Protein AF-A0A7Y4R8A5-F1 (afdb_monomer)

Radius of gyration: 28.97 Å; Cα contacts (8 Å, |Δi|>4): 550; chains: 1; bounding box: 82×92×67 Å

pLDDT: mean 83.51, std 23.17, range [25.56, 98.5]

Mean predicted aligned error: 10.64 Å

Nearest PDB structures (foldseek):
  5zqs-assembly1_B  TM=3.982E-01  e=4.485E+00  Bacillus pumilus
  6hmj-assembly1_A  TM=3.051E-01  e=2.477E+00  Nakamurella multipartita DSM 44233
  5xh8-assembly1_A  TM=3.146E-01  e=3.983E+00  Aspergillus luchuensis IFO 4308
  6hmj-assembly2_C  TM=2.645E-01  e=7.210E+00  Nakamurella multipartita DSM 44233

Secondary structure (DSSP, 8-state):
-------PPP--TT-PPPSEE-TTS-EEEE--HHHHHHHTTSPPTT-HHHH--HHHHHHHHTS--S-S-HHHHHHHHHHHHHHHB-PPPHHHHHHHHHHHHHHHHHHHHH-GGG--S-EEEEEE-SSS-SS-EEETTEEEEEHHHHHT---HHHHHHHHHHHHHHH-HHHHHHHHHHTTEEE-S-EE--HHHHTTBPPPSS-----EEEEEE-TTS-EEEEEEEEEESSSS--TT--SHHHHEEEEEEEEEEETTEEEE-B-TTSPBPPPBPTTSTTHHHHH-SS-S-TTSHHHHHHHHHHHHHHHTTT--PPP---------------PPPP----------------------------------

Structure (mmCIF, N/CA/C/O backbone):
data_AF-A0A7Y4R8A5-F1
#
_entry.id   AF-A0A7Y4R8A5-F1
#
loop_
_atom_site.group_PDB
_atom_site.id
_atom_site.type_symbol
_atom_site.label_atom_id
_atom_site.label_alt_id
_atom_site.label_comp_id
_atom_site.label_asym_id
_atom_site.label_entity_id
_atom_site.label_seq_id
_atom_site.pdbx_PDB_ins_code
_atom_site.Cartn_x
_atom_site.Cartn_y
_atom_site.Cartn_z
_atom_site.occupancy
_atom_site.B_iso_or_equiv
_atom_site.auth_seq_id
_atom_site.auth_comp_id
_atom_site.auth_asym_id
_atom_site.auth_atom_id
_atom_site.pdbx_PDB_model_num
ATOM 1 N N . MET A 1 1 ? -26.301 -14.546 -10.108 1.00 34.25 1 MET A N 1
ATOM 2 C CA . MET A 1 1 ? -25.359 -14.112 -9.057 1.00 34.25 1 MET A CA 1
ATOM 3 C C . MET A 1 1 ? -25.094 -15.300 -8.155 1.00 34.25 1 MET A C 1
ATOM 5 O O . MET A 1 1 ? -26.058 -15.848 -7.636 1.00 34.25 1 MET A O 1
ATOM 9 N N . ALA A 1 2 ? -23.840 -15.722 -8.008 1.00 27.55 2 ALA A N 1
ATOM 10 C CA . ALA A 1 2 ? -23.458 -16.593 -6.901 1.00 27.55 2 ALA A CA 1
ATOM 11 C C . ALA A 1 2 ? -23.188 -15.705 -5.680 1.00 27.55 2 ALA A C 1
ATOM 13 O O . ALA A 1 2 ? -22.573 -14.649 -5.824 1.00 27.55 2 ALA A O 1
ATOM 14 N N . VAL A 1 3 ? -23.652 -16.108 -4.497 1.00 32.66 3 VAL A N 1
ATOM 15 C CA . VAL A 1 3 ? -23.220 -15.465 -3.252 1.00 32.66 3 VAL A CA 1
ATOM 16 C C . VAL A 1 3 ? -21.827 -16.001 -2.951 1.00 32.66 3 VAL A C 1
ATOM 18 O O . VAL A 1 3 ? -21.688 -17.152 -2.541 1.00 32.66 3 VAL A O 1
ATOM 21 N N . ILE A 1 4 ? -20.798 -15.186 -3.192 1.00 38.72 4 ILE A N 1
ATOM 22 C CA . ILE A 1 4 ? -19.447 -15.487 -2.717 1.00 38.72 4 ILE A CA 1
ATOM 23 C C . ILE A 1 4 ? -19.509 -15.419 -1.190 1.00 38.72 4 ILE A C 1
ATOM 25 O O . ILE A 1 4 ? -19.719 -14.353 -0.613 1.00 38.72 4 ILE A O 1
ATOM 29 N N . ILE A 1 5 ? -19.391 -16.576 -0.541 1.00 39.12 5 ILE A N 1
ATOM 30 C CA . ILE A 1 5 ? -19.318 -16.670 0.917 1.00 39.12 5 ILE A CA 1
ATOM 31 C C . ILE A 1 5 ? -17.941 -16.128 1.304 1.00 39.12 5 ILE A C 1
ATOM 33 O O . ILE A 1 5 ? -16.939 -16.818 1.132 1.00 39.12 5 ILE A O 1
ATOM 37 N N . GLY A 1 6 ? -17.904 -14.863 1.728 1.00 40.62 6 GLY A N 1
ATOM 38 C CA . GLY A 1 6 ? -16.663 -14.118 1.933 1.00 40.62 6 GLY A CA 1
ATOM 39 C C . GLY A 1 6 ? -15.709 -14.815 2.899 1.00 40.62 6 GLY A C 1
ATOM 40 O O . GLY A 1 6 ? -16.125 -15.305 3.953 1.00 40.62 6 GLY A O 1
ATOM 41 N N . SER A 1 7 ? -14.428 -14.843 2.534 1.00 45.22 7 SER A N 1
ATOM 42 C CA . SER A 1 7 ? -13.350 -15.441 3.318 1.00 45.22 7 SER A CA 1
ATOM 43 C C . SER A 1 7 ? -13.284 -14.768 4.690 1.00 45.22 7 SER A C 1
ATOM 45 O O . SER A 1 7 ? -12.859 -13.622 4.814 1.00 45.22 7 SER A O 1
ATOM 47 N N . VAL A 1 8 ? -13.713 -15.466 5.739 1.00 49.03 8 VAL A N 1
ATOM 48 C CA . VAL A 1 8 ? -13.552 -14.981 7.114 1.00 49.03 8 VAL A CA 1
ATOM 49 C C . VAL A 1 8 ? -12.069 -15.083 7.467 1.00 49.03 8 VAL A C 1
ATOM 51 O O . VAL A 1 8 ? -11.488 -16.162 7.334 1.00 49.03 8 VAL A O 1
ATOM 54 N N . TRP A 1 9 ? -11.447 -13.992 7.933 1.00 53.03 9 TRP A N 1
ATOM 55 C CA . TRP A 1 9 ? -10.089 -14.066 8.487 1.00 53.03 9 TRP A CA 1
ATOM 56 C C . TRP A 1 9 ? -10.102 -15.089 9.637 1.00 53.03 9 TRP A C 1
ATOM 58 O O . TRP A 1 9 ? -10.895 -14.905 10.567 1.00 53.03 9 TRP A O 1
ATOM 68 N N . PRO A 1 10 ? -9.288 -16.165 9.607 1.00 44.59 10 PRO A N 1
ATOM 69 C CA . PRO A 1 10 ? -9.315 -17.187 10.651 1.00 44.59 10 PRO A CA 1
ATOM 70 C C . PRO A 1 10 ? -9.036 -16.508 11.991 1.00 44.59 10 PRO A C 1
ATOM 72 O O . PRO A 1 10 ? -8.010 -15.846 12.131 1.00 44.59 10 PRO A O 1
ATOM 75 N N . ALA A 1 11 ? -9.996 -16.598 12.921 1.00 42.19 11 ALA A N 1
ATOM 76 C CA . ALA A 1 11 ? -10.134 -15.660 14.037 1.00 42.19 11 ALA A CA 1
ATOM 77 C C . ALA A 1 11 ? -8.790 -15.374 14.728 1.00 42.19 11 ALA A C 1
ATOM 79 O O . ALA A 1 11 ? -8.217 -16.255 15.376 1.00 42.19 11 ALA A O 1
ATOM 80 N N . ALA A 1 12 ? -8.294 -14.142 14.554 1.00 46.53 12 ALA A N 1
ATOM 81 C CA . ALA A 1 12 ? -6.987 -13.719 15.046 1.00 46.53 12 ALA A CA 1
ATOM 82 C C . ALA A 1 12 ? -6.895 -13.978 16.554 1.00 46.53 12 ALA A C 1
ATOM 84 O O . ALA A 1 12 ? -7.886 -13.797 17.261 1.00 46.53 12 ALA A O 1
ATOM 85 N N . ALA A 1 13 ? -5.727 -14.444 17.016 1.00 50.59 13 ALA A N 1
ATOM 86 C CA . ALA A 1 13 ? -5.520 -15.169 18.276 1.00 50.59 13 ALA A CA 1
ATOM 87 C C . ALA A 1 13 ? -6.253 -14.577 19.503 1.00 50.59 13 ALA A C 1
ATOM 89 O O . ALA A 1 13 ? -5.670 -13.822 20.283 1.00 50.59 13 ALA A O 1
ATOM 90 N N . ALA A 1 14 ? -7.524 -14.976 19.654 1.00 59.69 14 ALA A N 1
ATOM 91 C CA . ALA A 1 14 ? -8.541 -14.376 20.518 1.00 59.69 14 ALA A CA 1
ATOM 92 C C . ALA A 1 14 ? -8.473 -12.834 20.583 1.00 59.69 14 ALA A C 1
ATOM 94 O O . ALA A 1 14 ? -7.902 -12.279 21.526 1.00 59.69 14 ALA A O 1
ATOM 95 N N . ASP A 1 15 ? -9.089 -12.157 19.599 1.00 70.25 15 ASP A N 1
ATOM 96 C CA . ASP A 1 15 ? -9.295 -10.698 19.603 1.00 70.25 15 ASP A CA 1
ATOM 97 C C . ASP A 1 15 ? -9.666 -10.177 21.014 1.00 70.25 15 ASP A C 1
ATOM 99 O O . ASP A 1 15 ? -10.495 -10.783 21.707 1.00 70.25 15 ASP A O 1
ATOM 103 N N . PRO A 1 16 ? -9.081 -9.049 21.468 1.00 85.56 16 PRO A N 1
ATOM 104 C CA . PRO A 1 16 ? -9.415 -8.465 22.766 1.00 85.56 16 PRO A CA 1
ATOM 105 C C . PRO A 1 16 ? -10.895 -8.065 22.811 1.00 85.56 16 PRO A C 1
ATOM 107 O O . PRO A 1 16 ? -11.531 -7.921 21.773 1.00 85.56 16 PRO A O 1
ATOM 110 N N . LYS A 1 17 ? -11.462 -7.818 24.001 1.00 91.50 17 LYS A N 1
ATOM 111 C CA . LYS A 1 17 ? -12.847 -7.317 24.100 1.00 91.50 17 LYS A CA 1
ATOM 112 C C . LYS A 1 17 ? -13.033 -6.089 23.173 1.00 91.50 17 LYS A C 1
ATOM 114 O O . LYS A 1 17 ? -12.230 -5.162 23.300 1.00 91.50 17 LYS A O 1
ATOM 119 N N . PRO A 1 18 ? -14.069 -6.051 22.306 1.00 96.06 18 PRO A N 1
ATOM 120 C CA . PRO A 1 18 ? -14.346 -4.893 21.459 1.00 96.06 18 PRO A CA 1
ATOM 121 C C . PRO A 1 18 ? -14.487 -3.598 22.266 1.00 96.06 18 PRO A C 1
ATOM 123 O O . PRO A 1 18 ? -15.035 -3.602 23.374 1.00 96.06 18 PRO A O 1
ATOM 126 N N . ASP A 1 19 ? -14.028 -2.491 21.686 1.00 97.62 19 ASP A N 1
ATOM 127 C CA . ASP A 1 19 ? -14.260 -1.142 22.214 1.00 97.62 19 ASP A CA 1
ATOM 128 C C . ASP A 1 19 ? -15.680 -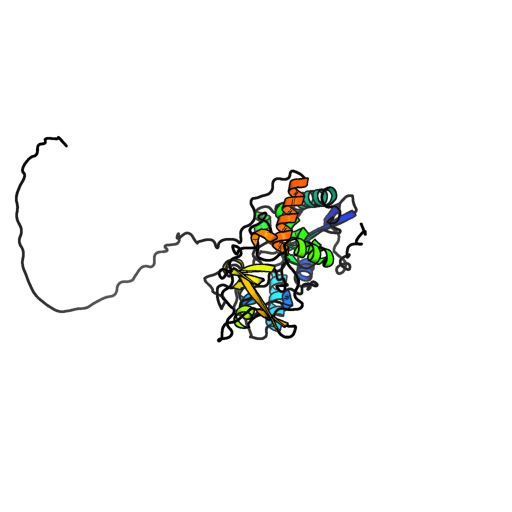0.652 21.891 1.00 97.62 19 ASP A C 1
ATOM 130 O O . ASP A 1 19 ? -16.290 0.060 22.688 1.00 97.62 19 ASP A O 1
ATOM 134 N N . HIS A 1 20 ? -16.214 -1.068 20.741 1.00 98.06 20 HIS A N 1
ATOM 135 C CA . HIS A 1 20 ? -17.596 -0.855 20.320 1.00 98.06 20 HIS A CA 1
ATOM 136 C C . HIS A 1 20 ? -18.109 -2.090 19.562 1.00 98.06 20 HIS A C 1
ATOM 138 O O . HIS A 1 20 ? -17.317 -2.877 19.042 1.00 98.06 20 HIS A O 1
ATOM 144 N N . VAL A 1 21 ? -19.429 -2.261 19.512 1.00 97.88 21 VAL A N 1
ATOM 145 C CA . VAL A 1 21 ? -20.123 -3.244 18.672 1.00 97.88 21 VAL A CA 1
ATOM 146 C C . VAL A 1 21 ? -21.358 -2.544 18.115 1.00 97.88 21 VAL A C 1
ATOM 148 O O . VAL A 1 21 ? -22.117 -1.965 18.893 1.00 97.88 21 VAL A O 1
ATOM 151 N N . PHE A 1 22 ? -21.523 -2.572 16.795 1.00 97.44 22 PHE A N 1
ATOM 152 C CA . PHE A 1 22 ? -22.668 -1.993 16.096 1.00 97.44 22 PHE A CA 1
ATOM 153 C C . PHE A 1 22 ? -23.940 -2.843 16.283 1.00 97.44 22 PHE A C 1
ATOM 155 O O . PHE A 1 22 ? -23.867 -4.013 16.661 1.00 97.44 22 PHE A O 1
ATOM 162 N N . ASP A 1 23 ? -25.113 -2.281 15.971 1.00 95.44 23 ASP A N 1
ATOM 163 C CA . ASP A 1 23 ? -26.419 -2.951 16.130 1.00 95.44 23 ASP A CA 1
ATOM 164 C C . ASP A 1 23 ? -26.584 -4.224 15.269 1.00 95.44 23 ASP A C 1
ATOM 166 O O . ASP A 1 23 ? -27.433 -5.068 15.554 1.00 95.44 23 ASP A O 1
ATOM 170 N N . ASP A 1 24 ? -25.762 -4.393 14.227 1.00 94.00 24 ASP A N 1
ATOM 171 C CA . ASP A 1 24 ? -25.677 -5.610 13.404 1.00 94.00 24 ASP A CA 1
ATOM 172 C C . ASP A 1 24 ? -24.738 -6.688 13.981 1.00 94.00 24 ASP A C 1
ATOM 174 O O . ASP A 1 24 ? -24.584 -7.758 13.391 1.00 94.00 24 ASP A O 1
ATOM 178 N N . GLY A 1 25 ? -24.104 -6.413 15.124 1.00 95.50 25 GLY A N 1
ATOM 179 C CA . GLY A 1 25 ? -23.129 -7.278 15.781 1.00 95.50 25 GLY A CA 1
ATOM 180 C C . GLY A 1 25 ? -21.678 -7.084 15.332 1.00 95.50 25 GLY A C 1
ATOM 181 O O . GLY A 1 25 ? -20.808 -7.781 15.858 1.00 95.50 25 GLY A O 1
ATOM 182 N N . VAL A 1 26 ? -21.375 -6.164 14.405 1.00 96.38 26 VAL A N 1
ATOM 183 C CA . VAL A 1 26 ? -20.001 -5.964 13.912 1.00 96.38 26 VAL A CA 1
ATOM 184 C C . VAL A 1 26 ? -19.142 -5.226 14.956 1.00 96.38 26 VAL A C 1
ATOM 186 O O . VAL A 1 26 ? -19.494 -4.120 15.375 1.00 96.38 26 VAL A O 1
ATOM 189 N N . PRO A 1 27 ? -18.005 -5.799 15.397 1.00 97.81 27 PRO A N 1
ATOM 190 C CA . PRO A 1 27 ? -17.146 -5.203 16.415 1.00 97.81 27 PRO A CA 1
ATOM 191 C C . PRO A 1 27 ? -16.135 -4.193 15.851 1.00 97.81 27 PRO A C 1
ATOM 193 O O . PRO A 1 27 ? -15.652 -4.314 14.722 1.00 97.81 27 PRO A O 1
ATOM 196 N N . VAL A 1 28 ? -15.740 -3.245 16.703 1.00 98.25 28 VAL A N 1
ATOM 197 C CA . VAL A 1 28 ? -14.623 -2.314 16.489 1.00 98.25 28 VAL A CA 1
ATOM 198 C C . VAL A 1 28 ? -13.571 -2.518 17.581 1.00 98.25 28 VAL A C 1
ATOM 200 O O . VAL A 1 28 ? -13.878 -2.480 18.778 1.00 98.25 28 VAL A O 1
ATOM 203 N N . TYR A 1 29 ? -12.316 -2.697 17.169 1.00 97.94 29 TYR A N 1
ATOM 204 C CA . TYR A 1 29 ? -11.165 -2.927 18.039 1.00 97.94 29 TYR A CA 1
ATOM 205 C C . TYR A 1 29 ? -10.095 -1.851 17.816 1.00 97.94 29 TYR A C 1
ATOM 207 O O . TYR A 1 29 ? -9.406 -1.852 16.793 1.00 97.94 29 TYR A O 1
ATOM 215 N N . PHE A 1 30 ? -9.878 -0.968 18.792 1.00 97.81 30 PHE A N 1
ATOM 216 C CA . PHE A 1 30 ? -8.724 -0.066 18.793 1.00 97.81 30 PHE A CA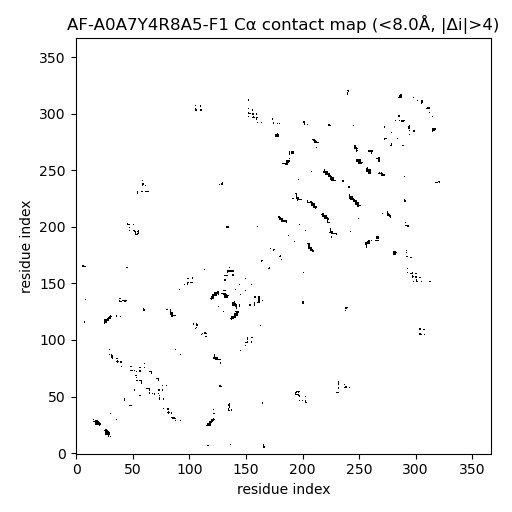 1
ATOM 217 C C . PHE A 1 30 ? -7.600 -0.743 19.585 1.00 97.81 30 PHE A C 1
ATOM 219 O O . PHE A 1 30 ? -7.475 -0.570 20.807 1.00 97.81 30 PHE A O 1
ATOM 226 N N . LEU A 1 31 ? -6.823 -1.577 18.883 1.00 97.12 31 LEU A N 1
ATOM 227 C CA . LEU A 1 31 ? -5.873 -2.519 19.473 1.00 97.12 31 LEU A CA 1
ATOM 228 C C . LEU A 1 31 ? -4.890 -1.797 20.399 1.00 97.12 31 LEU A C 1
ATOM 230 O O . LEU A 1 31 ? -4.257 -0.804 20.039 1.00 97.12 31 LEU A O 1
ATOM 234 N N . ASN A 1 32 ? -4.778 -2.302 21.628 1.00 95.75 32 ASN A N 1
ATOM 235 C CA . ASN A 1 32 ? -3.853 -1.759 22.613 1.00 95.75 32 ASN A CA 1
ATOM 236 C C . ASN A 1 32 ? -2.399 -2.077 22.218 1.00 95.75 32 ASN A C 1
ATOM 238 O O . ASN A 1 32 ? -2.145 -3.009 21.458 1.00 95.75 32 ASN A O 1
ATOM 242 N N . GLN A 1 33 ? -1.439 -1.352 22.797 1.00 95.75 33 GLN A N 1
ATOM 243 C CA . GLN A 1 33 ? -0.028 -1.449 22.414 1.00 95.75 33 GLN A CA 1
ATOM 244 C C . GLN A 1 33 ? 0.535 -2.885 22.423 1.00 95.75 33 GLN A C 1
ATOM 246 O O . GLN A 1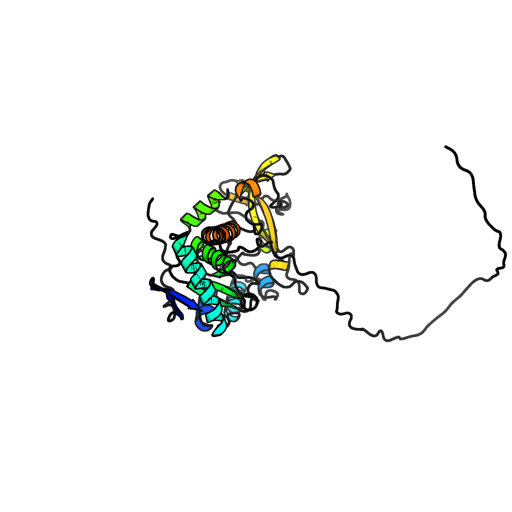 33 ? 1.275 -3.235 21.517 1.00 95.75 33 GLN A O 1
ATOM 251 N N . ARG A 1 34 ? 0.164 -3.746 23.383 1.00 94.94 34 ARG A N 1
ATOM 252 C CA . ARG A 1 34 ? 0.674 -5.131 23.462 1.00 94.94 34 ARG A CA 1
ATOM 253 C C . ARG A 1 34 ? 0.216 -5.993 22.292 1.00 94.94 34 ARG A C 1
ATOM 255 O O . ARG A 1 34 ? 0.982 -6.828 21.821 1.00 94.94 34 ARG A O 1
ATOM 262 N N . ASP A 1 35 ? -1.040 -5.848 21.891 1.00 95.06 35 ASP A N 1
ATOM 263 C CA . ASP A 1 35 ? -1.661 -6.737 20.911 1.00 95.06 35 ASP A CA 1
ATOM 264 C C . ASP A 1 35 ? -1.536 -6.156 19.488 1.00 95.06 35 ASP A C 1
ATOM 266 O O . ASP A 1 35 ? -1.263 -6.902 18.552 1.00 95.06 35 ASP A O 1
ATOM 270 N N . GLY A 1 36 ? -1.530 -4.823 19.347 1.00 96.75 36 GLY A N 1
ATOM 271 C CA . GLY A 1 36 ? -1.102 -4.131 18.126 1.00 96.75 36 GLY A CA 1
ATOM 272 C C . GLY A 1 36 ? 0.363 -4.410 17.760 1.00 96.75 36 GLY A C 1
ATOM 273 O O . GLY A 1 36 ? 0.642 -4.726 16.609 1.00 96.75 36 GLY A O 1
ATOM 274 N N . SER A 1 37 ? 1.295 -4.414 18.729 1.00 96.75 37 SER A N 1
ATOM 275 C CA . SER A 1 37 ? 2.706 -4.790 18.492 1.00 96.75 37 SER A CA 1
ATOM 276 C C . SER A 1 37 ? 2.913 -6.248 18.057 1.00 96.75 37 SER A C 1
ATOM 278 O O . SER A 1 37 ? 4.024 -6.586 17.654 1.00 96.75 37 SER A O 1
ATOM 280 N N . LYS A 1 38 ? 1.888 -7.113 18.135 1.00 94.31 38 LYS A N 1
ATOM 281 C CA . LYS A 1 38 ? 1.901 -8.448 17.510 1.00 94.31 38 LYS A CA 1
ATOM 282 C C . LYS A 1 38 ? 1.323 -8.384 16.099 1.00 94.31 38 LYS A C 1
ATOM 284 O O . LYS A 1 38 ? 2.016 -8.728 15.151 1.00 94.31 38 LYS A O 1
ATOM 289 N N . ALA A 1 39 ? 0.089 -7.891 15.972 1.00 94.00 39 ALA A N 1
ATOM 290 C CA . ALA A 1 39 ? -0.657 -7.879 14.714 1.00 94.00 39 ALA A CA 1
ATOM 291 C C . ALA A 1 39 ? 0.066 -7.106 13.594 1.00 94.00 39 ALA A C 1
ATOM 293 O O . ALA A 1 39 ? -0.027 -7.474 12.431 1.00 94.00 39 ALA A O 1
ATOM 294 N N . ILE A 1 40 ? 0.844 -6.072 13.936 1.00 95.62 40 ILE A N 1
ATOM 295 C CA . ILE A 1 40 ? 1.611 -5.273 12.966 1.00 95.62 40 ILE A CA 1
ATOM 296 C C . ILE A 1 40 ? 2.875 -5.979 12.414 1.00 95.62 40 ILE A C 1
ATOM 298 O O . ILE A 1 40 ? 3.519 -5.452 11.508 1.00 95.62 40 ILE A O 1
ATOM 302 N N . VAL A 1 41 ? 3.267 -7.139 12.961 1.00 95.19 41 VAL A N 1
ATOM 303 C CA . VAL A 1 41 ? 4.443 -7.935 12.522 1.00 95.19 41 VAL A CA 1
ATOM 304 C C . VAL A 1 41 ? 4.132 -9.399 12.199 1.00 95.19 41 VAL A C 1
ATOM 306 O O . VAL A 1 41 ? 5.032 -10.156 11.814 1.00 95.19 41 VAL A O 1
ATOM 309 N N . GLU A 1 42 ? 2.876 -9.793 12.378 1.00 88.94 42 GLU A N 1
ATOM 310 C CA . GLU A 1 42 ? 2.302 -11.017 11.836 1.00 88.94 42 GLU A CA 1
ATOM 311 C C . GLU A 1 42 ? 2.206 -10.832 10.312 1.00 88.94 42 GLU A C 1
ATOM 313 O O . GLU A 1 42 ? 1.662 -9.828 9.848 1.00 88.94 42 GLU A O 1
ATOM 318 N N . ASP A 1 43 ? 2.828 -11.726 9.535 1.00 74.31 43 ASP A N 1
ATOM 319 C CA . ASP A 1 43 ? 2.732 -11.648 8.073 1.00 74.31 43 ASP A CA 1
ATOM 320 C C . ASP A 1 43 ? 1.330 -12.046 7.623 1.00 74.31 43 ASP A C 1
ATOM 322 O O . ASP A 1 43 ? 0.707 -12.966 8.157 1.00 74.31 43 ASP A O 1
ATOM 326 N N . ASP A 1 44 ? 0.858 -11.336 6.611 1.00 77.50 44 ASP A N 1
ATOM 327 C CA . ASP A 1 44 ? -0.361 -11.649 5.890 1.00 77.50 44 ASP A CA 1
ATOM 328 C C . ASP A 1 44 ? -0.031 -12.426 4.599 1.00 77.50 44 ASP A C 1
ATOM 330 O O . ASP A 1 44 ? 1.145 -12.588 4.261 1.00 77.50 44 ASP A O 1
ATOM 334 N N . PRO A 1 45 ? -1.035 -12.945 3.865 1.00 80.81 45 PRO A N 1
ATOM 335 C CA . PRO A 1 45 ? -0.786 -13.724 2.650 1.00 80.81 45 PRO A CA 1
ATOM 336 C C . PRO A 1 45 ? -0.061 -12.976 1.519 1.00 80.81 45 PRO A C 1
ATOM 338 O O . PRO A 1 45 ? 0.357 -13.630 0.567 1.00 80.81 45 PRO A O 1
ATOM 341 N N . ASP A 1 46 ? 0.096 -11.648 1.608 1.00 84.25 46 ASP A N 1
ATOM 342 C CA . ASP A 1 46 ? 0.863 -10.858 0.640 1.00 84.25 46 ASP A CA 1
ATOM 343 C C . ASP A 1 46 ? 2.364 -10.758 1.021 1.00 84.25 46 ASP A C 1
ATOM 345 O O . ASP A 1 46 ? 3.173 -10.292 0.218 1.00 84.25 46 ASP A O 1
ATOM 349 N N . GLY A 1 47 ? 2.767 -11.220 2.216 1.00 90.56 47 GLY A N 1
ATOM 350 C CA . GLY A 1 47 ? 4.168 -11.497 2.575 1.00 90.56 47 GLY A CA 1
ATOM 351 C C . GLY A 1 47 ? 5.088 -10.275 2.675 1.00 90.56 47 GLY A C 1
ATOM 352 O O . GLY A 1 47 ? 6.267 -10.357 2.320 1.00 90.56 47 GLY A O 1
ATOM 353 N N . PHE A 1 48 ? 4.564 -9.124 3.116 1.00 94.75 48 PHE A N 1
ATOM 354 C CA . PHE A 1 48 ? 5.255 -7.824 3.117 1.00 94.75 48 PHE A CA 1
ATOM 355 C C . PHE A 1 48 ? 6.729 -7.882 3.545 1.00 94.75 48 PHE A C 1
ATOM 357 O O . PHE A 1 48 ? 7.597 -7.319 2.871 1.00 94.75 48 PHE A O 1
ATOM 364 N N . PHE A 1 49 ? 7.031 -8.560 4.657 1.00 95.38 49 PHE A N 1
ATOM 365 C CA . PHE A 1 49 ? 8.378 -8.545 5.227 1.00 95.38 49 PHE A CA 1
ATOM 366 C C . PHE A 1 49 ? 9.390 -9.359 4.404 1.00 95.38 49 PHE A C 1
ATOM 368 O O . PHE A 1 49 ? 10.564 -8.979 4.342 1.00 95.38 49 PHE A O 1
ATOM 375 N N . ASP A 1 50 ? 8.935 -10.397 3.700 1.00 93.56 50 ASP A N 1
ATOM 376 C CA . ASP A 1 50 ? 9.751 -11.236 2.810 1.00 93.56 50 ASP A CA 1
ATOM 377 C C . ASP A 1 50 ? 10.034 -10.560 1.456 1.00 93.56 50 ASP A C 1
ATOM 379 O O . ASP A 1 50 ? 10.906 -10.993 0.695 1.00 93.56 50 ASP A O 1
ATOM 383 N N . HIS A 1 51 ? 9.371 -9.434 1.184 1.00 93.88 51 HIS A N 1
ATOM 384 C CA . HIS A 1 51 ? 9.607 -8.584 0.020 1.00 93.88 51 HIS A CA 1
ATOM 385 C C . HIS A 1 51 ? 10.564 -7.406 0.280 1.00 93.88 51 HIS A C 1
ATOM 387 O O . HIS A 1 51 ? 11.051 -6.815 -0.688 1.00 93.88 51 HIS A O 1
ATOM 393 N N . LEU A 1 52 ? 10.885 -7.095 1.542 1.00 95.88 52 LEU A N 1
ATOM 394 C CA . LEU A 1 52 ? 11.788 -5.998 1.917 1.00 95.88 52 LEU A CA 1
ATOM 395 C C . LEU A 1 52 ? 13.238 -6.238 1.465 1.00 95.88 52 LEU A C 1
ATOM 397 O O . LEU A 1 52 ? 13.725 -7.373 1.460 1.00 95.88 52 LEU A O 1
ATOM 401 N N . THR A 1 53 ? 13.947 -5.147 1.164 1.00 96.75 53 THR A N 1
ATOM 402 C CA . THR A 1 53 ? 15.373 -5.116 0.782 1.00 96.75 53 THR A CA 1
ATOM 403 C C . THR A 1 53 ? 16.227 -4.409 1.845 1.00 96.75 53 THR A C 1
ATOM 405 O O . THR A 1 53 ? 15.699 -3.700 2.700 1.00 96.75 53 THR A O 1
ATOM 408 N N . LEU A 1 54 ? 17.560 -4.545 1.785 1.00 97.75 54 LEU A N 1
ATOM 409 C CA . LEU A 1 54 ? 18.467 -3.837 2.706 1.00 97.75 54 LEU A CA 1
ATOM 410 C C . LEU A 1 54 ? 18.315 -2.305 2.619 1.00 97.75 54 LEU A C 1
ATOM 412 O O . LEU A 1 54 ? 18.354 -1.627 3.642 1.00 97.75 54 LEU A O 1
ATOM 416 N N . LEU A 1 55 ? 18.112 -1.757 1.413 1.00 97.69 55 LEU A N 1
ATOM 417 C CA . LEU A 1 55 ? 17.914 -0.317 1.213 1.00 97.69 55 LEU A CA 1
ATOM 418 C C . LEU A 1 55 ? 16.524 0.141 1.674 1.00 97.69 55 LEU A C 1
ATOM 420 O O . LEU A 1 55 ? 16.406 1.199 2.282 1.00 97.69 55 LEU A O 1
ATOM 424 N N . ASP A 1 56 ? 15.492 -0.661 1.423 1.00 97.44 56 ASP A N 1
ATOM 425 C CA . ASP A 1 56 ? 14.124 -0.428 1.901 1.00 97.44 56 ASP A CA 1
ATOM 426 C C . ASP A 1 56 ? 14.096 -0.313 3.441 1.00 97.44 56 ASP A C 1
ATOM 428 O O . ASP A 1 56 ? 13.705 0.719 3.994 1.00 97.44 56 ASP A O 1
ATOM 432 N N . ILE A 1 57 ? 14.668 -1.308 4.131 1.00 97.56 57 ILE A N 1
ATOM 433 C CA . ILE A 1 57 ? 14.819 -1.310 5.594 1.00 97.56 57 ILE A CA 1
ATOM 434 C C . ILE A 1 57 ? 15.660 -0.116 6.064 1.00 97.56 57 ILE A C 1
ATOM 436 O O . ILE A 1 57 ? 15.328 0.507 7.074 1.00 97.56 57 ILE A O 1
ATOM 440 N N . ALA A 1 58 ? 16.726 0.252 5.347 1.00 97.31 58 ALA A N 1
ATOM 441 C CA . ALA A 1 58 ? 17.552 1.396 5.723 1.00 97.31 58 ALA A CA 1
ATOM 442 C C . ALA A 1 58 ? 16.788 2.731 5.633 1.00 97.31 58 ALA A C 1
ATOM 444 O O . ALA A 1 58 ? 16.865 3.560 6.544 1.00 97.31 58 ALA A O 1
ATOM 445 N N . ILE A 1 59 ? 16.006 2.919 4.564 1.00 96.75 59 ILE A N 1
ATOM 446 C CA . ILE A 1 59 ? 15.135 4.085 4.367 1.00 96.75 59 ILE A CA 1
ATOM 447 C C . ILE A 1 59 ? 14.109 4.171 5.502 1.00 96.75 59 ILE A C 1
ATOM 449 O O . ILE A 1 59 ? 14.054 5.194 6.184 1.00 96.75 59 ILE A O 1
ATOM 453 N N . ARG A 1 60 ? 13.352 3.093 5.751 1.00 96.00 60 ARG A N 1
ATOM 454 C CA . ARG A 1 60 ? 12.269 3.079 6.752 1.00 96.00 60 ARG A CA 1
ATOM 455 C C . ARG A 1 60 ? 12.759 3.122 8.202 1.00 96.00 60 ARG A C 1
ATOM 457 O O . ARG A 1 60 ? 12.104 3.709 9.047 1.00 96.00 60 ARG A O 1
ATOM 464 N N . THR A 1 61 ? 13.926 2.559 8.524 1.00 95.69 61 THR A N 1
ATOM 465 C CA . THR A 1 61 ? 14.498 2.659 9.888 1.00 95.69 61 THR A CA 1
ATOM 466 C C . THR A 1 61 ? 15.265 3.955 10.153 1.00 95.69 61 THR A C 1
ATOM 468 O O . THR A 1 61 ? 15.689 4.196 11.295 1.00 95.69 61 THR A O 1
ATOM 471 N N . GLY A 1 62 ? 15.517 4.753 9.111 1.00 94.94 62 GLY A N 1
ATOM 472 C CA . GLY A 1 62 ? 16.382 5.928 9.160 1.00 94.94 62 GLY A CA 1
ATOM 473 C C . GLY A 1 62 ? 17.844 5.610 9.497 1.00 94.94 62 GLY A C 1
ATOM 474 O O . GLY A 1 62 ? 18.571 6.518 9.902 1.00 94.94 62 GLY A O 1
ATOM 475 N N . LYS A 1 63 ? 18.298 4.356 9.344 1.00 94.56 63 LYS A N 1
ATOM 476 C CA . LYS A 1 63 ? 19.619 3.850 9.780 1.00 94.56 63 LYS A CA 1
ATOM 477 C C . LYS A 1 63 ? 20.245 2.966 8.701 1.00 94.56 63 LYS A C 1
ATOM 479 O O . LYS A 1 63 ? 19.526 2.300 7.972 1.00 94.56 63 LYS A O 1
ATOM 484 N N . ASP A 1 64 ? 21.570 2.926 8.611 1.00 94.62 64 ASP A N 1
ATOM 485 C CA . ASP A 1 64 ? 22.247 2.003 7.690 1.00 94.62 64 ASP A CA 1
ATOM 486 C C . ASP A 1 64 ? 22.172 0.546 8.217 1.00 94.62 64 ASP A C 1
ATOM 488 O O . ASP A 1 64 ? 22.076 0.350 9.438 1.00 94.62 64 ASP A O 1
ATOM 492 N N . PRO A 1 65 ? 22.214 -0.484 7.345 1.00 93.56 65 PRO A N 1
ATOM 493 C CA . PRO A 1 65 ? 22.211 -1.883 7.772 1.00 93.56 65 PRO A CA 1
ATOM 494 C C . PRO A 1 65 ? 23.400 -2.223 8.681 1.00 93.56 65 PRO A C 1
ATOM 496 O O . PRO A 1 65 ? 24.511 -1.725 8.510 1.00 93.56 65 PRO A O 1
ATOM 499 N N . LYS A 1 66 ? 23.171 -3.119 9.641 1.00 94.25 66 LYS A N 1
ATOM 500 C CA . LYS A 1 66 ? 24.187 -3.676 10.546 1.00 94.25 66 LYS A CA 1
ATOM 501 C C . LYS A 1 66 ? 24.903 -4.896 9.963 1.00 94.25 66 LYS A C 1
ATOM 503 O O . LYS A 1 66 ? 25.949 -5.275 10.484 1.00 94.25 66 LYS A O 1
ATOM 508 N N . SER A 1 67 ? 24.329 -5.533 8.944 1.00 93.81 67 SER A N 1
ATOM 509 C CA . SER A 1 67 ? 24.915 -6.664 8.216 1.00 93.81 67 SER A CA 1
ATOM 510 C C . SER A 1 67 ? 24.257 -6.842 6.850 1.00 93.81 67 SER A C 1
ATOM 512 O O . SER A 1 67 ? 23.088 -6.503 6.692 1.00 93.81 67 SER A O 1
ATOM 514 N N . ASP A 1 68 ? 24.954 -7.495 5.920 1.00 94.00 68 ASP A N 1
ATOM 515 C CA . ASP A 1 68 ? 24.384 -7.918 4.630 1.00 94.00 68 ASP A CA 1
ATOM 516 C C . ASP A 1 68 ? 23.382 -9.090 4.751 1.00 94.00 68 ASP A C 1
ATOM 518 O O . ASP A 1 68 ? 22.672 -9.407 3.798 1.00 94.00 68 ASP A O 1
ATOM 522 N N . ASP A 1 69 ? 23.298 -9.726 5.928 1.00 96.94 69 ASP A N 1
ATOM 523 C CA . ASP A 1 69 ? 22.258 -10.700 6.284 1.00 96.94 69 ASP A CA 1
ATOM 524 C C . ASP A 1 69 ? 20.877 -10.018 6.331 1.00 96.94 69 ASP A C 1
ATOM 526 O O . ASP A 1 69 ? 20.507 -9.349 7.305 1.00 96.94 69 ASP A O 1
ATOM 530 N N . LEU A 1 70 ? 20.135 -10.186 5.234 1.00 96.25 70 LEU A N 1
ATOM 531 C CA . LEU A 1 70 ? 18.829 -9.583 4.997 1.00 96.25 70 LEU A CA 1
ATOM 532 C C . LEU A 1 70 ? 17.740 -10.134 5.925 1.00 96.25 70 LEU A C 1
ATOM 534 O O . LEU A 1 70 ? 16.889 -9.361 6.359 1.00 96.25 70 LEU A O 1
ATOM 538 N N . ASP A 1 71 ? 17.763 -11.416 6.283 1.00 96.56 71 ASP A N 1
ATOM 539 C CA . ASP A 1 71 ? 16.740 -11.988 7.166 1.00 96.56 71 ASP A CA 1
ATOM 540 C C . ASP A 1 71 ? 16.966 -11.550 8.618 1.00 96.56 71 ASP A C 1
ATOM 542 O O . ASP A 1 71 ? 16.015 -11.223 9.339 1.00 96.56 71 ASP A O 1
ATOM 546 N N . ALA A 1 72 ? 18.227 -11.391 9.031 1.00 97.44 72 ALA A N 1
ATOM 547 C CA . ALA A 1 72 ? 18.550 -10.748 10.295 1.00 97.44 72 ALA A CA 1
ATOM 548 C C . ALA A 1 72 ? 18.184 -9.249 10.307 1.00 97.44 72 ALA A C 1
ATOM 550 O O . ALA A 1 72 ? 17.806 -8.747 11.373 1.00 97.44 72 ALA A O 1
ATOM 551 N N . GLU A 1 73 ? 18.243 -8.532 9.175 1.00 98.00 73 GLU A N 1
ATOM 552 C CA . GLU A 1 73 ? 17.687 -7.171 9.066 1.00 98.00 73 GLU A CA 1
ATOM 553 C C . GLU A 1 73 ? 16.155 -7.150 9.085 1.00 98.00 73 GLU A C 1
ATOM 555 O O . GLU A 1 73 ? 15.582 -6.347 9.817 1.00 98.00 73 GLU A O 1
ATOM 560 N N . ARG A 1 74 ? 15.461 -8.056 8.389 1.00 97.19 74 ARG A N 1
ATOM 561 C CA . ARG A 1 74 ? 13.989 -8.181 8.447 1.00 97.19 74 ARG A CA 1
ATOM 562 C C . ARG A 1 74 ? 13.511 -8.462 9.871 1.00 97.19 74 ARG A C 1
ATOM 564 O O . ARG A 1 74 ? 12.584 -7.815 10.360 1.00 97.19 74 ARG A O 1
ATOM 571 N N . ALA A 1 75 ? 14.209 -9.335 10.598 1.00 96.81 75 ALA A N 1
ATOM 572 C CA . ALA A 1 75 ? 13.956 -9.597 12.014 1.00 96.81 75 ALA A CA 1
ATOM 573 C C . ALA A 1 75 ? 14.257 -8.389 12.930 1.00 96.81 75 ALA A C 1
ATOM 575 O O . ALA A 1 75 ? 13.668 -8.272 14.010 1.00 96.81 75 ALA A O 1
ATOM 576 N N . ARG A 1 76 ? 15.154 -7.475 12.528 1.00 97.81 76 ARG A N 1
ATOM 577 C CA . ARG A 1 76 ? 15.357 -6.173 13.194 1.00 97.81 76 ARG A CA 1
ATOM 578 C C . ARG A 1 76 ? 14.266 -5.170 12.820 1.00 97.81 76 ARG A C 1
ATOM 580 O O . ARG A 1 76 ? 13.788 -4.466 13.707 1.00 97.81 76 ARG A O 1
ATOM 587 N N . PHE A 1 77 ? 13.821 -5.156 11.567 1.00 97.62 77 PHE A N 1
ATOM 588 C CA . PHE A 1 77 ? 12.756 -4.287 11.082 1.00 97.62 77 PHE A CA 1
ATOM 589 C C . PHE A 1 77 ? 11.409 -4.613 11.734 1.00 97.62 77 PHE A C 1
ATOM 591 O O . PHE A 1 77 ? 10.778 -3.710 12.272 1.00 97.62 77 PHE A O 1
ATOM 598 N N . LYS A 1 78 ? 11.024 -5.894 11.846 1.00 97.69 78 LYS A N 1
ATOM 599 C CA . LYS A 1 78 ? 9.843 -6.304 12.632 1.00 97.69 78 LYS A CA 1
ATOM 600 C C . LYS A 1 78 ? 9.898 -5.757 14.067 1.00 97.69 78 LYS A C 1
ATOM 602 O O . LYS A 1 78 ? 8.943 -5.150 14.541 1.00 97.69 78 LYS A O 1
ATOM 607 N N . LYS A 1 79 ? 11.043 -5.871 14.753 1.00 97.94 79 LYS A N 1
ATOM 608 C CA . LYS A 1 79 ? 11.222 -5.317 16.114 1.00 97.94 79 LYS A CA 1
ATOM 609 C C . LYS A 1 79 ? 11.121 -3.787 16.165 1.00 97.94 79 LYS A C 1
ATOM 611 O O . LYS A 1 79 ? 10.652 -3.254 17.166 1.00 97.94 79 LYS A O 1
ATOM 616 N N . PHE A 1 80 ? 11.547 -3.095 15.109 1.00 98.12 80 PHE A N 1
ATOM 617 C CA . PHE A 1 80 ? 11.382 -1.651 14.951 1.00 98.12 80 PHE A CA 1
ATOM 618 C C . PHE A 1 80 ? 9.897 -1.286 14.780 1.00 98.12 80 PHE A C 1
ATOM 620 O O . PHE A 1 80 ? 9.366 -0.590 15.642 1.00 98.12 80 PHE A O 1
ATOM 627 N N . VAL A 1 81 ? 9.198 -1.847 13.785 1.00 97.88 81 VAL A N 1
ATOM 628 C CA . VAL A 1 81 ? 7.756 -1.623 13.536 1.00 97.88 81 VAL A CA 1
ATOM 629 C C . VAL A 1 81 ? 6.917 -1.899 14.795 1.00 97.88 81 VAL A C 1
ATOM 631 O O . VAL A 1 81 ? 6.154 -1.042 15.237 1.00 97.88 81 VAL A O 1
ATOM 634 N N . ALA A 1 82 ? 7.125 -3.042 15.461 1.00 98.06 82 ALA A N 1
ATOM 635 C CA . ALA A 1 82 ? 6.438 -3.372 16.715 1.00 98.06 82 ALA A CA 1
ATOM 636 C C . ALA A 1 82 ? 6.702 -2.353 17.842 1.00 98.06 82 ALA A C 1
ATOM 638 O O . ALA A 1 82 ? 5.813 -2.096 18.656 1.00 98.06 82 ALA A O 1
ATOM 639 N N . GLY A 1 83 ? 7.898 -1.756 17.891 1.00 98.25 83 GLY A N 1
ATOM 640 C CA . GLY A 1 83 ? 8.261 -0.688 18.829 1.00 98.25 83 GLY A CA 1
ATOM 641 C C . GLY A 1 83 ? 7.651 0.680 18.496 1.00 98.25 83 GLY A C 1
ATOM 642 O O . GLY A 1 83 ? 7.598 1.558 19.363 1.00 98.25 83 GLY A O 1
ATOM 643 N N . HIS A 1 84 ? 7.149 0.872 17.274 1.00 98.06 84 HIS A N 1
ATOM 644 C CA . HIS A 1 84 ? 6.492 2.107 16.851 1.00 98.06 84 HIS A CA 1
ATOM 645 C C . HIS A 1 84 ? 4.984 2.160 17.123 1.00 98.06 84 HIS A C 1
ATOM 647 O O . HIS A 1 84 ? 4.405 3.244 17.085 1.00 98.06 84 HIS A O 1
ATOM 653 N N . VAL A 1 85 ? 4.371 1.057 17.564 1.00 98.50 85 VAL A N 1
ATOM 654 C CA . VAL A 1 85 ? 2.986 1.046 18.067 1.00 98.50 85 VAL A CA 1
ATOM 655 C C . VAL A 1 85 ? 2.833 1.927 19.316 1.00 98.50 85 VAL A C 1
ATOM 657 O O . VAL A 1 85 ? 3.698 1.980 20.203 1.00 98.50 85 VAL A O 1
ATOM 660 N N . ARG A 1 86 ? 1.708 2.638 19.396 1.00 98.19 86 ARG A N 1
ATOM 661 C CA . ARG A 1 86 ? 1.363 3.613 20.439 1.00 98.19 86 ARG A CA 1
ATOM 662 C C . ARG A 1 86 ? 0.081 3.219 21.170 1.00 98.19 86 ARG A C 1
ATOM 664 O O . ARG A 1 86 ? -0.584 2.239 20.847 1.00 98.19 86 ARG A O 1
ATOM 671 N N . LYS A 1 87 ? -0.248 3.976 22.217 1.00 97.50 87 LYS A N 1
ATOM 672 C CA . LYS A 1 87 ? -1.503 3.829 22.963 1.00 97.50 87 LYS A CA 1
ATOM 673 C C . LYS A 1 87 ? -2.535 4.811 22.418 1.00 97.50 87 LYS A C 1
ATOM 675 O O . LYS A 1 87 ? -2.233 5.991 22.260 1.00 97.50 87 LYS A O 1
ATOM 680 N N . TRP A 1 88 ? -3.746 4.315 22.197 1.00 97.56 88 TRP A N 1
ATOM 681 C CA . TRP A 1 88 ? -4.931 5.131 21.959 1.00 97.56 88 TRP A CA 1
ATOM 682 C C . TRP A 1 88 ? -5.296 5.939 23.208 1.00 97.56 88 TRP A C 1
ATOM 684 O O . TRP A 1 88 ? -5.384 5.383 24.307 1.00 97.56 88 TRP A O 1
ATOM 694 N N . THR A 1 89 ? -5.558 7.231 23.041 1.00 96.06 89 THR A N 1
ATOM 695 C CA . THR A 1 89 ? -6.280 8.039 24.033 1.00 96.06 89 THR A CA 1
ATOM 696 C C . THR A 1 89 ? -7.791 7.829 23.897 1.00 96.06 89 THR A C 1
ATOM 698 O O . THR A 1 89 ? -8.276 7.335 22.879 1.00 96.06 89 THR A O 1
ATOM 701 N N . ARG A 1 90 ? -8.563 8.227 24.917 1.00 96.00 90 ARG A N 1
ATOM 702 C CA . ARG A 1 90 ? -10.033 8.174 24.864 1.00 96.00 90 ARG A CA 1
ATOM 703 C C . ARG A 1 90 ? -10.588 9.015 23.703 1.00 96.00 90 ARG A C 1
ATOM 705 O O . ARG A 1 90 ? -11.387 8.508 22.927 1.00 96.00 90 ARG A O 1
ATOM 712 N N . THR A 1 91 ? -10.118 10.253 23.559 1.00 95.00 91 THR A N 1
ATOM 713 C CA . THR A 1 91 ? -10.600 11.191 22.534 1.00 95.00 91 THR A CA 1
ATOM 714 C C . THR A 1 91 ? -10.289 10.718 21.114 1.00 95.00 91 THR A C 1
ATOM 716 O O . THR A 1 91 ? -11.125 10.876 20.234 1.00 95.00 91 THR A O 1
ATOM 719 N N . GLU A 1 92 ? -9.142 10.072 20.883 1.00 96.19 92 GLU A N 1
ATOM 720 C CA . GLU A 1 92 ? -8.838 9.463 19.578 1.00 96.19 92 GLU A CA 1
ATOM 721 C C . GLU A 1 92 ? -9.805 8.323 19.238 1.00 96.19 92 GLU A C 1
ATOM 723 O O . GLU A 1 92 ? -10.269 8.256 18.103 1.00 96.19 92 GLU A O 1
ATOM 728 N N . LYS A 1 93 ? -10.165 7.468 20.212 1.00 96.88 93 LYS A N 1
ATOM 729 C CA . LYS A 1 93 ? -11.196 6.435 20.007 1.00 96.88 93 LYS A CA 1
ATOM 730 C C . LYS A 1 93 ? -12.565 7.056 19.724 1.00 96.88 93 LYS A C 1
ATOM 732 O O . LYS A 1 93 ? -13.250 6.594 18.825 1.00 96.88 93 LYS A O 1
ATOM 737 N N . GLU A 1 94 ? -12.956 8.102 20.454 1.00 95.50 94 GLU A N 1
ATOM 738 C CA . GLU A 1 94 ? -14.246 8.789 20.267 1.00 95.50 94 GLU A CA 1
ATOM 739 C C . GLU A 1 94 ? -14.354 9.469 18.889 1.00 95.50 94 GLU A C 1
ATOM 741 O O . GLU A 1 94 ? -15.375 9.329 18.218 1.00 95.50 94 GLU A O 1
ATOM 746 N N . VAL A 1 95 ? -13.295 10.152 18.436 1.00 94.31 95 VAL A N 1
ATOM 747 C CA . VAL A 1 95 ? -13.247 10.803 17.113 1.00 94.31 95 VAL A CA 1
ATOM 748 C C . VAL A 1 95 ? -13.208 9.773 15.984 1.00 94.31 95 VAL A C 1
ATOM 750 O O . VAL A 1 95 ? -13.987 9.880 15.038 1.00 94.31 95 VAL A O 1
ATOM 753 N N . LEU A 1 96 ? -12.336 8.762 16.074 1.00 96.62 96 LEU A N 1
ATOM 754 C CA . LEU A 1 96 ? -12.216 7.752 15.023 1.00 96.62 96 LEU A CA 1
ATOM 755 C C . LEU A 1 96 ? -13.476 6.882 14.938 1.00 96.62 96 LEU A C 1
ATOM 757 O O . LEU A 1 96 ? -13.925 6.595 13.833 1.00 96.62 96 LEU A O 1
ATOM 761 N N . LEU A 1 97 ? -14.103 6.530 16.068 1.00 97.38 97 LEU A N 1
ATOM 762 C CA . LEU A 1 97 ? -15.360 5.779 16.068 1.00 97.38 97 LEU A CA 1
ATOM 763 C C . LEU A 1 97 ? -16.461 6.509 15.291 1.00 97.38 97 LEU A C 1
ATOM 765 O O . LEU A 1 97 ? -17.156 5.861 14.522 1.00 97.38 97 LEU A O 1
ATOM 769 N N . ALA A 1 98 ? -16.584 7.836 15.410 1.00 96.12 98 ALA A N 1
ATOM 770 C CA . ALA A 1 98 ? -17.575 8.595 14.643 1.00 96.12 98 ALA A CA 1
ATOM 771 C C . ALA A 1 98 ? -17.369 8.473 13.118 1.00 96.12 98 ALA A C 1
ATOM 773 O O . ALA A 1 98 ? -18.337 8.280 12.383 1.00 96.12 98 ALA A O 1
ATOM 774 N N . VAL A 1 99 ? -16.117 8.517 12.643 1.00 95.62 99 VAL A N 1
ATOM 775 C CA . VAL A 1 99 ? -15.781 8.317 11.218 1.00 95.62 99 VAL A CA 1
ATOM 776 C C . VAL A 1 99 ? -16.058 6.872 10.786 1.00 95.62 99 VAL A C 1
ATOM 778 O O . VAL A 1 99 ? -16.584 6.638 9.699 1.00 95.62 99 VAL A O 1
ATOM 781 N N . VAL A 1 100 ? -15.742 5.900 11.646 1.00 96.94 100 VAL A N 1
ATOM 782 C CA . VAL A 1 100 ? -15.931 4.464 11.386 1.00 96.94 100 VAL A CA 1
ATOM 783 C C . VAL A 1 100 ? -17.410 4.076 11.369 1.00 96.94 100 VAL A C 1
ATOM 785 O O . VAL A 1 100 ? -17.798 3.277 10.524 1.00 96.94 100 VAL A O 1
ATOM 788 N N . THR A 1 101 ? -18.258 4.680 12.209 1.00 96.94 101 THR A N 1
ATOM 789 C CA . THR A 1 101 ? -19.722 4.546 12.117 1.00 96.94 101 THR A CA 1
ATOM 790 C C . THR A 1 101 ? -20.218 4.988 10.742 1.00 96.94 101 THR A C 1
ATOM 792 O O . THR A 1 101 ? -20.896 4.217 10.066 1.00 96.94 101 THR A O 1
ATOM 795 N N . SER A 1 102 ? -19.814 6.176 10.272 1.00 95.38 102 SER A N 1
ATOM 796 C CA . SER A 1 102 ? -20.192 6.649 8.933 1.00 95.38 102 SER A CA 1
ATOM 797 C C . SER A 1 102 ? -19.676 5.728 7.821 1.00 95.38 102 SER A C 1
ATOM 799 O O . SER A 1 102 ? -20.422 5.417 6.897 1.00 95.38 102 SER A O 1
ATOM 801 N N . ALA A 1 103 ? -18.437 5.237 7.913 1.00 95.50 103 ALA A N 1
ATOM 802 C CA . ALA A 1 103 ? -17.896 4.282 6.945 1.00 95.50 103 ALA A CA 1
ATOM 803 C C . ALA A 1 103 ? -18.690 2.961 6.931 1.00 95.50 103 ALA A C 1
ATOM 805 O O . ALA A 1 103 ? -19.019 2.447 5.862 1.00 95.50 103 ALA A O 1
ATOM 806 N N . HIS A 1 104 ? -19.050 2.436 8.106 1.00 95.94 104 HIS A N 1
ATOM 807 C CA . HIS A 1 104 ? -19.816 1.196 8.267 1.00 95.94 104 HIS A CA 1
ATOM 808 C C . HIS A 1 104 ? -21.228 1.304 7.681 1.00 95.94 104 HIS A C 1
ATOM 810 O O . HIS A 1 104 ? -21.649 0.437 6.912 1.00 95.94 104 HIS A O 1
ATOM 816 N N . GLU A 1 105 ? -21.933 2.399 7.980 1.00 94.50 105 GLU A N 1
ATOM 817 C CA . GLU A 1 105 ? -23.249 2.715 7.413 1.00 94.50 105 GLU A CA 1
ATOM 818 C C . GLU A 1 105 ? -23.196 2.836 5.882 1.00 94.50 105 GLU A C 1
ATOM 820 O O . GLU A 1 105 ? -24.011 2.231 5.181 1.00 94.50 105 GLU A O 1
ATOM 825 N N . MET A 1 106 ? -22.215 3.572 5.347 1.00 94.25 106 MET A N 1
ATOM 826 C CA . MET A 1 106 ? -22.082 3.804 3.906 1.00 94.25 106 MET A CA 1
ATOM 827 C C . MET A 1 106 ? -21.691 2.539 3.133 1.00 94.25 106 MET A C 1
ATOM 829 O O . MET A 1 106 ? -22.298 2.262 2.095 1.00 94.25 106 MET A O 1
ATOM 833 N N . CYS A 1 107 ? -20.761 1.726 3.649 1.00 93.31 107 CYS A N 1
ATOM 834 C CA . CYS A 1 107 ? -20.478 0.392 3.109 1.00 93.31 107 CYS A CA 1
ATOM 835 C C . CYS A 1 107 ? -21.741 -0.482 3.139 1.00 93.31 107 CYS A C 1
ATOM 837 O O . CYS A 1 107 ? -22.136 -1.040 2.118 1.00 93.31 107 CYS A O 1
ATOM 839 N N . GLY A 1 108 ? -22.422 -0.550 4.288 1.00 90.25 108 GLY A N 1
ATOM 840 C CA . GLY A 1 108 ? -23.629 -1.356 4.473 1.00 90.25 108 GLY A CA 1
ATOM 841 C C . GLY A 1 108 ? -24.814 -0.954 3.585 1.00 90.25 108 GLY A C 1
ATOM 842 O O . GLY A 1 108 ? -25.642 -1.814 3.285 1.00 90.25 108 GLY A O 1
ATOM 843 N N . LYS A 1 109 ? -24.889 0.315 3.158 1.00 90.44 109 LYS A N 1
ATOM 844 C CA . LYS A 1 109 ? -25.921 0.856 2.258 1.00 90.44 109 LYS A CA 1
ATOM 845 C C . LYS A 1 109 ? -25.556 0.738 0.775 1.00 90.44 109 LYS A C 1
ATOM 847 O O . LYS A 1 109 ? -26.402 0.319 -0.010 1.00 90.44 109 LYS A O 1
ATOM 852 N N . SER A 1 110 ? -24.345 1.140 0.386 1.00 88.44 110 SER A N 1
ATOM 853 C CA . SER A 1 110 ? -23.993 1.352 -1.029 1.00 88.44 110 SER A CA 1
ATOM 854 C C . SER A 1 110 ? -23.204 0.205 -1.657 1.00 88.44 110 SER A C 1
ATOM 856 O O . SER A 1 110 ? -23.396 -0.072 -2.836 1.00 88.44 110 SER A O 1
ATOM 858 N N . LEU A 1 111 ? -22.372 -0.507 -0.888 1.00 88.56 111 LEU A N 1
ATOM 859 C CA . LEU A 1 111 ? -21.682 -1.722 -1.342 1.00 88.56 111 LEU A CA 1
ATOM 860 C C . LEU A 1 111 ? -21.803 -2.829 -0.277 1.00 88.56 111 LEU A C 1
ATOM 862 O O . LEU A 1 111 ? -20.813 -3.159 0.375 1.00 88.56 111 LEU A O 1
ATOM 866 N N . PRO A 1 112 ? -22.985 -3.459 -0.096 1.00 89.75 112 PRO A N 1
ATOM 867 C CA . PRO A 1 112 ? -23.200 -4.440 0.975 1.00 89.75 112 PRO A CA 1
ATOM 868 C C . PRO A 1 112 ? -22.247 -5.647 0.935 1.00 89.75 112 PRO A C 1
ATOM 870 O O . PRO A 1 112 ? -21.959 -6.235 1.973 1.00 89.75 112 PRO A O 1
ATOM 873 N N . ALA A 1 113 ? -21.716 -5.993 -0.244 1.00 88.38 113 ALA A N 1
ATOM 874 C CA . ALA A 1 113 ? -20.692 -7.029 -0.419 1.00 88.38 113 ALA A CA 1
ATOM 875 C C . ALA A 1 113 ? -19.318 -6.656 0.181 1.00 88.38 113 ALA A C 1
ATOM 877 O O . ALA A 1 113 ? -18.501 -7.542 0.411 1.00 88.38 113 ALA A O 1
ATOM 878 N N . MET A 1 114 ? -19.082 -5.368 0.452 1.00 89.75 114 MET A N 1
ATOM 879 C CA . MET A 1 114 ? -17.923 -4.819 1.162 1.00 89.75 114 MET A CA 1
ATOM 880 C C . MET A 1 114 ? -18.225 -4.487 2.633 1.00 89.75 114 MET A C 1
ATOM 882 O O . MET A 1 114 ? -17.438 -3.783 3.265 1.00 89.75 114 MET A O 1
ATOM 886 N N . ARG A 1 115 ? -19.347 -4.948 3.210 1.00 91.06 115 ARG A N 1
ATOM 887 C CA . ARG A 1 115 ? -19.647 -4.697 4.630 1.00 91.06 115 ARG A CA 1
ATOM 888 C C . ARG A 1 115 ? -18.549 -5.320 5.519 1.00 91.06 115 ARG A C 1
ATOM 890 O O . ARG A 1 115 ? -18.315 -6.527 5.416 1.00 91.06 115 ARG A O 1
ATOM 897 N N . PRO A 1 116 ? -17.898 -4.546 6.404 1.00 92.81 116 PRO A N 1
ATOM 898 C CA . PRO A 1 116 ? -16.908 -5.074 7.337 1.00 92.81 116 PRO A CA 1
ATOM 899 C C . PRO A 1 116 ? -17.498 -6.143 8.257 1.00 92.81 116 PRO A C 1
ATOM 901 O O . PRO A 1 116 ? -18.566 -5.951 8.833 1.00 92.81 116 PRO A O 1
ATOM 904 N N . GLN A 1 117 ? -16.777 -7.253 8.433 1.00 92.62 117 GLN A N 1
ATOM 905 C CA . GLN A 1 117 ? -17.088 -8.259 9.461 1.00 92.62 117 GLN A CA 1
ATOM 906 C C . GLN A 1 117 ? -16.526 -7.865 10.837 1.00 92.62 117 GLN A C 1
ATOM 908 O O . GLN A 1 117 ? -17.021 -8.318 11.864 1.00 92.62 117 GLN A O 1
ATOM 913 N N . ALA A 1 118 ? -15.481 -7.034 10.851 1.00 95.62 118 ALA A N 1
ATOM 914 C CA . ALA A 1 118 ? -14.861 -6.427 12.023 1.00 95.62 118 ALA A CA 1
ATOM 915 C C . ALA A 1 118 ? -13.985 -5.251 11.572 1.00 95.62 118 ALA A C 1
ATOM 917 O O . ALA A 1 118 ? -13.363 -5.324 10.511 1.00 95.62 118 ALA A O 1
ATOM 918 N N . TRP A 1 119 ? -13.865 -4.220 12.405 1.00 97.62 119 TRP A N 1
ATOM 919 C CA . TRP A 1 119 ? -12.898 -3.136 12.216 1.00 97.62 119 TRP A CA 1
ATOM 920 C C . TRP A 1 119 ? -11.745 -3.276 13.215 1.00 97.62 119 TRP A C 1
ATOM 922 O O . TRP A 1 119 ? -11.982 -3.281 14.424 1.00 97.62 119 TRP A O 1
ATOM 932 N N . ARG A 1 120 ? -10.493 -3.352 12.748 1.00 97.88 120 ARG A N 1
ATOM 933 C CA . ARG A 1 120 ? -9.296 -3.371 13.612 1.00 97.88 120 ARG A CA 1
ATOM 934 C C . ARG A 1 120 ? -8.396 -2.184 13.290 1.00 97.88 120 ARG A C 1
ATOM 936 O O . ARG A 1 120 ? -8.034 -1.989 12.135 1.00 97.88 120 ARG A O 1
ATOM 943 N N . PHE A 1 121 ? -8.002 -1.436 14.318 1.00 98.25 121 PHE A N 1
ATOM 944 C CA . PHE A 1 121 ? -7.134 -0.264 14.193 1.00 98.25 121 PHE A CA 1
ATOM 945 C C . PHE A 1 121 ? -5.894 -0.374 15.078 1.00 98.25 121 PHE A C 1
ATOM 947 O O . PHE A 1 121 ? -5.994 -0.666 16.274 1.00 98.25 121 PHE A O 1
ATOM 954 N N . ILE A 1 122 ? -4.730 -0.059 14.511 1.00 98.25 122 ILE A N 1
ATOM 955 C CA . ILE A 1 122 ? -3.452 0.055 15.224 1.00 98.25 122 ILE A CA 1
ATOM 956 C C . ILE A 1 122 ? -2.962 1.500 15.109 1.00 98.25 122 ILE A C 1
ATOM 958 O O . ILE A 1 122 ? -2.925 2.056 14.017 1.00 98.25 122 ILE A O 1
ATOM 962 N N . LYS A 1 123 ? -2.573 2.111 16.232 1.00 98.19 123 LYS A N 1
ATOM 963 C CA . LYS A 1 123 ? -1.934 3.433 16.240 1.00 98.19 123 LYS A CA 1
ATOM 964 C C . LYS A 1 123 ? -0.418 3.280 16.256 1.00 98.19 123 LYS A C 1
ATOM 966 O O . LYS A 1 123 ? 0.098 2.536 17.094 1.00 98.19 123 LYS A O 1
ATOM 971 N N . THR A 1 124 ? 0.293 4.035 15.428 1.00 98.25 124 THR A N 1
ATOM 972 C CA . THR A 1 124 ? 1.766 4.122 15.434 1.00 98.25 124 THR A CA 1
ATOM 973 C C . THR A 1 124 ? 2.238 5.575 15.547 1.00 98.25 124 THR A C 1
ATOM 975 O O . THR A 1 124 ? 1.415 6.469 15.752 1.00 98.25 124 THR A O 1
ATOM 978 N N . SER A 1 125 ? 3.551 5.837 15.472 1.00 96.88 125 SER A N 1
ATOM 979 C CA . SER A 1 125 ? 4.070 7.215 15.388 1.00 96.88 125 SER A CA 1
ATOM 980 C C . SER A 1 125 ? 4.372 7.704 13.972 1.00 96.88 125 SER A C 1
ATOM 982 O O . SER A 1 125 ? 4.854 8.823 13.843 1.00 96.88 125 SER A O 1
ATOM 984 N N . GLY A 1 126 ? 4.143 6.900 12.930 1.00 94.75 126 GLY A N 1
ATOM 985 C CA . GLY A 1 126 ? 4.438 7.294 11.547 1.00 94.75 126 GLY A CA 1
ATOM 986 C C . GLY A 1 126 ? 5.932 7.394 11.206 1.00 94.75 126 GLY A C 1
ATOM 987 O O . GLY A 1 126 ? 6.317 8.057 10.246 1.00 94.75 126 GLY A O 1
ATOM 988 N N . GLU A 1 127 ? 6.788 6.782 12.025 1.00 93.69 127 GLU A N 1
ATOM 989 C CA . GLU A 1 127 ? 8.244 6.718 11.794 1.00 93.69 127 GLU A CA 1
ATOM 990 C C . GLU A 1 127 ? 8.620 5.419 11.066 1.00 93.69 127 GLU A C 1
ATOM 992 O O . GLU A 1 127 ? 9.677 5.324 10.452 1.00 93.69 127 GLU A O 1
ATOM 997 N N . GLU A 1 128 ? 7.757 4.406 11.157 1.00 94.00 128 GLU A N 1
ATOM 998 C CA . GLU A 1 128 ? 7.882 3.112 10.495 1.00 94.00 128 GLU A CA 1
ATOM 999 C C . GLU A 1 128 ? 7.220 3.078 9.109 1.00 94.00 128 GLU A C 1
ATOM 1001 O O . GLU A 1 128 ? 7.735 2.404 8.215 1.00 94.00 128 GLU A O 1
ATOM 1006 N N . GLU A 1 129 ? 6.151 3.859 8.919 1.00 91.00 129 GLU A N 1
ATOM 1007 C CA . GLU A 1 129 ? 5.670 4.304 7.613 1.00 91.00 129 GLU A CA 1
ATOM 1008 C C . GLU A 1 129 ? 5.061 5.713 7.698 1.00 91.00 129 GLU A C 1
ATOM 1010 O O . GLU A 1 129 ? 4.392 6.050 8.668 1.00 91.00 129 GLU A O 1
ATOM 1015 N N . GLY A 1 130 ? 5.284 6.545 6.678 1.00 84.31 130 GLY A N 1
ATOM 1016 C CA . GLY A 1 130 ? 4.917 7.970 6.685 1.00 84.31 130 GLY A CA 1
ATOM 1017 C C . GLY A 1 130 ? 3.476 8.301 6.270 1.00 84.31 130 GLY A C 1
ATOM 1018 O O . GLY A 1 130 ? 3.207 9.449 5.914 1.00 84.31 130 GLY A O 1
ATOM 1019 N N . SER A 1 131 ? 2.580 7.316 6.238 1.00 90.81 131 SER A N 1
ATOM 1020 C CA . SER A 1 131 ? 1.178 7.425 5.810 1.00 90.81 131 SER A CA 1
ATOM 1021 C C . SER A 1 131 ? 0.310 6.416 6.570 1.00 90.81 131 SER A C 1
ATOM 1023 O O . SER A 1 131 ? 0.851 5.547 7.256 1.00 90.81 131 SER A O 1
ATOM 1025 N N . PRO A 1 132 ? -1.027 6.481 6.451 1.00 95.50 132 PRO A N 1
ATOM 1026 C CA . PRO A 1 132 ? -1.873 5.307 6.645 1.00 95.50 132 PRO A CA 1
ATOM 1027 C C . PRO A 1 132 ? -1.424 4.145 5.737 1.00 95.50 132 PRO A C 1
ATOM 1029 O O . PRO A 1 132 ? -0.748 4.375 4.727 1.00 95.50 132 PRO A O 1
ATOM 1032 N N . TYR A 1 133 ? -1.718 2.922 6.175 1.00 96.12 133 TYR A N 1
ATOM 1033 C CA . TYR A 1 133 ? -1.480 1.657 5.472 1.00 96.12 133 TYR A CA 1
ATOM 1034 C C . TYR A 1 133 ? -2.210 0.522 6.207 1.00 96.12 133 TYR A C 1
ATOM 1036 O O . TYR A 1 133 ? -2.704 0.719 7.325 1.00 96.12 133 TYR A O 1
ATOM 1044 N N . THR A 1 134 ? -2.199 -0.704 5.679 1.00 96.50 134 THR A N 1
ATOM 1045 C CA . THR A 1 134 ? -2.765 -1.872 6.374 1.00 96.50 134 THR A CA 1
ATOM 1046 C C . THR A 1 134 ? -1.767 -3.013 6.597 1.00 96.50 134 THR A C 1
ATOM 1048 O O . THR A 1 134 ? -0.707 -3.115 5.974 1.00 96.50 134 THR A O 1
ATOM 1051 N N . ARG A 1 135 ? -2.090 -3.890 7.557 1.00 94.12 135 ARG A N 1
ATOM 1052 C CA . ARG A 1 135 ? -1.380 -5.154 7.806 1.00 94.12 135 ARG A CA 1
ATOM 1053 C C . ARG A 1 135 ? -2.394 -6.234 8.160 1.00 94.12 135 ARG A C 1
ATOM 1055 O O . ARG A 1 135 ? -3.142 -6.100 9.131 1.00 94.12 135 ARG A O 1
ATOM 1062 N N . GLY A 1 136 ? -2.460 -7.288 7.351 1.00 91.50 136 GLY A N 1
ATOM 1063 C CA . GLY A 1 136 ? -3.489 -8.321 7.455 1.00 91.50 136 GLY A CA 1
ATOM 1064 C C . GLY A 1 136 ? -4.904 -7.749 7.378 1.00 91.50 136 GLY A C 1
ATOM 1065 O O . GLY A 1 136 ? -5.327 -7.290 6.317 1.00 91.50 136 GLY A O 1
ATOM 1066 N N . SER A 1 137 ? -5.625 -7.785 8.504 1.00 92.19 137 SER A N 1
ATOM 1067 C CA . SER A 1 137 ? -6.979 -7.222 8.653 1.00 92.19 137 SER A CA 1
ATOM 1068 C C . SER A 1 137 ? -7.053 -5.962 9.529 1.00 92.19 137 SER A C 1
ATOM 1070 O O . SER A 1 137 ? -8.142 -5.583 9.961 1.00 92.19 137 SER A O 1
ATOM 1072 N N . ALA A 1 138 ? -5.913 -5.328 9.823 1.00 95.94 138 ALA A N 1
ATOM 1073 C CA . ALA A 1 138 ? -5.837 -4.110 10.622 1.00 95.94 138 ALA A CA 1
ATOM 1074 C C . ALA A 1 138 ? -5.415 -2.895 9.787 1.00 95.94 138 ALA A C 1
ATOM 1076 O O . ALA A 1 138 ? -4.414 -2.935 9.072 1.00 95.94 138 ALA A O 1
ATOM 1077 N N . ILE A 1 139 ? -6.155 -1.801 9.955 1.00 97.75 139 ILE A N 1
ATOM 1078 C CA . ILE A 1 139 ? -5.828 -0.474 9.433 1.00 97.75 139 ILE A CA 1
ATOM 1079 C C . ILE A 1 139 ? -4.847 0.190 10.409 1.00 97.75 139 ILE A C 1
ATOM 1081 O O . ILE A 1 139 ? -5.089 0.223 11.622 1.00 97.75 139 ILE A O 1
ATOM 1085 N N . VAL A 1 140 ? -3.733 0.710 9.902 1.00 97.88 140 VAL A N 1
ATOM 1086 C CA . VAL A 1 140 ? -2.674 1.341 10.695 1.00 97.88 140 VAL A CA 1
ATOM 1087 C C . VAL A 1 140 ? -2.707 2.853 10.489 1.00 97.88 140 VAL A C 1
ATOM 1089 O O . VAL A 1 140 ? -2.730 3.348 9.367 1.00 97.88 140 VAL A O 1
ATOM 1092 N N . LEU A 1 141 ? -2.743 3.599 11.595 1.00 97.50 141 LEU A N 1
ATOM 1093 C CA . LEU A 1 141 ? -2.913 5.051 11.597 1.00 97.50 141 LEU A CA 1
ATOM 1094 C C . LEU A 1 141 ? -1.786 5.730 12.396 1.00 97.50 141 LEU A C 1
ATOM 1096 O O . LEU A 1 141 ? -1.748 5.610 13.629 1.00 97.50 141 LEU A O 1
ATOM 1100 N N . PRO A 1 142 ? -0.893 6.476 11.722 1.00 95.62 142 PRO A N 1
ATOM 1101 C CA . PRO A 1 142 ? 0.072 7.353 12.374 1.00 95.62 142 PRO A CA 1
ATOM 1102 C C . PRO A 1 142 ? -0.567 8.428 13.263 1.00 95.62 142 PRO A C 1
ATOM 1104 O O . PRO A 1 142 ? -1.663 8.936 13.002 1.00 95.62 142 PRO A O 1
ATOM 1107 N N . GLU A 1 143 ? 0.142 8.820 14.323 1.00 94.31 143 GLU A N 1
ATOM 1108 C CA . GLU A 1 143 ? -0.354 9.807 15.288 1.00 94.31 143 GLU A CA 1
ATOM 1109 C C . GLU A 1 143 ? -0.450 11.243 14.746 1.00 94.31 143 GLU A C 1
ATOM 1111 O O . GLU A 1 143 ? -1.281 12.010 15.233 1.00 94.31 143 GLU A O 1
ATOM 1116 N N . ASP A 1 144 ? 0.312 11.600 13.708 1.00 89.25 144 ASP A N 1
ATOM 1117 C CA . ASP A 1 144 ? 0.188 12.893 13.025 1.00 89.25 144 ASP A CA 1
ATOM 1118 C C . ASP A 1 144 ? -1.072 12.959 12.143 1.00 89.25 144 ASP A C 1
ATOM 1120 O O . ASP A 1 144 ? -1.755 13.982 12.132 1.00 89.25 144 ASP A O 1
ATOM 1124 N N . GLN A 1 145 ? -1.436 11.858 11.477 1.00 85.62 145 GLN A N 1
ATOM 1125 C CA . GLN A 1 145 ? -2.667 11.744 10.687 1.00 85.62 145 GLN A CA 1
ATOM 1126 C C . GLN A 1 145 ? -3.910 11.786 11.585 1.00 85.62 145 GLN A C 1
ATOM 1128 O O . GLN A 1 145 ? -4.885 12.469 11.271 1.00 85.62 145 GLN A O 1
ATOM 1133 N N . LEU A 1 146 ? -3.852 11.135 12.753 1.00 86.62 146 LEU A N 1
ATOM 1134 C CA . LEU A 1 146 ? -4.881 11.258 13.791 1.00 86.62 146 LEU A CA 1
ATOM 1135 C C . LEU A 1 146 ? -5.000 12.702 14.305 1.00 86.62 146 LEU A C 1
ATOM 1137 O O . LEU A 1 146 ? -6.114 13.216 14.413 1.00 86.62 146 LEU A O 1
ATOM 1141 N N . ALA A 1 147 ? -3.878 13.386 14.554 1.00 86.38 147 ALA A N 1
ATOM 1142 C CA . ALA A 1 147 ? -3.864 14.787 14.986 1.00 86.38 147 ALA A CA 1
ATOM 1143 C C . ALA A 1 147 ? -4.317 15.780 13.893 1.00 86.38 147 ALA A C 1
ATOM 1145 O O . ALA A 1 147 ? -4.881 16.826 14.214 1.00 86.38 147 ALA A O 1
ATOM 1146 N N . ALA A 1 148 ? -4.112 15.457 12.613 1.00 84.44 148 ALA A N 1
ATOM 1147 C CA . ALA A 1 148 ? -4.629 16.211 11.469 1.00 84.44 148 ALA A CA 1
ATOM 1148 C C . ALA A 1 148 ? -6.136 15.985 11.215 1.00 84.44 148 ALA A C 1
ATOM 1150 O O . ALA A 1 148 ? -6.728 16.681 10.386 1.00 84.44 148 ALA A O 1
ATOM 1151 N N . GLY A 1 149 ? -6.745 15.035 11.934 1.00 80.88 149 GLY A N 1
ATOM 1152 C CA . GLY A 1 149 ? -8.109 14.562 11.739 1.00 80.88 149 GLY A CA 1
ATOM 1153 C C . GLY A 1 149 ? -8.177 13.534 10.614 1.00 80.88 149 GLY A C 1
ATOM 1154 O O . GLY A 1 149 ? -8.184 13.907 9.440 1.00 80.88 149 GLY A O 1
ATOM 1155 N N . VAL A 1 150 ? -8.271 12.248 10.972 1.00 81.31 150 VAL A N 1
ATOM 1156 C CA . VAL A 1 150 ? -8.577 11.159 10.027 1.00 81.31 150 VAL A CA 1
ATOM 1157 C C . VAL A 1 150 ? -9.950 11.396 9.399 1.00 81.31 150 VAL A C 1
ATOM 1159 O O . VAL A 1 150 ? -10.883 11.853 10.059 1.00 81.31 150 VAL A O 1
ATOM 1162 N N . ASN A 1 151 ? -10.056 11.107 8.105 1.00 86.75 151 ASN A N 1
ATOM 1163 C CA . ASN A 1 151 ? -11.220 11.411 7.282 1.00 86.75 151 ASN A CA 1
ATOM 1164 C C . ASN A 1 151 ? -11.851 10.123 6.741 1.00 86.75 151 ASN A C 1
ATOM 1166 O O . ASN A 1 151 ? -11.226 9.063 6.719 1.00 86.75 151 ASN A O 1
ATOM 1170 N N . LEU A 1 152 ? -13.105 10.238 6.307 1.00 91.62 152 LEU A N 1
ATOM 1171 C CA . LEU A 1 152 ? -13.900 9.129 5.785 1.00 91.62 152 LEU A CA 1
ATOM 1172 C C . LEU A 1 152 ? -13.287 8.497 4.524 1.00 91.62 152 LEU A C 1
ATOM 1174 O O . LEU A 1 152 ? -13.307 7.280 4.393 1.00 91.62 152 LEU A O 1
ATOM 1178 N N . ASP A 1 153 ? -12.718 9.309 3.632 1.00 91.12 153 ASP A N 1
ATOM 1179 C CA . ASP A 1 153 ? -12.015 8.849 2.428 1.00 91.12 153 ASP A CA 1
ATOM 1180 C C . ASP A 1 153 ? -10.825 7.942 2.774 1.00 91.12 153 ASP A C 1
ATOM 1182 O O . ASP A 1 153 ? -10.733 6.847 2.230 1.00 91.12 153 ASP A O 1
ATOM 1186 N N . ILE A 1 154 ? -9.994 8.328 3.748 1.00 93.19 154 ILE A N 1
ATOM 1187 C CA . ILE A 1 154 ? -8.899 7.488 4.264 1.00 93.19 154 ILE A CA 1
ATOM 1188 C C . ILE A 1 154 ? -9.452 6.176 4.840 1.00 93.19 154 ILE A C 1
ATOM 1190 O O . ILE A 1 154 ? -8.996 5.105 4.463 1.00 93.19 154 ILE A O 1
ATOM 1194 N N . VAL A 1 155 ? -10.463 6.219 5.717 1.00 95.94 155 VAL A N 1
ATOM 1195 C CA . VAL A 1 155 ? -11.009 4.991 6.336 1.00 95.94 155 VAL A CA 1
ATOM 1196 C C . VAL A 1 155 ? -11.608 4.032 5.295 1.00 95.94 155 VAL A C 1
ATOM 1198 O O . VAL A 1 155 ? -11.510 2.820 5.469 1.00 95.94 155 VAL A O 1
ATOM 1201 N N . LEU A 1 156 ? -12.188 4.548 4.207 1.00 96.12 156 LEU A N 1
ATOM 1202 C CA . LEU A 1 156 ? -12.711 3.739 3.099 1.00 96.12 156 LEU A CA 1
ATOM 1203 C C . LEU A 1 156 ? -11.607 3.205 2.167 1.00 96.12 156 LEU A C 1
ATOM 1205 O O . LEU A 1 156 ? -11.718 2.070 1.707 1.00 96.12 156 LEU A O 1
ATOM 1209 N N . HIS A 1 157 ? -10.548 3.982 1.926 1.00 96.75 157 HIS A N 1
ATOM 1210 C CA . HIS A 1 157 ? -9.362 3.584 1.156 1.00 96.75 157 HIS A CA 1
ATOM 1211 C C . HIS A 1 157 ? -8.626 2.429 1.864 1.00 96.75 157 HIS A C 1
ATOM 1213 O O . HIS A 1 157 ? -8.487 1.342 1.308 1.00 96.75 157 HIS A O 1
ATOM 1219 N N . GLU A 1 158 ? -8.297 2.594 3.149 1.00 97.12 158 GLU A N 1
ATOM 1220 C CA . GLU A 1 158 ? -7.679 1.536 3.962 1.00 97.12 158 GLU A CA 1
ATOM 1221 C C . GLU A 1 158 ? -8.600 0.311 4.134 1.00 97.12 158 GLU A C 1
ATOM 1223 O O . GLU A 1 158 ? -8.147 -0.836 4.153 1.00 97.12 158 GLU A O 1
ATOM 1228 N N . TRP A 1 159 ? -9.922 0.516 4.221 1.00 97.25 159 TRP A N 1
ATOM 1229 C CA . TRP A 1 159 ? -10.869 -0.601 4.228 1.00 97.25 159 TRP A CA 1
ATOM 1230 C C . TRP A 1 159 ? -10.867 -1.377 2.904 1.00 97.25 159 TRP A C 1
ATOM 1232 O O . TRP A 1 159 ? -10.981 -2.605 2.928 1.00 97.25 159 TRP A O 1
ATOM 1242 N N . PHE A 1 160 ? -10.686 -0.711 1.756 1.00 97.19 160 PHE A N 1
ATOM 1243 C CA . PHE A 1 160 ? -10.544 -1.411 0.481 1.00 97.19 160 PHE A CA 1
ATOM 1244 C C . PHE A 1 160 ? -9.330 -2.349 0.484 1.00 97.19 160 PHE A C 1
ATOM 1246 O O . PHE A 1 160 ? -9.484 -3.494 0.067 1.00 97.19 160 PHE A O 1
ATOM 1253 N N . HIS A 1 161 ? -8.167 -1.935 0.996 1.00 96.88 161 HIS A N 1
ATOM 1254 C CA . HIS A 1 161 ? -6.986 -2.809 1.056 1.00 96.88 161 HIS A CA 1
ATOM 1255 C C . HIS A 1 161 ? -7.211 -4.056 1.929 1.00 96.88 161 HIS A C 1
ATOM 1257 O O . HIS A 1 161 ? -6.876 -5.172 1.523 1.00 96.88 161 HIS A O 1
ATOM 1263 N N . VAL A 1 162 ? -7.859 -3.909 3.095 1.00 95.81 162 VAL A N 1
ATOM 1264 C CA . VAL A 1 162 ? -8.269 -5.068 3.915 1.00 95.81 162 VAL A CA 1
ATOM 1265 C C . VAL A 1 162 ? -9.262 -5.959 3.155 1.00 95.81 162 VAL A C 1
ATOM 1267 O O . VAL A 1 162 ? -9.148 -7.187 3.185 1.00 95.81 162 VAL A O 1
ATOM 1270 N N . TYR A 1 163 ? -10.224 -5.362 2.448 1.00 95.19 163 TYR A N 1
ATOM 1271 C CA . TYR A 1 163 ? -11.222 -6.096 1.675 1.00 95.19 163 TYR A CA 1
ATOM 1272 C C . TYR A 1 163 ? -10.623 -6.845 0.473 1.00 95.19 163 TYR A C 1
ATOM 1274 O O . TYR A 1 163 ? -10.973 -8.011 0.266 1.00 95.19 163 TYR A O 1
ATOM 1282 N N . SER A 1 164 ? -9.724 -6.221 -0.297 1.00 94.69 164 SER A N 1
ATOM 1283 C CA . SER A 1 164 ? -9.109 -6.811 -1.495 1.00 94.69 164 SER A CA 1
ATOM 1284 C C . SER A 1 164 ? -8.236 -8.011 -1.116 1.00 94.69 164 SER A C 1
ATOM 1286 O O . SER A 1 164 ? -8.344 -9.075 -1.730 1.00 94.69 164 SER A O 1
ATOM 1288 N N . ARG A 1 165 ? -7.464 -7.891 -0.026 1.00 92.50 165 ARG A N 1
ATOM 1289 C CA . ARG A 1 165 ? -6.663 -8.977 0.560 1.00 92.50 165 ARG A CA 1
ATOM 1290 C C . ARG A 1 165 ? -7.511 -10.150 1.057 1.00 92.50 165 ARG A C 1
ATOM 1292 O O . ARG A 1 165 ? -7.117 -11.302 0.896 1.00 92.50 165 ARG A O 1
ATOM 1299 N N . LEU A 1 166 ? -8.690 -9.877 1.623 1.00 90.38 166 LEU A N 1
ATOM 1300 C CA . LEU A 1 166 ? -9.652 -10.908 2.039 1.00 90.38 166 LEU A CA 1
ATOM 1301 C C . LEU A 1 166 ? -10.358 -11.604 0.864 1.00 90.38 166 LEU A C 1
ATOM 1303 O O . LEU A 1 166 ? -10.818 -12.737 1.015 1.00 90.38 166 LEU A O 1
ATOM 1307 N N . HIS A 1 167 ? -10.444 -10.959 -0.300 1.00 92.69 167 HIS A N 1
ATOM 1308 C CA . HIS A 1 167 ? -11.182 -11.452 -1.466 1.00 92.69 167 HIS A CA 1
ATOM 1309 C C . HIS A 1 167 ? -10.280 -11.482 -2.712 1.00 92.69 167 HIS A C 1
ATOM 1311 O O . HIS A 1 167 ? -10.534 -10.755 -3.676 1.00 92.69 167 HIS A O 1
ATOM 1317 N N . PRO A 1 168 ? -9.236 -12.336 -2.741 1.00 92.31 168 PRO A N 1
ATOM 1318 C CA . PRO A 1 168 ? -8.219 -12.329 -3.795 1.00 92.31 168 PRO A CA 1
ATOM 1319 C C . PRO A 1 168 ? -8.772 -12.632 -5.196 1.00 92.31 168 PRO A C 1
ATOM 1321 O O . PRO A 1 168 ? -8.139 -12.273 -6.187 1.00 92.31 168 PRO A O 1
ATOM 1324 N N . ASP A 1 169 ? -9.937 -13.275 -5.305 1.00 93.81 169 ASP A N 1
ATOM 1325 C CA . ASP A 1 169 ? -10.644 -13.470 -6.577 1.00 93.81 169 ASP A CA 1
ATOM 1326 C C . ASP A 1 169 ? -11.246 -12.155 -7.087 1.00 93.81 169 ASP A C 1
ATOM 1328 O O . ASP A 1 169 ? -10.956 -11.746 -8.211 1.00 93.81 169 ASP A O 1
ATOM 1332 N N . VAL A 1 170 ? -11.964 -11.430 -6.222 1.00 94.69 170 VAL A N 1
ATOM 1333 C CA . VAL A 1 170 ? -12.504 -10.091 -6.516 1.00 94.69 170 VAL A CA 1
ATOM 1334 C C . VAL A 1 170 ? -11.369 -9.102 -6.804 1.00 94.69 170 VAL A C 1
ATOM 1336 O O . VAL A 1 170 ? -11.464 -8.328 -7.751 1.00 94.69 170 VAL A O 1
ATOM 1339 N N . ARG A 1 171 ? -10.249 -9.171 -6.065 1.00 94.94 171 ARG A N 1
ATOM 1340 C CA . ARG A 1 171 ? -9.042 -8.360 -6.318 1.00 94.94 171 ARG A CA 1
ATOM 1341 C C . ARG A 1 171 ? -8.531 -8.537 -7.756 1.00 94.94 171 ARG A C 1
ATOM 1343 O O . ARG A 1 171 ? -8.296 -7.545 -8.441 1.00 94.94 171 ARG A O 1
ATOM 1350 N N . ARG A 1 172 ? -8.450 -9.778 -8.261 1.00 94.94 172 ARG A N 1
ATOM 1351 C CA . ARG A 1 172 ? -8.052 -10.052 -9.659 1.00 94.94 172 ARG A CA 1
ATOM 1352 C C . ARG A 1 172 ? -9.086 -9.581 -10.685 1.00 94.94 172 ARG A C 1
ATOM 1354 O O . ARG A 1 172 ? -8.691 -9.082 -11.736 1.00 94.94 172 ARG A O 1
ATOM 1361 N N . GLU A 1 173 ? -10.382 -9.720 -10.405 1.00 96.50 173 GLU A N 1
ATOM 1362 C CA . GLU A 1 173 ? -11.439 -9.207 -11.290 1.00 96.50 173 GLU A CA 1
ATOM 1363 C C . GLU A 1 173 ? -11.387 -7.674 -11.399 1.00 96.50 173 GLU A C 1
ATOM 1365 O O . GLU A 1 173 ? -11.444 -7.132 -12.502 1.00 96.50 173 GLU A O 1
ATOM 1370 N N . LEU A 1 174 ? -11.184 -6.970 -10.280 1.00 96.62 174 LEU A N 1
ATOM 1371 C CA . LEU A 1 174 ? -11.049 -5.513 -10.253 1.00 96.62 174 LEU A CA 1
ATOM 1372 C C . LEU A 1 174 ? -9.768 -5.019 -10.952 1.00 96.62 174 LEU A C 1
ATOM 1374 O O . LEU A 1 174 ? -9.826 -4.025 -11.675 1.00 96.62 174 LEU A O 1
ATOM 1378 N N . TYR A 1 175 ? -8.634 -5.721 -10.820 1.00 97.81 175 TYR A N 1
ATOM 1379 C CA . TYR A 1 175 ? -7.428 -5.427 -11.613 1.00 97.81 175 TYR A CA 1
ATOM 1380 C C . TYR A 1 175 ? -7.707 -5.501 -13.124 1.00 97.81 175 TYR A C 1
ATOM 1382 O O . TYR A 1 175 ? -7.274 -4.628 -13.878 1.00 97.81 175 TYR A O 1
ATOM 1390 N N . ALA A 1 176 ? -8.460 -6.516 -13.565 1.00 97.88 176 ALA A N 1
ATOM 1391 C CA . ALA A 1 176 ? -8.786 -6.712 -14.975 1.00 97.88 176 ALA A CA 1
ATOM 1392 C C . ALA A 1 176 ? -9.676 -5.590 -15.542 1.00 97.88 176 ALA A C 1
ATOM 1394 O O . ALA A 1 176 ? -9.517 -5.226 -16.708 1.00 97.88 176 ALA A O 1
ATOM 1395 N N . LEU A 1 177 ? -10.550 -4.982 -14.726 1.00 96.94 177 LEU A N 1
ATOM 1396 C CA . LEU A 1 177 ? -11.315 -3.786 -15.119 1.00 96.94 177 LEU A CA 1
ATOM 1397 C C . LEU A 1 177 ? -10.416 -2.569 -15.397 1.00 96.94 177 LEU A C 1
ATOM 1399 O O . LEU A 1 177 ? -10.755 -1.748 -16.244 1.00 96.94 177 LEU A O 1
ATOM 1403 N N . LEU A 1 178 ? -9.263 -2.474 -14.726 1.00 97.50 178 LEU A N 1
ATOM 1404 C CA . LEU A 1 178 ? -8.244 -1.440 -14.950 1.00 97.50 178 LEU A CA 1
ATOM 1405 C C . LEU A 1 178 ? -7.240 -1.801 -16.066 1.00 97.50 178 LEU A C 1
ATOM 1407 O O . LEU A 1 178 ? -6.251 -1.095 -16.254 1.00 97.50 178 LEU A O 1
ATOM 1411 N N . GLY A 1 179 ? -7.455 -2.903 -16.794 1.00 97.75 179 GLY A N 1
ATOM 1412 C CA . GLY A 1 179 ? -6.550 -3.391 -17.843 1.00 97.75 179 GLY A CA 1
ATOM 1413 C C . GLY A 1 179 ? -5.298 -4.120 -17.336 1.00 97.75 179 GLY A C 1
ATOM 1414 O O . GLY A 1 179 ? -4.457 -4.510 -18.148 1.00 97.75 179 GLY A O 1
ATOM 1415 N N . PHE A 1 180 ? -5.163 -4.339 -16.022 1.00 98.31 180 PHE A N 1
ATOM 1416 C CA . PHE A 1 180 ? -4.056 -5.113 -15.462 1.00 98.31 180 PHE A CA 1
ATOM 1417 C C . PHE A 1 180 ? -4.320 -6.621 -15.553 1.00 98.31 180 PHE A C 1
ATOM 1419 O O . PHE A 1 180 ? -5.407 -7.108 -15.245 1.00 98.31 180 PHE A O 1
ATOM 1426 N N . ARG A 1 181 ? -3.287 -7.381 -15.924 1.00 96.56 181 ARG A N 1
ATOM 1427 C CA . ARG A 1 181 ? -3.296 -8.847 -16.016 1.00 96.56 181 ARG A CA 1
ATOM 1428 C C . ARG A 1 181 ? -2.146 -9.440 -15.186 1.00 96.56 181 ARG A C 1
ATOM 1430 O O . ARG A 1 181 ? -1.020 -8.950 -15.296 1.00 96.56 181 ARG A O 1
ATOM 1437 N N . PRO A 1 182 ? -2.375 -10.492 -14.381 1.00 95.88 182 PRO A N 1
ATOM 1438 C CA . PRO A 1 182 ? -1.300 -11.127 -13.629 1.00 95.88 182 PRO A CA 1
ATOM 1439 C C . PRO A 1 182 ? -0.321 -11.871 -14.549 1.00 95.88 182 PRO A C 1
ATOM 1441 O O . PRO A 1 182 ? -0.699 -12.435 -15.581 1.00 95.88 182 PRO A O 1
ATOM 1444 N N . LEU A 1 183 ? 0.943 -11.890 -14.138 1.00 95.62 183 LEU A N 1
ATOM 1445 C CA . LEU A 1 183 ? 2.034 -12.697 -14.673 1.00 95.62 183 LEU A CA 1
ATOM 1446 C C . LEU A 1 183 ? 2.420 -13.758 -13.625 1.00 95.62 183 LEU A C 1
ATOM 1448 O O . LEU A 1 183 ? 2.348 -13.466 -12.435 1.00 95.62 183 LEU A O 1
ATOM 1452 N N . PRO A 1 184 ? 2.869 -14.969 -14.012 1.00 92.25 184 PRO A N 1
ATOM 1453 C CA . PRO A 1 184 ? 3.225 -16.010 -13.036 1.00 92.25 184 PRO A CA 1
ATOM 1454 C C . PRO A 1 184 ? 4.380 -15.626 -12.096 1.00 92.25 184 PRO A C 1
ATOM 1456 O O . PRO A 1 184 ? 4.420 -16.069 -10.954 1.00 92.25 184 PRO A O 1
ATOM 1459 N N . ALA A 1 185 ? 5.328 -14.833 -12.602 1.00 91.44 185 ALA A N 1
ATOM 1460 C CA . ALA A 1 185 ? 6.422 -14.182 -11.884 1.00 91.44 185 ALA A CA 1
ATOM 1461 C C . ALA A 1 185 ? 7.057 -13.133 -12.816 1.00 91.44 185 ALA A C 1
ATOM 1463 O O . ALA A 1 185 ? 6.895 -13.230 -14.035 1.00 91.44 185 ALA A O 1
ATOM 1464 N N . VAL A 1 186 ? 7.821 -12.175 -12.277 1.00 95.62 186 VAL A N 1
ATOM 1465 C CA . VAL A 1 186 ? 8.639 -11.236 -13.071 1.00 95.62 186 VAL A CA 1
ATOM 1466 C C . VAL A 1 186 ? 10.066 -11.189 -12.538 1.00 95.62 186 VAL A C 1
ATOM 1468 O O . VAL A 1 186 ? 10.299 -10.820 -11.388 1.00 95.62 186 VAL A O 1
ATOM 1471 N N . ASN A 1 187 ? 11.039 -11.497 -13.395 1.00 95.81 187 ASN A N 1
ATOM 1472 C CA . ASN A 1 187 ? 12.452 -11.330 -13.077 1.00 95.81 187 ASN A CA 1
ATOM 1473 C C . ASN A 1 187 ? 12.821 -9.838 -13.081 1.00 95.81 187 ASN A C 1
ATOM 1475 O O . ASN A 1 187 ? 12.801 -9.179 -14.128 1.00 95.81 187 ASN A O 1
ATOM 1479 N N . VAL A 1 188 ? 13.191 -9.315 -11.910 1.00 96.06 188 VAL A N 1
ATOM 1480 C CA . VAL A 1 188 ? 13.662 -7.935 -11.729 1.00 96.06 188 VAL A CA 1
ATOM 1481 C C . VAL A 1 188 ? 15.198 -7.896 -11.792 1.00 96.06 188 VAL A C 1
ATOM 1483 O O . VAL A 1 188 ? 15.849 -8.562 -10.984 1.00 96.06 188 VAL A O 1
ATOM 1486 N N . PRO A 1 189 ? 15.811 -7.099 -12.690 1.00 96.12 189 PRO A N 1
ATOM 1487 C CA . PRO A 1 189 ? 17.260 -6.915 -12.748 1.00 96.12 189 PRO A CA 1
ATOM 1488 C C . PRO A 1 189 ? 17.837 -6.484 -11.398 1.00 96.12 189 PRO A C 1
ATOM 1490 O O . PRO A 1 189 ? 17.293 -5.602 -10.732 1.00 96.12 189 PRO A O 1
ATOM 1493 N N . ALA A 1 190 ? 18.968 -7.067 -10.994 1.00 95.12 190 ALA A N 1
ATOM 1494 C CA . ALA A 1 190 ? 19.500 -6.916 -9.636 1.00 95.12 190 ALA A CA 1
ATOM 1495 C C . ALA A 1 190 ? 19.782 -5.456 -9.219 1.00 95.12 190 ALA A C 1
ATOM 1497 O O . ALA A 1 190 ? 19.745 -5.144 -8.028 1.00 95.12 190 ALA A O 1
ATOM 1498 N N . THR A 1 191 ? 20.050 -4.550 -10.166 1.00 94.81 191 THR A N 1
ATOM 1499 C CA . THR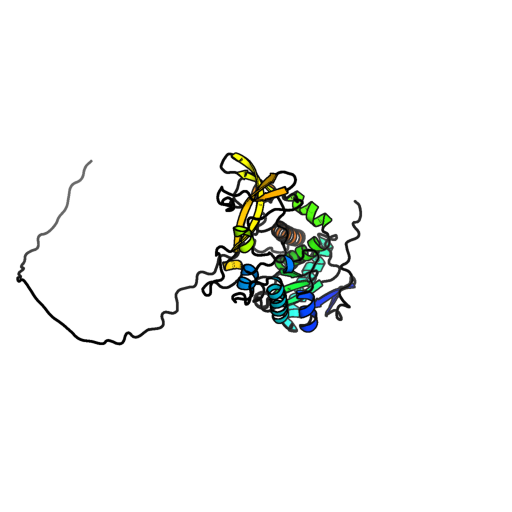 A 1 191 ? 20.229 -3.113 -9.892 1.00 94.81 191 THR A CA 1
ATOM 1500 C C . THR A 1 191 ? 18.914 -2.391 -9.592 1.00 94.81 191 THR A C 1
ATOM 1502 O O . THR A 1 191 ? 18.906 -1.504 -8.742 1.00 94.81 191 THR A O 1
ATOM 1505 N N . LEU A 1 192 ? 17.797 -2.809 -10.199 1.00 96.81 192 LEU A N 1
ATOM 1506 C CA . LEU A 1 192 ? 16.454 -2.341 -9.842 1.00 96.81 192 LEU A CA 1
ATOM 1507 C C . LEU A 1 192 ? 15.959 -3.011 -8.556 1.00 96.81 192 LEU A C 1
ATOM 1509 O O . LEU A 1 192 ? 15.445 -2.326 -7.678 1.00 96.81 192 LEU A O 1
ATOM 1513 N N . GLN A 1 193 ? 16.181 -4.320 -8.397 1.00 96.38 193 GLN A N 1
ATOM 1514 C CA . GLN A 1 193 ? 15.708 -5.067 -7.229 1.00 96.38 193 GLN A CA 1
ATOM 1515 C C . GLN A 1 193 ? 16.317 -4.545 -5.922 1.00 96.38 193 GLN A C 1
ATOM 1517 O O . GLN A 1 193 ? 15.588 -4.358 -4.955 1.00 96.38 193 GLN A O 1
ATOM 1522 N N . ARG A 1 194 ? 17.618 -4.204 -5.891 1.00 96.25 194 ARG A N 1
ATOM 1523 C CA . ARG A 1 194 ? 18.243 -3.549 -4.719 1.00 96.25 194 ARG A CA 1
ATOM 1524 C C . ARG A 1 194 ? 17.660 -2.169 -4.392 1.00 96.25 194 ARG A C 1
ATOM 1526 O O . ARG A 1 194 ? 17.883 -1.675 -3.292 1.00 96.25 194 ARG A O 1
ATOM 1533 N N . LYS A 1 195 ? 16.947 -1.545 -5.335 1.00 97.06 195 LYS A N 1
ATOM 1534 C CA . LYS A 1 195 ? 16.320 -0.225 -5.193 1.00 97.06 195 LYS A CA 1
ATOM 1535 C C . LYS A 1 195 ? 14.805 -0.291 -5.008 1.00 97.06 195 LYS A C 1
ATOM 1537 O O . LYS A 1 195 ? 14.219 0.759 -4.753 1.00 97.06 195 LYS A O 1
ATOM 1542 N N . ARG A 1 196 ? 14.166 -1.464 -5.121 1.00 96.06 196 ARG A N 1
ATOM 1543 C CA . ARG A 1 196 ? 12.722 -1.635 -4.893 1.00 96.06 196 ARG A CA 1
ATOM 1544 C C . ARG A 1 196 ? 12.370 -1.180 -3.476 1.00 96.06 196 ARG A C 1
ATOM 1546 O O . ARG A 1 196 ? 13.017 -1.588 -2.512 1.00 96.06 196 ARG A O 1
ATOM 1553 N N . ILE A 1 197 ? 11.346 -0.337 -3.392 1.00 96.25 197 ILE A N 1
ATOM 1554 C CA . ILE A 1 197 ? 10.664 0.016 -2.147 1.00 96.25 197 ILE A CA 1
ATOM 1555 C C . ILE A 1 197 ? 9.371 -0.791 -2.156 1.00 96.25 197 ILE A C 1
ATOM 1557 O O . ILE A 1 197 ? 8.652 -0.794 -3.148 1.00 96.25 197 ILE A O 1
ATOM 1561 N N . THR A 1 198 ? 9.090 -1.517 -1.087 1.00 95.56 198 THR A N 1
ATOM 1562 C CA . THR A 1 198 ? 7.891 -2.356 -0.983 1.00 95.56 198 THR A CA 1
ATOM 1563 C C . THR A 1 198 ? 6.711 -1.473 -0.591 1.00 95.56 198 THR A C 1
ATOM 1565 O O . THR A 1 198 ? 6.823 -0.738 0.387 1.00 95.56 198 THR A O 1
ATOM 1568 N N . ASN A 1 199 ? 5.593 -1.508 -1.316 1.00 95.19 199 ASN A N 1
ATOM 1569 C CA . ASN A 1 199 ? 4.350 -0.884 -0.850 1.00 95.19 199 ASN A CA 1
ATOM 1570 C C . ASN A 1 199 ? 3.721 -1.817 0.211 1.00 95.19 199 ASN A C 1
ATOM 1572 O O . ASN A 1 199 ? 3.623 -3.006 -0.088 1.00 95.19 199 ASN A O 1
ATOM 1576 N N . PRO A 1 200 ? 3.335 -1.358 1.420 1.00 94.00 200 PRO A N 1
ATOM 1577 C CA . PRO A 1 200 ? 2.634 -2.189 2.407 1.00 94.00 200 PRO A CA 1
ATOM 1578 C C . PRO A 1 200 ? 1.316 -2.802 1.913 1.00 94.00 200 PRO A C 1
ATOM 1580 O O . PRO A 1 200 ? 0.951 -3.864 2.427 1.00 94.00 200 PRO A O 1
ATOM 1583 N N . ASP A 1 201 ? 0.667 -2.176 0.925 1.00 94.94 201 ASP A N 1
ATOM 1584 C CA . ASP A 1 201 ? -0.667 -2.527 0.417 1.00 94.94 201 ASP A CA 1
ATOM 1585 C C . ASP A 1 201 ? -0.706 -2.874 -1.081 1.00 94.94 201 ASP A C 1
ATOM 1587 O O . ASP A 1 201 ? -1.760 -3.196 -1.619 1.00 94.94 201 ASP A O 1
ATOM 1591 N N . GLY A 1 202 ? 0.457 -2.893 -1.742 1.00 92.50 202 GLY A N 1
ATOM 1592 C CA . GLY A 1 202 ? 0.602 -3.168 -3.176 1.00 92.50 202 GLY A CA 1
ATOM 1593 C C . GLY A 1 202 ? 1.888 -3.935 -3.486 1.00 92.50 202 GLY A C 1
ATOM 1594 O O . GLY A 1 202 ? 2.801 -3.420 -4.135 1.00 92.50 202 GLY A O 1
ATOM 1595 N N . ILE A 1 203 ? 2.018 -5.139 -2.924 1.00 91.56 203 ILE A N 1
ATOM 1596 C CA . ILE A 1 203 ? 3.305 -5.851 -2.817 1.00 91.56 203 ILE A CA 1
ATOM 1597 C C . ILE A 1 203 ? 3.708 -6.543 -4.130 1.00 91.56 203 ILE A C 1
ATOM 1599 O O . ILE A 1 203 ? 4.888 -6.508 -4.510 1.00 91.56 203 ILE A O 1
ATOM 1603 N N . ASP A 1 204 ? 2.742 -7.146 -4.829 1.00 92.19 204 ASP A N 1
ATOM 1604 C CA . ASP A 1 204 ? 2.979 -7.871 -6.077 1.00 92.19 204 ASP A CA 1
ATOM 1605 C C . ASP A 1 204 ? 3.099 -6.923 -7.281 1.00 92.19 204 ASP A C 1
ATOM 1607 O O . ASP A 1 204 ? 2.155 -6.227 -7.656 1.00 92.19 204 ASP A O 1
ATOM 1611 N N . ILE A 1 205 ? 4.279 -6.930 -7.902 1.00 94.12 205 ILE A N 1
ATOM 1612 C CA . ILE A 1 205 ? 4.606 -6.164 -9.113 1.00 94.12 205 ILE A CA 1
ATOM 1613 C C . ILE A 1 205 ? 4.420 -6.983 -10.400 1.00 94.12 205 ILE A C 1
ATOM 1615 O O . ILE A 1 205 ? 4.662 -6.467 -11.490 1.00 94.12 205 ILE A O 1
ATOM 1619 N N . ALA A 1 206 ? 4.001 -8.250 -10.319 1.00 95.94 206 ALA A N 1
ATOM 1620 C CA . ALA A 1 206 ? 3.766 -9.126 -11.467 1.00 95.94 206 ALA A CA 1
ATOM 1621 C C . ALA A 1 206 ? 2.440 -8.814 -12.195 1.00 95.94 206 ALA A C 1
ATOM 1623 O O . ALA A 1 206 ? 1.766 -9.706 -12.702 1.00 95.94 206 ALA A O 1
ATOM 1624 N N . LEU A 1 207 ? 2.059 -7.537 -12.267 1.00 97.19 207 LEU A N 1
ATOM 1625 C CA . LEU A 1 207 ? 0.793 -7.057 -12.815 1.00 97.19 207 LEU A CA 1
ATOM 1626 C C . LEU A 1 207 ? 1.080 -6.237 -14.077 1.00 97.19 207 LEU A C 1
ATOM 1628 O O . LEU A 1 207 ? 1.440 -5.063 -14.009 1.00 97.19 207 LEU A O 1
ATOM 1632 N N . ALA A 1 208 ? 0.968 -6.877 -15.240 1.00 98.06 208 ALA A N 1
ATOM 1633 C CA . ALA A 1 208 ? 1.227 -6.246 -16.529 1.00 98.06 208 ALA A CA 1
ATOM 1634 C C . ALA A 1 208 ? 0.028 -5.420 -17.008 1.00 98.06 208 ALA A C 1
ATOM 1636 O O . ALA A 1 208 ? -1.117 -5.806 -16.793 1.00 98.06 208 ALA A O 1
ATOM 1637 N N . ILE A 1 209 ? 0.292 -4.328 -17.720 1.00 98.50 209 ILE A N 1
ATOM 1638 C CA . ILE A 1 209 ? -0.706 -3.537 -18.450 1.00 98.50 209 ILE A CA 1
ATOM 1639 C C . ILE A 1 209 ? -0.164 -3.180 -19.838 1.00 98.50 209 ILE A C 1
ATOM 1641 O O . ILE A 1 209 ? 1.025 -2.896 -19.997 1.00 98.50 209 ILE A O 1
ATOM 1645 N N . ALA A 1 210 ? -1.022 -3.213 -20.858 1.00 98.38 210 ALA A N 1
ATOM 1646 C CA . ALA A 1 210 ? -0.618 -2.967 -22.240 1.00 98.38 210 ALA A CA 1
ATOM 1647 C C . ALA A 1 210 ? -0.605 -1.463 -22.566 1.00 98.38 210 ALA A C 1
ATOM 1649 O O . ALA A 1 210 ? -1.597 -0.766 -22.352 1.00 98.38 210 ALA A O 1
ATOM 1650 N N . VAL A 1 211 ? 0.489 -0.951 -23.134 1.00 98.50 211 VAL A N 1
ATOM 1651 C CA . VAL A 1 211 ? 0.657 0.472 -23.498 1.00 98.50 211 VAL A CA 1
ATOM 1652 C C . VAL A 1 211 ? 1.239 0.633 -24.907 1.00 98.50 211 VAL A C 1
ATOM 1654 O O . VAL A 1 211 ? 1.752 -0.320 -25.498 1.00 98.50 211 VAL A O 1
ATOM 1657 N N . THR A 1 212 ? 1.143 1.837 -25.476 1.00 98.25 212 THR A N 1
ATOM 1658 C CA . THR A 1 212 ? 1.886 2.230 -26.684 1.00 98.25 212 THR A CA 1
ATOM 1659 C C . THR A 1 212 ? 3.190 2.909 -26.262 1.00 98.25 212 THR A C 1
ATOM 1661 O O . THR A 1 212 ? 3.166 3.988 -25.676 1.00 98.25 212 THR A O 1
ATOM 1664 N N . ALA A 1 213 ? 4.335 2.306 -26.573 1.00 96.00 213 ALA A N 1
ATOM 1665 C CA . ALA A 1 213 ? 5.638 2.938 -26.386 1.00 96.00 213 ALA A CA 1
ATOM 1666 C C . ALA A 1 213 ? 5.824 4.147 -27.337 1.00 96.00 213 ALA A C 1
ATOM 1668 O O . ALA A 1 213 ? 5.187 4.196 -28.390 1.00 96.00 213 ALA A O 1
ATOM 1669 N N . PRO A 1 214 ? 6.727 5.106 -27.039 1.00 94.56 214 PRO A N 1
ATOM 1670 C CA . PRO A 1 214 ? 6.961 6.285 -27.891 1.00 94.56 214 PRO A CA 1
ATOM 1671 C C . PRO A 1 214 ? 7.440 5.988 -29.326 1.00 94.56 214 PRO A C 1
ATOM 1673 O O . PRO A 1 214 ? 7.428 6.877 -30.171 1.00 94.56 214 PRO A O 1
ATOM 1676 N N . ASP A 1 215 ? 7.867 4.753 -29.601 1.00 94.25 215 ASP A N 1
ATOM 1677 C CA . ASP A 1 215 ? 8.230 4.240 -30.930 1.00 94.25 215 ASP A CA 1
ATOM 1678 C C . ASP A 1 215 ? 7.032 3.635 -31.704 1.00 94.25 215 ASP A C 1
ATOM 1680 O O . ASP A 1 215 ? 7.194 3.136 -32.817 1.00 94.25 215 ASP A O 1
ATOM 1684 N N . GLY A 1 216 ? 5.828 3.678 -31.124 1.00 96.25 216 GLY A N 1
ATOM 1685 C CA . GLY A 1 216 ? 4.589 3.137 -31.682 1.00 96.25 216 GLY A CA 1
ATOM 1686 C C . GLY A 1 216 ? 4.333 1.656 -31.379 1.00 96.25 216 GLY A C 1
ATOM 1687 O O . GLY A 1 216 ? 3.245 1.165 -31.691 1.00 96.25 216 GLY A O 1
ATOM 1688 N N . ARG A 1 217 ? 5.273 0.922 -30.761 1.00 96.88 217 ARG A N 1
ATOM 1689 C CA . ARG A 1 217 ? 5.056 -0.490 -30.401 1.00 96.88 217 ARG A CA 1
ATOM 1690 C C . ARG A 1 217 ? 3.985 -0.623 -29.322 1.00 96.88 217 ARG A C 1
ATOM 1692 O O . ARG A 1 217 ? 3.985 0.114 -28.338 1.00 96.88 217 ARG A O 1
ATOM 1699 N N . LYS A 1 218 ? 3.134 -1.642 -29.448 1.00 97.75 218 LYS A N 1
ATOM 1700 C CA . LYS A 1 218 ? 2.379 -2.173 -28.307 1.00 97.75 218 LYS A CA 1
ATOM 1701 C C . LYS A 1 218 ? 3.304 -3.045 -27.463 1.00 97.75 218 LYS A C 1
ATOM 1703 O O . LYS A 1 218 ? 3.970 -3.923 -28.007 1.00 97.75 218 LYS A O 1
ATOM 1708 N N . ILE A 1 219 ? 3.349 -2.777 -26.162 1.00 97.94 219 ILE A N 1
ATOM 1709 C CA . ILE A 1 219 ? 4.174 -3.496 -25.185 1.00 97.94 219 ILE A CA 1
ATOM 1710 C C . ILE A 1 219 ? 3.389 -3.735 -23.896 1.00 97.94 219 ILE A C 1
ATOM 1712 O O . ILE A 1 219 ? 2.499 -2.953 -23.563 1.00 97.94 219 ILE A O 1
ATOM 1716 N N . ASP A 1 220 ? 3.753 -4.775 -23.152 1.00 98.19 220 ASP A N 1
ATOM 1717 C CA . ASP A 1 220 ? 3.381 -4.902 -21.745 1.00 98.19 220 ASP A CA 1
ATOM 1718 C C . ASP A 1 220 ? 4.396 -4.151 -20.871 1.00 98.19 220 ASP A C 1
ATOM 1720 O O . ASP A 1 220 ? 5.611 -4.233 -21.085 1.00 98.19 220 ASP A O 1
ATOM 1724 N N . VAL A 1 221 ? 3.900 -3.447 -19.856 1.00 98.44 221 VAL A N 1
ATOM 1725 C CA . VAL A 1 221 ? 4.711 -2.828 -18.801 1.00 98.44 221 VAL A CA 1
ATOM 1726 C C . VAL A 1 221 ? 4.218 -3.249 -17.421 1.00 98.44 221 VAL A C 1
ATOM 1728 O O . VAL A 1 221 ? 3.029 -3.507 -17.248 1.00 98.44 221 VAL A O 1
ATOM 1731 N N . VAL A 1 222 ? 5.113 -3.276 -16.431 1.00 98.19 222 VAL A N 1
ATOM 1732 C CA . VAL A 1 222 ? 4.757 -3.466 -15.012 1.00 98.19 222 VAL A CA 1
ATOM 1733 C C . VAL A 1 222 ? 5.007 -2.194 -14.191 1.00 98.19 222 VAL A C 1
ATOM 1735 O O . VAL A 1 222 ? 5.999 -1.498 -14.442 1.00 98.19 222 VAL A O 1
ATOM 1738 N N . PRO A 1 223 ? 4.143 -1.875 -13.208 1.00 97.00 223 PRO A N 1
ATOM 1739 C CA . PRO A 1 223 ? 4.358 -0.786 -12.264 1.00 97.00 223 PRO A CA 1
ATOM 1740 C C . PRO A 1 223 ? 5.423 -1.173 -11.232 1.00 97.00 223 PRO A C 1
ATOM 1742 O O . PRO A 1 223 ? 5.329 -2.213 -10.583 1.00 97.00 223 PRO A O 1
ATOM 1745 N N . VAL A 1 224 ? 6.434 -0.322 -11.046 1.00 97.06 224 VAL A N 1
ATOM 1746 C CA . VAL A 1 224 ? 7.456 -0.512 -10.004 1.00 97.06 224 VAL A CA 1
ATOM 1747 C C . VAL A 1 224 ? 7.702 0.807 -9.277 1.00 97.06 224 VAL A C 1
ATOM 1749 O O . VAL A 1 224 ? 8.055 1.815 -9.896 1.00 97.06 224 VAL A O 1
ATOM 1752 N N . ILE A 1 225 ? 7.593 0.783 -7.946 1.00 96.31 225 ILE A N 1
ATOM 1753 C CA . ILE A 1 225 ? 8.143 1.828 -7.077 1.00 96.31 225 ILE A CA 1
ATOM 1754 C C . ILE A 1 225 ? 9.551 1.465 -6.591 1.00 96.31 225 ILE A C 1
ATOM 1756 O O . ILE A 1 225 ? 9.850 0.333 -6.205 1.00 96.31 225 ILE A O 1
ATOM 1760 N N . TYR A 1 226 ? 10.448 2.444 -6.634 1.00 97.31 226 TYR A N 1
ATOM 1761 C CA . TYR A 1 226 ? 11.859 2.265 -6.311 1.00 97.31 226 TYR A CA 1
ATOM 1762 C C . TYR A 1 226 ? 12.485 3.563 -5.789 1.00 97.31 226 TYR A C 1
ATOM 1764 O O . TYR A 1 226 ? 11.948 4.657 -5.959 1.00 97.31 226 TYR A O 1
ATOM 1772 N N . SER A 1 227 ? 13.633 3.456 -5.128 1.00 97.44 227 SER A N 1
ATOM 1773 C CA . SER A 1 227 ? 14.392 4.602 -4.635 1.00 97.44 227 SER A CA 1
ATOM 1774 C C . SER A 1 227 ? 15.065 5.359 -5.783 1.00 97.44 227 SER A C 1
ATOM 1776 O O . SER A 1 227 ? 15.740 4.771 -6.631 1.00 97.44 227 SER A O 1
ATOM 1778 N N . LYS A 1 228 ? 14.974 6.693 -5.765 1.00 95.81 228 LYS A N 1
ATOM 1779 C CA . LYS A 1 228 ? 15.771 7.589 -6.628 1.00 95.81 228 LYS A CA 1
ATOM 1780 C C . LYS A 1 228 ? 17.276 7.397 -6.397 1.00 95.81 228 LYS A C 1
ATOM 1782 O O . LYS A 1 228 ? 18.063 7.494 -7.3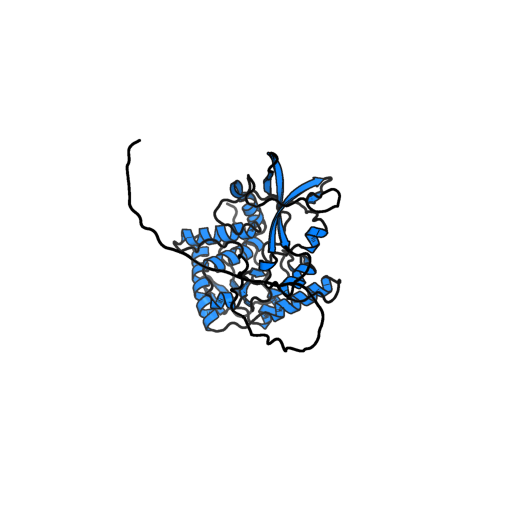35 1.00 95.81 228 LYS A O 1
ATOM 1787 N N . PHE A 1 229 ? 17.666 7.096 -5.159 1.00 96.44 229 PHE A N 1
ATOM 1788 C CA . PHE A 1 229 ? 19.052 6.968 -4.705 1.00 96.44 229 PHE A CA 1
ATOM 1789 C C . PHE A 1 229 ? 19.468 5.499 -4.564 1.00 96.44 229 PHE A C 1
ATOM 1791 O O . PHE A 1 229 ? 18.643 4.651 -4.233 1.00 96.44 229 PHE A O 1
ATOM 1798 N N . ASP A 1 230 ? 20.745 5.195 -4.781 1.00 94.81 230 ASP A N 1
ATOM 1799 C CA . ASP A 1 230 ? 21.291 3.830 -4.661 1.00 94.81 230 ASP A CA 1
ATOM 1800 C C . ASP A 1 230 ? 21.597 3.416 -3.209 1.00 94.81 230 ASP A C 1
ATOM 1802 O O . ASP A 1 230 ? 21.891 2.254 -2.943 1.00 94.81 230 ASP A O 1
ATOM 1806 N N . GLN A 1 231 ? 21.525 4.369 -2.275 1.00 95.25 231 GLN A N 1
ATOM 1807 C CA . GLN A 1 231 ? 21.783 4.196 -0.846 1.00 95.25 231 GLN A CA 1
ATOM 1808 C C . GLN A 1 231 ? 20.941 5.176 -0.008 1.00 95.25 231 GLN A C 1
ATOM 1810 O O . GLN A 1 231 ? 20.418 6.168 -0.531 1.00 95.25 231 GLN A O 1
ATOM 1815 N N . ARG A 1 232 ? 20.841 4.910 1.300 1.00 95.62 232 ARG A N 1
ATOM 1816 C CA . ARG A 1 232 ? 20.276 5.823 2.306 1.00 95.62 232 ARG A CA 1
ATOM 1817 C C . ARG A 1 232 ? 21.075 7.140 2.351 1.00 95.62 232 ARG A C 1
ATOM 1819 O O . ARG A 1 232 ? 22.258 7.170 2.016 1.00 95.62 232 ARG A O 1
ATOM 1826 N N . ARG A 1 233 ? 20.428 8.241 2.748 1.00 95.56 233 ARG A N 1
ATOM 1827 C CA . ARG A 1 233 ? 21.027 9.579 2.864 1.00 95.56 233 ARG A CA 1
ATOM 1828 C C . ARG A 1 233 ? 20.554 10.312 4.120 1.00 95.56 233 ARG A C 1
ATOM 1830 O O . ARG A 1 233 ? 19.356 10.483 4.310 1.00 95.56 233 ARG A O 1
ATOM 1837 N N . ASP A 1 234 ? 21.479 10.848 4.915 1.00 93.19 234 ASP A N 1
ATOM 1838 C CA . ASP A 1 234 ? 21.134 11.630 6.117 1.00 93.19 234 ASP A CA 1
ATOM 1839 C C . ASP A 1 234 ? 20.412 12.959 5.807 1.00 93.19 234 AS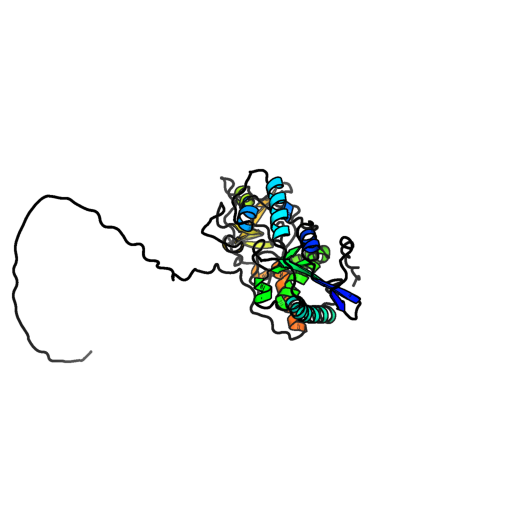P A C 1
ATOM 1841 O O . ASP A 1 234 ? 19.735 13.511 6.672 1.00 93.19 234 ASP A O 1
ATOM 1845 N N . ASP A 1 235 ? 20.528 13.481 4.578 1.00 93.81 235 ASP A N 1
ATOM 1846 C CA . ASP A 1 235 ? 19.841 14.703 4.132 1.00 93.81 235 ASP A CA 1
ATOM 1847 C C . ASP A 1 235 ? 18.451 14.455 3.510 1.00 93.81 235 ASP A C 1
ATOM 1849 O O . ASP A 1 235 ? 17.817 15.395 3.026 1.00 93.81 235 ASP A O 1
ATOM 1853 N N . VAL A 1 236 ? 17.953 13.210 3.538 1.00 92.44 236 VAL A N 1
ATOM 1854 C CA . VAL A 1 236 ? 16.645 12.815 2.991 1.00 92.44 236 VAL A CA 1
ATOM 1855 C C . VAL A 1 236 ? 15.871 11.986 4.023 1.00 92.44 236 VAL A C 1
ATOM 1857 O O . VAL A 1 236 ? 16.273 10.876 4.366 1.00 92.44 236 VAL A O 1
ATOM 1860 N N . SER A 1 237 ? 14.735 12.514 4.487 1.00 88.06 237 SER A N 1
ATOM 1861 C CA . SER A 1 237 ? 13.871 11.893 5.505 1.00 88.06 237 SER A CA 1
ATOM 1862 C C . SER A 1 237 ? 12.487 11.525 4.947 1.00 88.06 237 SER A C 1
ATOM 1864 O O . SER A 1 237 ? 11.951 12.249 4.104 1.00 88.06 237 SER A O 1
ATOM 1866 N N . GLY A 1 238 ? 11.925 10.414 5.440 1.00 88.44 238 GLY A N 1
ATOM 1867 C CA . GLY A 1 238 ? 10.626 9.845 5.058 1.00 88.44 238 GLY A CA 1
ATOM 1868 C C . GLY A 1 238 ? 10.647 9.029 3.755 1.00 88.44 238 GLY A C 1
ATOM 1869 O O . GLY A 1 238 ? 11.239 9.446 2.756 1.00 88.44 238 GLY A O 1
ATOM 1870 N N . THR A 1 239 ? 9.954 7.882 3.737 1.00 91.00 239 THR A N 1
ATOM 1871 C CA . THR A 1 239 ? 9.909 6.920 2.613 1.00 91.00 239 THR A CA 1
ATOM 1872 C C . THR A 1 239 ? 9.579 7.590 1.271 1.00 91.00 239 THR A C 1
ATOM 1874 O O . THR A 1 239 ? 10.299 7.428 0.280 1.00 91.00 239 THR A O 1
ATOM 1877 N N . PHE A 1 240 ? 8.545 8.440 1.251 1.00 90.56 240 PHE A N 1
ATOM 1878 C CA . PHE A 1 240 ? 8.078 9.166 0.061 1.00 90.56 240 PHE A CA 1
ATOM 1879 C C . PHE A 1 240 ? 9.135 10.082 -0.584 1.00 90.56 240 PHE A C 1
ATOM 1881 O O . PHE A 1 240 ? 9.098 10.321 -1.793 1.00 90.56 240 PHE A O 1
ATOM 1888 N N . ALA A 1 241 ? 10.118 10.581 0.176 1.00 93.19 241 ALA A N 1
ATOM 1889 C CA . ALA A 1 241 ? 11.182 11.406 -0.392 1.00 93.19 241 ALA A CA 1
ATOM 1890 C C . ALA A 1 241 ? 12.116 10.582 -1.302 1.00 93.19 241 ALA A C 1
ATOM 1892 O O . ALA A 1 241 ? 12.525 11.065 -2.366 1.00 93.19 241 ALA A O 1
ATOM 1893 N N . TYR A 1 242 ? 12.376 9.320 -0.949 1.00 95.62 242 TYR A N 1
ATOM 1894 C CA . TYR A 1 242 ? 13.138 8.369 -1.765 1.00 95.62 242 TYR A CA 1
ATOM 1895 C C . TYR A 1 242 ? 12.321 7.846 -2.953 1.00 95.62 242 TYR A C 1
ATOM 1897 O O . TYR A 1 242 ? 12.863 7.735 -4.053 1.00 95.62 242 TYR A O 1
ATOM 1905 N N . LEU A 1 243 ? 11.027 7.578 -2.747 1.00 94.75 243 LEU A N 1
ATOM 1906 C CA . LEU A 1 243 ? 10.142 6.905 -3.704 1.00 94.75 243 LEU A CA 1
ATOM 1907 C C . LEU A 1 243 ? 10.001 7.644 -5.042 1.00 94.75 243 LEU A C 1
ATOM 1909 O O . LEU A 1 243 ? 9.587 8.803 -5.102 1.00 94.75 243 LEU A O 1
ATOM 1913 N N . THR A 1 244 ? 10.310 6.945 -6.131 1.00 95.81 244 THR A N 1
ATOM 1914 C CA . THR A 1 244 ? 9.868 7.245 -7.498 1.00 95.81 244 THR A CA 1
ATOM 1915 C C . THR A 1 244 ? 9.092 6.053 -8.055 1.00 95.81 244 THR A C 1
ATOM 1917 O O . THR A 1 244 ? 9.228 4.933 -7.570 1.00 95.81 244 THR A O 1
ATOM 1920 N N . PHE A 1 245 ? 8.283 6.307 -9.077 1.00 95.94 245 PHE A N 1
ATOM 1921 C CA . PHE A 1 245 ? 7.488 5.318 -9.800 1.00 95.94 245 PHE A CA 1
ATOM 1922 C C . PHE A 1 245 ? 7.958 5.238 -11.258 1.00 95.94 245 PHE A C 1
ATOM 1924 O O . PHE A 1 245 ? 8.437 6.237 -11.801 1.00 95.94 245 PHE A O 1
ATOM 1931 N N . GLY A 1 246 ? 7.801 4.078 -11.894 1.00 97.00 246 GLY A N 1
ATOM 1932 C CA . GLY A 1 246 ? 8.024 3.907 -13.327 1.00 97.00 246 GLY A CA 1
ATOM 1933 C C . GLY A 1 246 ? 7.340 2.661 -13.887 1.00 97.00 246 GLY A C 1
ATOM 1934 O O . GLY A 1 246 ? 7.186 1.662 -13.184 1.00 97.00 246 GLY A O 1
ATOM 1935 N N . LEU A 1 247 ? 6.953 2.728 -15.162 1.00 98.31 247 LEU A N 1
ATOM 1936 C CA . LEU A 1 247 ? 6.422 1.601 -15.928 1.00 98.31 247 LEU A CA 1
ATOM 1937 C C . LEU A 1 247 ? 7.558 0.946 -16.725 1.00 98.31 247 LEU A C 1
ATOM 1939 O O . LEU A 1 247 ? 8.105 1.561 -17.641 1.00 98.31 247 LEU A O 1
ATOM 1943 N N . PHE A 1 248 ? 7.937 -0.283 -16.383 1.00 98.06 248 PHE A N 1
ATOM 1944 C CA . PHE A 1 248 ? 9.061 -0.985 -17.018 1.00 98.06 248 PHE A CA 1
ATOM 1945 C C . PHE A 1 248 ? 8.570 -1.978 -18.077 1.00 98.06 248 PHE A C 1
ATOM 1947 O O . PHE A 1 248 ? 7.719 -2.807 -17.765 1.00 98.06 248 PHE A O 1
ATOM 1954 N N . GLU A 1 249 ? 9.113 -1.923 -19.303 1.00 98.00 249 GLU A N 1
ATOM 1955 C CA . GLU A 1 249 ? 8.800 -2.896 -20.367 1.00 98.00 249 GLU A CA 1
ATOM 1956 C C . GLU A 1 249 ? 9.177 -4.309 -19.901 1.00 98.00 249 GLU A C 1
ATOM 1958 O O . GLU A 1 249 ? 10.309 -4.546 -19.470 1.00 98.00 249 GLU A O 1
ATOM 1963 N N . VAL A 1 250 ? 8.234 -5.248 -20.000 1.00 97.75 250 VAL A N 1
ATOM 1964 C CA . VAL A 1 250 ? 8.458 -6.672 -19.719 1.00 97.75 250 VAL A CA 1
ATOM 1965 C C . VAL A 1 250 ? 8.310 -7.497 -20.986 1.00 97.75 250 VAL A C 1
ATOM 1967 O O . VAL A 1 250 ? 7.502 -7.190 -21.861 1.00 97.75 250 VAL A O 1
ATOM 1970 N N . ARG A 1 251 ? 9.092 -8.572 -21.084 1.00 96.62 251 ARG A N 1
ATOM 1971 C CA . ARG A 1 251 ? 8.984 -9.553 -22.169 1.00 96.62 251 ARG A CA 1
ATOM 1972 C C . ARG A 1 251 ? 8.989 -10.967 -21.616 1.00 96.62 251 ARG A C 1
ATOM 1974 O O . ARG A 1 251 ? 9.691 -11.263 -20.649 1.00 96.62 251 ARG A O 1
ATOM 1981 N N . GLU A 1 252 ? 8.210 -11.820 -22.262 1.00 95.69 252 GLU A N 1
ATOM 1982 C CA . GLU A 1 252 ? 8.220 -13.266 -22.073 1.00 95.69 252 GLU A CA 1
ATOM 1983 C C . GLU A 1 252 ? 9.366 -13.884 -22.885 1.00 95.69 252 GLU A C 1
ATOM 1985 O O . GLU A 1 252 ? 9.651 -13.453 -24.006 1.00 95.69 252 GLU A O 1
ATOM 1990 N N . SER A 1 253 ? 10.047 -14.867 -22.304 1.00 91.62 253 SER A N 1
ATOM 1991 C CA . SER A 1 253 ? 10.990 -15.737 -23.000 1.00 91.62 253 SER A CA 1
ATOM 1992 C C . SER A 1 253 ? 11.094 -17.076 -22.268 1.00 91.62 253 SER A C 1
ATOM 1994 O O . SER A 1 253 ? 11.440 -17.121 -21.085 1.00 91.62 253 SER A O 1
ATOM 1996 N N . GLY A 1 254 ? 10.800 -18.181 -22.959 1.00 85.81 254 GLY A N 1
ATOM 1997 C CA . GLY A 1 254 ? 10.915 -19.535 -22.402 1.00 85.81 254 GLY A CA 1
ATOM 1998 C C . GLY A 1 254 ? 9.989 -19.809 -21.209 1.00 85.81 254 GLY A C 1
ATOM 1999 O O . GLY A 1 254 ? 10.362 -20.556 -20.308 1.00 85.81 254 GLY A O 1
ATOM 2000 N N . GLY A 1 255 ? 8.815 -19.177 -21.166 1.00 85.69 255 GLY A N 1
ATOM 2001 C CA . GLY A 1 255 ? 7.854 -19.238 -20.062 1.00 85.69 255 GLY A CA 1
ATOM 2002 C C . GLY A 1 255 ? 8.140 -18.265 -18.912 1.00 85.69 255 GLY A C 1
ATOM 2003 O O . GLY A 1 255 ? 7.363 -18.214 -17.960 1.00 85.69 255 GLY A O 1
ATOM 2004 N N . SER A 1 256 ? 9.223 -17.482 -18.980 1.00 90.88 256 SER A N 1
ATOM 2005 C CA . SER A 1 256 ? 9.624 -16.530 -17.935 1.00 90.88 256 SER A CA 1
ATOM 2006 C C . SER A 1 256 ? 9.433 -15.083 -18.383 1.00 90.88 256 SER A C 1
ATOM 2008 O O . SER A 1 256 ? 9.966 -14.678 -19.415 1.00 90.88 256 SER A O 1
ATOM 2010 N N . TRP A 1 257 ? 8.740 -14.267 -17.584 1.00 97.19 257 TRP A N 1
ATOM 2011 C CA . TRP A 1 257 ? 8.664 -12.820 -17.810 1.00 97.19 257 TRP A CA 1
ATOM 2012 C C . TRP A 1 257 ? 9.827 -12.109 -17.119 1.00 97.19 257 TRP A C 1
ATOM 2014 O O . TRP A 1 257 ? 10.163 -12.409 -15.974 1.00 97.19 257 TRP A O 1
ATOM 2024 N N . SER A 1 258 ? 10.448 -11.156 -17.809 1.00 97.12 258 SER A N 1
ATOM 2025 C CA . SER A 1 258 ? 11.568 -10.365 -17.285 1.00 97.12 258 SER A CA 1
ATOM 2026 C C . SER A 1 258 ? 11.422 -8.901 -17.686 1.00 97.12 258 SER A C 1
ATOM 2028 O O . SER A 1 258 ? 10.978 -8.616 -18.800 1.00 97.12 258 SER A O 1
ATOM 2030 N N . ILE A 1 259 ? 11.822 -7.972 -16.811 1.00 98.00 259 ILE A N 1
ATOM 2031 C CA . ILE A 1 259 ? 11.994 -6.563 -17.202 1.00 98.00 259 ILE A CA 1
ATOM 2032 C C . ILE A 1 259 ? 13.137 -6.479 -18.220 1.00 98.00 259 ILE A C 1
ATOM 2034 O O . ILE A 1 259 ? 14.202 -7.066 -18.018 1.00 98.00 259 ILE A O 1
ATOM 2038 N N . VAL A 1 260 ? 12.909 -5.757 -19.316 1.00 96.94 260 VAL A N 1
ATOM 2039 C CA . VAL A 1 260 ? 13.885 -5.581 -20.397 1.00 96.94 260 VAL A CA 1
ATOM 2040 C C . VAL A 1 260 ? 15.132 -4.869 -19.874 1.00 96.94 260 VAL A C 1
ATOM 2042 O O . VAL A 1 260 ? 15.036 -3.872 -19.157 1.00 96.94 260 VAL A O 1
ATOM 2045 N N . THR A 1 261 ? 16.312 -5.356 -20.265 1.00 96.00 261 THR A N 1
ATOM 2046 C CA . THR A 1 261 ? 17.599 -4.721 -19.958 1.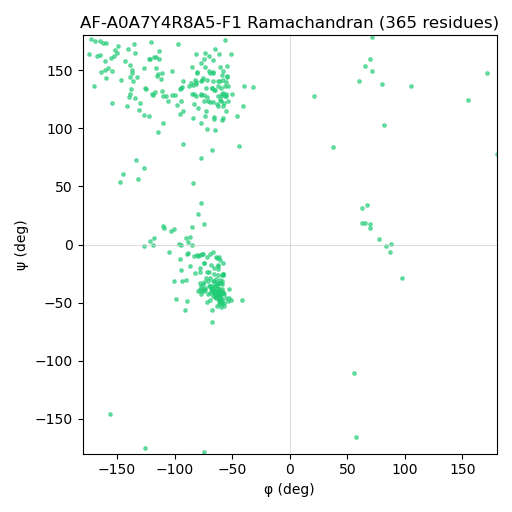00 96.00 261 THR A CA 1
ATOM 2047 C C . THR A 1 261 ? 18.337 -4.253 -21.206 1.00 96.00 261 THR A C 1
ATOM 2049 O O . THR A 1 261 ? 18.092 -4.733 -22.314 1.00 96.00 261 THR A O 1
ATOM 2052 N N . ASP A 1 262 ? 19.292 -3.347 -21.012 1.00 91.81 262 ASP A N 1
ATOM 2053 C CA . ASP A 1 262 ? 20.345 -3.073 -21.984 1.00 91.81 262 ASP A CA 1
ATOM 2054 C C . ASP A 1 262 ? 21.414 -4.191 -22.016 1.00 91.81 262 ASP A C 1
ATOM 2056 O O . ASP A 1 262 ? 21.343 -5.191 -21.292 1.00 91.81 262 ASP A O 1
ATOM 2060 N N . ALA A 1 263 ? 22.434 -4.011 -22.861 1.00 90.31 263 ALA A N 1
ATOM 2061 C CA . ALA A 1 263 ? 23.557 -4.942 -22.996 1.00 90.31 263 ALA A CA 1
ATOM 2062 C C . ALA A 1 263 ? 24.507 -4.976 -21.776 1.00 90.31 263 ALA A C 1
ATOM 2064 O O . ALA A 1 263 ? 25.386 -5.833 -21.718 1.00 90.31 263 ALA A O 1
ATOM 2065 N N . ALA A 1 264 ? 24.342 -4.069 -20.806 1.00 89.69 264 ALA A N 1
ATOM 2066 C CA . ALA A 1 264 ? 25.063 -4.036 -19.533 1.00 89.69 264 ALA A CA 1
ATOM 2067 C C . ALA A 1 264 ? 24.203 -4.557 -18.358 1.00 89.69 264 ALA A C 1
ATOM 2069 O O . ALA A 1 264 ? 24.573 -4.394 -17.189 1.00 89.69 264 ALA A O 1
ATOM 2070 N N . GLY A 1 265 ? 23.049 -5.171 -18.650 1.00 89.88 265 GLY A N 1
ATOM 2071 C CA . GLY A 1 265 ? 22.130 -5.723 -17.655 1.00 89.88 265 GLY A CA 1
ATOM 2072 C C . GLY A 1 265 ? 21.401 -4.669 -16.816 1.00 89.88 265 GLY A C 1
ATOM 2073 O O . GLY A 1 265 ? 20.836 -5.014 -15.777 1.00 89.88 265 GLY A O 1
ATOM 2074 N N . GLN A 1 266 ? 21.414 -3.395 -17.223 1.00 92.50 266 GLN A N 1
ATOM 2075 C CA . GLN A 1 266 ? 20.629 -2.350 -16.566 1.00 92.50 266 GLN A CA 1
ATOM 2076 C C . GLN A 1 266 ? 19.194 -2.370 -17.085 1.00 92.50 266 GLN A C 1
ATOM 2078 O O . GLN A 1 266 ? 19.002 -2.587 -18.280 1.00 92.50 266 GLN A O 1
ATOM 2083 N N . PRO A 1 267 ? 18.176 -2.142 -16.234 1.00 94.19 267 PRO A N 1
ATOM 2084 C CA . PRO A 1 267 ? 16.794 -2.056 -16.695 1.00 94.19 267 PRO A CA 1
ATOM 2085 C C . PRO A 1 267 ? 16.649 -0.945 -17.743 1.00 94.19 267 PRO A C 1
ATOM 2087 O O . PRO A 1 267 ? 17.236 0.131 -17.607 1.00 94.19 267 PRO A O 1
ATOM 2090 N N . SER A 1 268 ? 15.830 -1.184 -18.767 1.00 92.50 268 SER A N 1
ATOM 2091 C CA . SER A 1 268 ? 15.431 -0.150 -19.722 1.00 92.50 268 SER A CA 1
ATOM 2092 C C . SER A 1 268 ? 14.838 1.056 -18.990 1.00 92.50 268 SER A C 1
ATOM 2094 O O . SER A 1 268 ? 14.123 0.878 -18.000 1.00 92.50 268 SER A O 1
ATOM 2096 N N . ALA A 1 269 ? 15.087 2.269 -19.491 1.00 94.00 269 ALA A N 1
ATOM 2097 C CA . ALA A 1 269 ? 14.518 3.485 -18.915 1.00 94.00 269 ALA A CA 1
ATOM 2098 C C . ALA A 1 269 ? 12.980 3.362 -18.804 1.00 94.00 269 ALA A C 1
ATOM 2100 O O . ALA A 1 269 ? 12.332 3.096 -19.820 1.00 94.00 269 ALA A O 1
ATOM 2101 N N . PRO A 1 270 ? 12.390 3.524 -17.604 1.00 96.62 270 PRO A N 1
ATOM 2102 C CA . PRO A 1 270 ? 10.960 3.334 -17.421 1.00 96.62 270 PRO A CA 1
ATOM 2103 C C . PRO A 1 270 ? 10.157 4.443 -18.095 1.00 96.62 270 PRO A C 1
ATOM 2105 O O . PRO A 1 270 ? 10.579 5.600 -18.168 1.00 96.62 270 PRO A O 1
ATOM 2108 N N . LEU A 1 271 ? 8.958 4.084 -18.536 1.00 97.50 271 LEU A N 1
ATOM 2109 C CA . LEU A 1 271 ? 7.987 5.015 -19.081 1.00 97.50 271 LEU A CA 1
ATOM 2110 C C . LEU A 1 271 ? 7.243 5.735 -17.946 1.00 97.50 271 LEU A C 1
ATOM 2112 O O . LEU A 1 271 ? 7.011 5.192 -16.862 1.00 97.50 271 LEU A O 1
ATOM 2116 N N . SER A 1 272 ? 6.860 6.982 -18.217 1.00 96.06 272 SER A N 1
ATOM 2117 C CA . SER A 1 272 ? 5.944 7.753 -17.371 1.00 96.06 272 SER A CA 1
ATOM 2118 C C . SER A 1 272 ? 4.544 7.118 -17.395 1.00 96.06 272 SER A C 1
ATOM 2120 O O . SER A 1 272 ? 4.137 6.653 -18.459 1.00 96.06 272 SER A O 1
ATOM 2122 N N . PRO A 1 273 ? 3.743 7.178 -16.310 1.00 94.38 273 PRO A N 1
ATOM 2123 C CA . PRO A 1 273 ? 2.317 6.836 -16.367 1.00 94.38 273 PRO A CA 1
ATOM 2124 C C . PRO A 1 273 ? 1.524 7.689 -17.372 1.00 94.38 273 PRO A C 1
ATOM 2126 O O . PRO A 1 273 ? 0.442 7.299 -17.789 1.00 94.38 273 PRO A O 1
ATOM 2129 N N . THR A 1 274 ? 2.066 8.818 -17.840 1.00 95.31 274 THR A N 1
ATOM 2130 C CA . THR A 1 274 ? 1.506 9.597 -18.961 1.00 95.31 274 THR A CA 1
ATOM 2131 C C . THR A 1 274 ? 1.744 8.957 -20.343 1.00 95.31 274 THR A C 1
ATOM 2133 O O . THR A 1 274 ? 1.706 9.664 -21.347 1.00 95.31 274 THR A O 1
ATOM 2136 N N . VAL A 1 275 ? 2.068 7.662 -20.409 1.00 97.19 275 VAL A N 1
ATOM 2137 C CA . VAL A 1 275 ? 2.223 6.898 -21.654 1.00 97.19 275 VAL A CA 1
ATOM 2138 C C . VAL A 1 275 ? 0.860 6.566 -22.268 1.00 97.19 275 VAL A C 1
ATOM 2140 O O . VAL A 1 275 ? -0.108 6.260 -21.563 1.00 97.19 275 VAL A O 1
ATOM 2143 N N . ASP A 1 276 ? 0.791 6.596 -23.598 1.00 97.81 276 ASP A N 1
ATOM 2144 C CA . ASP A 1 276 ? -0.413 6.267 -24.357 1.00 97.81 276 ASP A CA 1
ATOM 2145 C C . ASP A 1 276 ? -0.934 4.864 -24.006 1.00 97.81 276 ASP A C 1
ATOM 2147 O O . ASP A 1 276 ? -0.207 3.870 -24.022 1.00 97.81 276 ASP A O 1
ATOM 2151 N N . GLY A 1 277 ? -2.229 4.782 -23.700 1.00 97.06 277 GLY A N 1
ATOM 2152 C CA . GLY A 1 277 ? -2.903 3.560 -23.260 1.00 97.06 277 GLY A CA 1
ATOM 2153 C C . GLY A 1 277 ? -3.071 3.424 -21.744 1.00 97.06 277 GLY A C 1
ATOM 2154 O O . GLY A 1 277 ? -4.066 2.843 -21.324 1.00 97.06 277 GLY A O 1
ATOM 2155 N N . PHE A 1 278 ? -2.193 3.987 -20.904 1.00 98.12 278 PHE A N 1
ATOM 2156 C CA . PHE A 1 278 ? -2.254 3.756 -19.448 1.00 98.12 278 PHE A CA 1
ATOM 2157 C C . PHE A 1 278 ? -3.506 4.388 -18.810 1.00 98.12 278 PHE A C 1
ATOM 2159 O O . PHE A 1 278 ? -4.441 3.675 -18.445 1.00 98.12 278 PHE A O 1
ATOM 2166 N N . PHE A 1 279 ? -3.611 5.723 -18.802 1.00 97.38 279 PHE A N 1
ATOM 2167 C CA . PHE A 1 279 ? -4.809 6.449 -18.333 1.00 97.38 279 PHE A CA 1
ATOM 2168 C C . PHE A 1 279 ? -6.083 6.187 -19.167 1.00 97.38 279 PHE A C 1
ATOM 2170 O O . PHE A 1 279 ? -7.182 6.541 -18.746 1.00 97.38 279 PHE A O 1
ATOM 2177 N N . GLN A 1 280 ? -5.957 5.547 -20.336 1.00 96.94 280 GLN A N 1
ATOM 2178 C CA . GLN A 1 280 ? -7.097 5.103 -21.151 1.00 96.94 280 GLN A CA 1
ATOM 2179 C C . GLN A 1 280 ? -7.746 3.821 -20.599 1.00 96.94 280 GLN A C 1
ATOM 2181 O O . GLN A 1 280 ? -8.918 3.585 -20.871 1.00 96.94 280 GLN A O 1
ATOM 2186 N N . GLN A 1 281 ? -7.003 3.017 -19.829 1.00 97.88 281 GLN A N 1
ATOM 2187 C CA . GLN A 1 281 ? -7.492 1.805 -19.158 1.00 97.88 281 GLN A CA 1
ATOM 2188 C C . GLN A 1 281 ? -7.832 2.075 -17.686 1.00 97.88 281 GLN A C 1
ATOM 2190 O O . GLN A 1 281 ? -8.917 1.723 -17.240 1.00 97.88 281 GLN A O 1
ATOM 2195 N N . ILE A 1 282 ? -6.949 2.757 -16.943 1.00 96.69 282 ILE A N 1
ATOM 2196 C CA . ILE A 1 282 ? -7.140 2.968 -15.495 1.00 96.69 282 ILE A CA 1
ATOM 2197 C C . ILE A 1 282 ? -8.128 4.098 -15.137 1.00 96.69 282 ILE A C 1
ATOM 2199 O O . ILE A 1 282 ? -8.490 4.262 -13.972 1.00 96.69 282 ILE A O 1
ATOM 2203 N N . GLY A 1 283 ? -8.550 4.900 -16.122 1.00 95.25 283 GLY A N 1
ATOM 2204 C CA . GLY A 1 283 ? -9.370 6.095 -15.911 1.00 95.25 283 GLY A CA 1
ATOM 2205 C C . GLY A 1 283 ? -8.612 7.256 -15.250 1.00 95.25 283 GLY A C 1
ATOM 2206 O O . GLY A 1 283 ? -7.435 7.159 -14.926 1.00 95.25 283 GLY A O 1
ATOM 2207 N N . ASN A 1 284 ? -9.293 8.390 -15.050 1.00 93.69 284 ASN A N 1
ATOM 2208 C CA . ASN A 1 284 ? -8.687 9.627 -14.522 1.00 93.69 284 ASN A CA 1
ATOM 2209 C C . ASN A 1 284 ? -9.151 9.975 -13.092 1.00 93.69 284 ASN A C 1
ATOM 2211 O O . ASN A 1 284 ? -8.979 11.106 -12.640 1.00 93.69 284 ASN A O 1
ATOM 2215 N N . ASN A 1 285 ? -9.747 9.010 -12.385 1.00 91.81 285 ASN A N 1
ATOM 2216 C CA . ASN A 1 285 ? -10.331 9.197 -11.052 1.00 91.81 285 ASN A CA 1
ATOM 2217 C C . ASN A 1 285 ? -9.288 9.318 -9.930 1.00 91.81 285 ASN A C 1
ATOM 2219 O O . ASN A 1 285 ? -9.629 9.780 -8.848 1.00 91.81 285 ASN A O 1
ATOM 2223 N N . THR A 1 286 ? -8.031 8.933 -10.170 1.00 93.06 286 THR A N 1
ATOM 2224 C CA . THR A 1 286 ? -6.918 9.213 -9.254 1.00 93.06 286 THR A CA 1
ATOM 2225 C C . THR A 1 286 ? -5.634 9.591 -10.005 1.00 93.06 286 THR A C 1
ATOM 2227 O O . THR A 1 286 ? -5.531 9.465 -11.227 1.00 93.06 286 THR A O 1
ATOM 2230 N N . GLN A 1 287 ? -4.647 10.093 -9.262 1.00 91.44 287 GLN A N 1
ATOM 2231 C CA . GLN A 1 287 ? -3.257 10.289 -9.670 1.00 91.44 287 GLN A CA 1
ATOM 2232 C C . GLN A 1 287 ? -2.281 9.474 -8.796 1.00 91.44 287 GLN A C 1
ATOM 2234 O O . GLN A 1 287 ? -1.074 9.500 -9.048 1.00 91.44 287 GLN A O 1
ATOM 2239 N N . TYR A 1 288 ? -2.774 8.717 -7.808 1.00 92.06 288 TYR A N 1
ATOM 2240 C CA . TYR A 1 288 ? -1.985 7.827 -6.952 1.00 92.06 288 TYR A CA 1
ATOM 2241 C C . TYR A 1 288 ? -1.760 6.458 -7.622 1.00 92.06 288 TYR A C 1
ATOM 2243 O O . TYR A 1 288 ? -2.036 5.391 -7.092 1.00 92.06 288 TYR A O 1
ATOM 2251 N N . VAL A 1 289 ? -1.253 6.497 -8.855 1.00 95.25 289 VAL A N 1
ATOM 2252 C CA . VAL A 1 289 ? -1.209 5.357 -9.790 1.00 95.25 289 VAL A CA 1
ATOM 2253 C C . VAL A 1 289 ? -0.071 4.357 -9.529 1.00 95.25 289 VAL A C 1
ATOM 2255 O O . VAL A 1 289 ? 0.413 3.714 -10.460 1.00 95.25 289 VAL A O 1
ATOM 2258 N N . ILE A 1 290 ? 0.414 4.259 -8.286 1.00 94.00 290 ILE A N 1
ATOM 2259 C CA . ILE A 1 290 ? 1.658 3.536 -7.978 1.00 94.00 290 ILE A CA 1
ATOM 2260 C C . ILE A 1 290 ? 1.498 2.009 -7.934 1.00 94.00 290 ILE A C 1
ATOM 2262 O O . ILE A 1 290 ? 2.487 1.294 -8.098 1.00 94.00 290 ILE A O 1
ATOM 2266 N N . HIS A 1 291 ? 0.269 1.519 -7.750 1.00 96.56 291 HIS A N 1
ATOM 2267 C CA . HIS A 1 291 ? -0.128 0.108 -7.805 1.00 96.56 291 HIS A CA 1
ATOM 2268 C C . HIS A 1 291 ? -1.644 0.016 -8.102 1.00 96.56 291 HIS A C 1
ATOM 2270 O O . HIS A 1 291 ? -2.362 0.960 -7.767 1.00 96.56 291 HIS A O 1
ATOM 2276 N N . PRO A 1 292 ? -2.171 -1.044 -8.746 1.00 97.00 292 PRO A N 1
ATOM 2277 C CA . PRO A 1 292 ? -3.612 -1.168 -8.982 1.00 97.00 292 PRO A CA 1
ATOM 2278 C C . PRO A 1 292 ? -4.486 -1.215 -7.719 1.00 97.00 292 PRO A C 1
ATOM 2280 O O . PRO A 1 292 ? -5.603 -0.710 -7.798 1.00 97.00 292 PRO A O 1
ATOM 2283 N N . ASP A 1 293 ? -4.025 -1.731 -6.569 1.00 96.19 293 ASP A N 1
ATOM 2284 C CA . ASP A 1 293 ? -4.799 -1.628 -5.315 1.00 96.19 293 ASP A CA 1
ATOM 2285 C C . ASP A 1 293 ? -5.045 -0.163 -4.928 1.00 96.19 293 ASP A C 1
ATOM 2287 O O . ASP A 1 293 ? -6.162 0.180 -4.571 1.00 96.19 293 ASP A O 1
ATOM 2291 N N . GLU A 1 294 ? -4.052 0.715 -5.077 1.00 96.94 294 GLU A N 1
ATOM 2292 C CA . GLU A 1 294 ? -4.145 2.155 -4.769 1.00 96.94 294 GLU A CA 1
ATOM 2293 C C . GLU A 1 294 ? -5.153 2.863 -5.685 1.00 96.94 294 GLU A C 1
ATOM 2295 O O . GLU A 1 294 ? -5.960 3.694 -5.261 1.00 96.94 294 GLU A O 1
ATOM 2300 N N . ILE A 1 295 ? -5.144 2.482 -6.969 1.00 97.44 295 ILE A N 1
ATOM 2301 C CA . ILE A 1 295 ? -6.096 2.979 -7.964 1.00 97.44 295 ILE A CA 1
ATOM 2302 C C . ILE A 1 295 ? -7.516 2.521 -7.613 1.00 97.44 295 ILE A C 1
ATOM 2304 O O . ILE A 1 295 ? -8.465 3.289 -7.773 1.00 97.44 295 ILE A O 1
ATOM 2308 N N . LEU A 1 296 ? -7.685 1.288 -7.134 1.00 97.44 296 LEU A N 1
ATOM 2309 C CA . LEU A 1 296 ? -8.982 0.754 -6.721 1.00 97.44 296 LEU A CA 1
ATOM 2310 C C . LEU A 1 296 ? -9.454 1.319 -5.377 1.00 97.44 296 LEU A C 1
ATOM 2312 O O . LEU A 1 296 ? -10.637 1.620 -5.254 1.00 97.44 296 LEU A O 1
ATOM 2316 N N . ALA A 1 297 ? -8.557 1.525 -4.414 1.00 97.12 297 ALA A N 1
ATOM 2317 C CA . ALA A 1 297 ? -8.858 2.078 -3.099 1.00 97.12 297 ALA A CA 1
ATOM 2318 C C . ALA A 1 297 ? -9.417 3.501 -3.208 1.00 97.12 297 ALA A C 1
ATOM 2320 O O . ALA A 1 297 ? -10.499 3.774 -2.687 1.00 97.12 297 ALA A O 1
ATOM 2321 N N . ASP A 1 298 ? -8.763 4.369 -3.989 1.00 95.81 298 ASP A N 1
ATOM 2322 C CA . ASP A 1 298 ? -9.300 5.693 -4.320 1.00 95.81 298 ASP A CA 1
ATOM 2323 C C . ASP A 1 298 ? -10.633 5.594 -5.079 1.00 95.81 298 ASP A C 1
ATOM 2325 O O . ASP A 1 298 ? -11.604 6.246 -4.697 1.00 95.81 298 ASP A O 1
ATOM 2329 N N . ASN A 1 299 ? -10.731 4.760 -6.123 1.00 95.25 299 ASN A N 1
ATOM 2330 C CA . ASN A 1 299 ? -11.974 4.596 -6.891 1.00 95.25 299 ASN A CA 1
ATOM 2331 C C . ASN A 1 299 ? -13.161 4.151 -6.018 1.00 95.25 299 ASN A C 1
ATOM 2333 O O . ASN A 1 299 ? -14.273 4.653 -6.185 1.00 95.25 299 ASN A O 1
ATOM 2337 N N . VAL A 1 300 ? -12.938 3.220 -5.090 1.00 94.75 300 VAL A N 1
ATOM 2338 C CA . VAL A 1 300 ? -13.978 2.669 -4.215 1.00 94.75 300 VAL A CA 1
ATOM 2339 C C . VAL A 1 300 ? -14.325 3.635 -3.083 1.00 94.75 300 VAL A C 1
ATOM 2341 O O . VAL A 1 300 ? -15.511 3.822 -2.805 1.00 94.75 300 VAL A O 1
ATOM 2344 N N . ALA A 1 301 ? -13.345 4.318 -2.484 1.00 94.44 301 ALA A N 1
ATOM 2345 C CA . ALA A 1 301 ? -13.603 5.376 -1.508 1.00 94.44 301 ALA A CA 1
ATOM 2346 C C . ALA A 1 301 ? -14.420 6.527 -2.124 1.00 94.44 301 ALA A C 1
ATOM 2348 O O . ALA A 1 301 ? -15.401 6.977 -1.526 1.00 94.44 301 ALA A O 1
ATOM 2349 N N . LEU A 1 302 ? -14.076 6.949 -3.349 1.00 92.69 302 LEU A N 1
ATOM 2350 C CA . LEU A 1 302 ? -14.835 7.937 -4.120 1.00 92.69 302 LEU A CA 1
ATOM 2351 C C . LEU A 1 302 ? -16.265 7.457 -4.418 1.00 92.69 302 LEU A C 1
ATOM 2353 O O . LEU A 1 302 ? -17.205 8.216 -4.188 1.00 92.69 302 LEU A O 1
ATOM 2357 N N . LEU A 1 303 ? -16.439 6.210 -4.876 1.00 93.00 303 LEU A N 1
ATOM 2358 C CA . LEU A 1 303 ? -17.748 5.624 -5.194 1.00 93.00 303 LEU A CA 1
ATOM 2359 C C . LEU A 1 303 ? -18.666 5.551 -3.963 1.00 93.00 303 LEU A C 1
ATOM 2361 O O . LEU A 1 303 ? -19.806 6.021 -4.003 1.00 93.00 303 LEU A O 1
ATOM 2365 N N . ILE A 1 304 ? -18.173 4.993 -2.851 1.00 92.69 304 ILE A N 1
ATOM 2366 C CA . ILE A 1 304 ? -18.942 4.872 -1.603 1.00 92.69 304 ILE A CA 1
ATOM 2367 C C . ILE A 1 304 ? -19.328 6.262 -1.082 1.00 92.69 304 ILE A C 1
ATOM 2369 O O . ILE A 1 304 ? -20.474 6.462 -0.672 1.00 92.69 304 ILE A O 1
ATOM 2373 N N . ALA A 1 305 ? -18.419 7.239 -1.136 1.00 89.50 305 ALA A N 1
ATOM 2374 C CA . ALA A 1 305 ? -18.718 8.609 -0.737 1.00 89.50 305 ALA A CA 1
ATOM 2375 C C . ALA A 1 305 ? -19.779 9.262 -1.647 1.00 89.50 305 ALA A C 1
ATOM 2377 O O . ALA A 1 305 ? -20.736 9.851 -1.135 1.00 89.50 305 ALA A O 1
ATOM 2378 N N . SER A 1 306 ? -19.674 9.116 -2.976 1.00 89.12 306 SER A N 1
ATOM 2379 C CA . SER A 1 306 ? -20.623 9.725 -3.919 1.00 89.12 306 SER A CA 1
ATOM 2380 C C . SER A 1 306 ? -22.040 9.159 -3.797 1.00 89.12 306 SER A C 1
ATOM 2382 O O . SER A 1 306 ? -22.997 9.930 -3.753 1.00 89.12 306 SER A O 1
ATOM 2384 N N . GLU A 1 307 ? -22.186 7.839 -3.631 1.00 89.81 307 GLU A N 1
ATOM 2385 C CA . GLU A 1 307 ? -23.483 7.157 -3.430 1.00 89.81 307 GLU A CA 1
ATOM 2386 C C . GLU A 1 307 ? -24.165 7.506 -2.087 1.00 89.81 307 GLU A C 1
ATOM 2388 O O . GLU A 1 307 ? -25.305 7.114 -1.807 1.00 89.81 307 GLU A O 1
ATOM 2393 N N . ASN A 1 308 ? -23.467 8.247 -1.224 1.00 90.06 308 ASN A N 1
ATOM 2394 C CA . ASN A 1 308 ? -23.974 8.762 0.045 1.00 90.06 308 ASN A CA 1
ATOM 2395 C C . ASN A 1 308 ? -23.989 10.298 0.115 1.00 90.06 308 ASN A C 1
ATOM 2397 O O . ASN A 1 308 ? -24.328 10.852 1.158 1.00 90.06 308 ASN A O 1
ATOM 2401 N N . GLY A 1 309 ? -23.659 10.995 -0.980 1.00 85.50 309 GLY A N 1
ATOM 2402 C CA . GLY A 1 309 ? -23.609 12.460 -1.023 1.00 85.50 309 GLY A CA 1
ATOM 2403 C C . GLY A 1 309 ? -22.526 13.077 -0.128 1.00 85.50 309 GLY A C 1
ATOM 2404 O O . GLY A 1 309 ? -22.609 14.259 0.205 1.00 85.50 309 GLY A O 1
ATOM 2405 N N . ALA A 1 310 ? -21.527 12.292 0.285 1.00 81.62 310 ALA A N 1
ATOM 2406 C CA . ALA A 1 310 ? -20.431 12.757 1.122 1.00 81.62 310 ALA A CA 1
ATOM 2407 C C . ALA A 1 310 ? -19.408 13.552 0.294 1.00 81.62 310 ALA A C 1
ATOM 2409 O O . ALA A 1 310 ? -19.088 13.201 -0.842 1.00 81.62 310 ALA A O 1
ATOM 2410 N N . ALA A 1 311 ? -18.873 14.629 0.872 1.00 71.62 311 ALA A N 1
ATOM 2411 C CA . ALA A 1 311 ? -17.882 15.467 0.207 1.00 71.62 311 ALA A CA 1
ATOM 2412 C C . ALA A 1 311 ? -16.514 14.765 0.156 1.00 71.62 311 ALA A C 1
ATOM 2414 O O . ALA A 1 311 ? -15.842 14.621 1.179 1.00 71.62 311 ALA A O 1
ATOM 2415 N N . THR A 1 312 ? -16.093 14.361 -1.040 1.00 62.75 312 THR A N 1
ATOM 2416 C CA . THR A 1 312 ? -14.758 13.812 -1.302 1.00 62.75 312 THR A CA 1
ATOM 2417 C C . THR A 1 312 ? -13.709 14.924 -1.334 1.00 62.75 312 THR A C 1
ATOM 2419 O O . THR A 1 312 ? -13.955 16.027 -1.835 1.00 62.75 312 THR A O 1
ATOM 2422 N N . ARG A 1 313 ? -12.514 14.663 -0.791 1.00 58.38 313 ARG A N 1
ATOM 2423 C CA . ARG A 1 313 ? -11.375 15.581 -0.934 1.00 58.38 313 ARG A CA 1
ATOM 2424 C C . ARG A 1 313 ? -10.792 15.495 -2.353 1.00 58.38 313 ARG A C 1
ATOM 2426 O O . ARG A 1 313 ? -10.986 14.491 -3.039 1.00 58.38 313 ARG A O 1
ATOM 2433 N N . PRO A 1 314 ? -10.038 16.514 -2.809 1.00 49.25 314 PRO A N 1
ATOM 2434 C CA . PRO A 1 314 ? -9.208 16.375 -3.997 1.00 49.25 314 PRO A CA 1
ATOM 2435 C C . PRO A 1 314 ? -8.230 15.204 -3.835 1.00 49.25 314 PRO A C 1
ATOM 2437 O O . PRO A 1 314 ? -7.499 15.142 -2.848 1.00 49.25 314 PRO A O 1
ATOM 2440 N N . ILE A 1 315 ? -8.247 14.323 -4.833 1.00 50.47 315 ILE A N 1
ATOM 2441 C CA . ILE A 1 315 ? -7.391 13.147 -5.047 1.00 50.47 315 ILE A CA 1
ATOM 2442 C C . ILE A 1 315 ? -5.966 13.326 -4.507 1.00 50.47 315 ILE A C 1
ATOM 2444 O O . ILE A 1 315 ? -5.308 14.336 -4.785 1.00 50.47 315 ILE A O 1
ATOM 2448 N N . GLN A 1 316 ? -5.446 12.300 -3.827 1.00 48.69 316 GLN A N 1
ATOM 2449 C CA . GLN A 1 316 ? -4.048 12.289 -3.411 1.00 48.69 316 GLN A CA 1
ATOM 2450 C C . GLN A 1 316 ? -3.118 12.202 -4.633 1.00 48.69 316 GLN A C 1
ATOM 2452 O O . GLN A 1 316 ? -3.160 11.272 -5.434 1.00 48.69 316 GLN A O 1
ATOM 2457 N N . SER A 1 317 ? -2.225 13.180 -4.775 1.00 46.50 317 SER A N 1
ATOM 2458 C CA . SER A 1 317 ? -1.017 13.031 -5.591 1.00 46.50 317 SER A CA 1
ATOM 2459 C C . SER A 1 317 ? 0.120 12.553 -4.695 1.00 46.50 317 SER A C 1
ATOM 2461 O O . SER A 1 317 ? 0.259 13.116 -3.606 1.00 46.50 317 SER A O 1
ATOM 2463 N N . VAL A 1 318 ? 0.987 11.647 -5.173 1.00 44.44 318 VAL A N 1
ATOM 2464 C CA . VAL A 1 318 ? 2.226 11.247 -4.468 1.00 44.44 318 VAL A CA 1
ATOM 2465 C C . VAL A 1 318 ? 2.903 12.485 -3.844 1.00 44.44 318 VAL A C 1
ATOM 2467 O O . VAL A 1 318 ? 3.239 13.415 -4.592 1.00 44.44 318 VAL A O 1
ATOM 2470 N N . PRO A 1 319 ? 3.085 12.549 -2.507 1.00 35.47 319 PRO A N 1
ATOM 2471 C CA . PRO A 1 319 ? 3.511 13.769 -1.832 1.00 35.47 319 PRO A CA 1
ATOM 2472 C C . PRO A 1 319 ? 4.817 14.334 -2.397 1.00 35.47 319 PRO A C 1
ATOM 2474 O O . PRO A 1 319 ? 5.891 13.742 -2.273 1.00 35.47 319 PRO A O 1
ATOM 2477 N N . ARG A 1 320 ? 4.747 15.525 -3.008 1.00 30.58 320 ARG A N 1
ATOM 2478 C CA . ARG A 1 320 ? 5.956 16.234 -3.448 1.00 30.58 320 ARG A CA 1
ATOM 2479 C C . ARG A 1 320 ? 6.799 16.562 -2.207 1.00 30.58 320 ARG A C 1
ATOM 2481 O O . ARG A 1 320 ? 6.261 17.168 -1.277 1.00 30.58 320 ARG A O 1
ATOM 2488 N N . PRO A 1 321 ? 8.099 16.209 -2.171 1.00 29.36 321 PRO A N 1
ATOM 2489 C CA . PRO A 1 321 ? 8.922 16.414 -0.985 1.00 29.36 321 PRO A CA 1
ATOM 2490 C C . PRO A 1 321 ? 8.946 17.898 -0.604 1.00 29.36 321 PRO A C 1
ATOM 2492 O O . PRO A 1 321 ? 9.197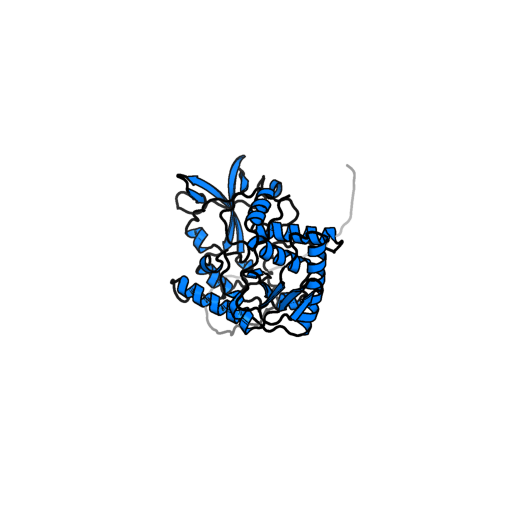 18.761 -1.450 1.00 29.36 321 PRO A O 1
ATOM 2495 N N . ARG A 1 322 ? 8.668 18.195 0.673 1.00 30.05 322 ARG A N 1
ATOM 2496 C CA . ARG A 1 322 ? 8.608 19.568 1.198 1.00 30.05 322 ARG A CA 1
ATOM 2497 C C . ARG A 1 322 ? 9.942 20.278 0.964 1.00 30.05 322 ARG A C 1
ATOM 2499 O O . ARG A 1 322 ? 10.931 20.004 1.641 1.00 30.05 322 ARG A O 1
ATOM 2506 N N . THR A 1 323 ? 9.962 21.236 0.041 1.00 27.25 323 THR A N 1
ATOM 2507 C CA . THR A 1 323 ? 11.121 22.104 -0.182 1.00 27.25 323 THR A CA 1
ATOM 2508 C C . THR A 1 323 ? 11.339 22.982 1.049 1.00 27.25 323 THR A C 1
ATOM 2510 O O . THR A 1 323 ? 10.560 23.889 1.344 1.00 27.25 323 THR A O 1
ATOM 2513 N N . PHE A 1 324 ? 12.398 22.694 1.810 1.00 27.67 324 PHE A N 1
ATOM 2514 C CA . PHE A 1 324 ? 12.651 23.377 3.077 1.00 27.67 324 PHE A CA 1
ATOM 2515 C C . PHE A 1 324 ? 12.877 24.881 2.869 1.00 27.67 324 PHE A C 1
ATOM 2517 O O . PHE A 1 324 ? 13.823 25.313 2.204 1.00 27.67 324 PHE A O 1
ATOM 2524 N N . SER A 1 325 ? 12.012 25.697 3.475 1.00 29.11 325 SER A N 1
ATOM 2525 C CA . SER A 1 325 ? 12.142 27.153 3.458 1.00 29.11 325 SER A CA 1
ATOM 2526 C C . SER A 1 325 ? 13.436 27.577 4.161 1.00 29.11 325 SER A C 1
ATOM 2528 O O . SER A 1 325 ? 13.642 27.290 5.342 1.00 29.11 325 SER A O 1
ATOM 2530 N N . ARG A 1 326 ? 14.322 28.282 3.444 1.00 33.41 326 ARG A N 1
ATOM 2531 C CA . ARG A 1 326 ? 15.613 28.774 3.961 1.00 33.41 326 ARG A CA 1
ATOM 2532 C C . ARG A 1 326 ? 15.427 29.865 5.032 1.00 33.41 326 ARG A C 1
ATOM 2534 O O . ARG A 1 326 ? 15.593 31.051 4.747 1.00 33.41 326 ARG A O 1
ATOM 2541 N N . ARG A 1 327 ? 15.149 29.477 6.282 1.00 32.62 327 ARG A N 1
ATOM 2542 C CA . ARG A 1 327 ? 15.108 30.377 7.455 1.00 32.62 327 ARG A CA 1
ATOM 2543 C C . ARG A 1 327 ? 15.890 29.854 8.671 1.00 32.62 327 ARG A C 1
ATOM 2545 O O . ARG A 1 327 ? 15.376 29.791 9.778 1.00 32.62 327 ARG A O 1
ATOM 2552 N N . SER A 1 328 ? 17.176 29.571 8.469 1.00 28.66 328 SER A N 1
ATOM 2553 C CA . SER A 1 328 ? 18.129 29.236 9.545 1.00 28.66 328 SER A CA 1
ATOM 2554 C C . SER A 1 328 ? 19.557 29.728 9.241 1.00 28.66 328 SER A C 1
ATOM 2556 O O . SER A 1 328 ? 20.531 28.981 9.274 1.00 28.66 328 SER A O 1
ATOM 2558 N N . ARG A 1 329 ? 19.714 31.030 8.945 1.00 31.81 329 ARG A N 1
ATOM 2559 C CA . ARG A 1 329 ? 21.038 31.689 8.886 1.00 31.81 329 ARG A CA 1
ATOM 2560 C C . ARG A 1 329 ? 21.568 31.977 10.299 1.00 31.81 329 ARG A C 1
ATOM 2562 O O . ARG A 1 329 ? 21.584 33.124 10.744 1.00 31.81 329 ARG A O 1
ATOM 2569 N N . THR A 1 330 ? 22.027 30.941 10.993 1.00 28.44 330 THR A N 1
ATOM 2570 C CA . THR A 1 330 ? 22.827 31.109 12.216 1.00 28.44 330 THR A CA 1
ATOM 2571 C C . THR A 1 330 ? 24.187 31.711 11.851 1.00 28.44 330 THR A C 1
ATOM 2573 O O . THR A 1 330 ? 24.809 31.314 10.866 1.00 28.44 330 THR A O 1
ATOM 2576 N N . ARG A 1 331 ? 24.646 32.711 12.612 1.00 30.42 331 ARG A N 1
ATOM 2577 C CA . ARG A 1 331 ? 25.936 33.376 12.369 1.00 30.42 331 ARG A CA 1
ATOM 2578 C C . ARG A 1 331 ? 27.092 32.440 12.731 1.00 30.42 331 ARG A C 1
ATOM 2580 O O . ARG A 1 331 ? 27.215 32.066 13.891 1.00 30.42 331 ARG A O 1
ATOM 2587 N N . VAL A 1 332 ? 27.988 32.174 11.783 1.00 29.20 332 VAL A N 1
ATOM 2588 C CA . VAL A 1 332 ? 29.350 31.704 12.081 1.00 29.20 332 VAL A CA 1
ATOM 2589 C C . VAL A 1 332 ? 30.277 32.915 12.024 1.00 29.20 332 VAL A C 1
ATOM 2591 O O . VAL A 1 332 ? 30.352 33.592 10.998 1.00 29.20 332 VAL A O 1
ATOM 2594 N N . ALA A 1 333 ? 30.947 33.222 13.133 1.00 26.81 333 ALA A N 1
ATOM 2595 C CA . ALA A 1 333 ? 31.934 34.293 13.191 1.00 26.81 333 ALA A CA 1
ATOM 2596 C C . ALA A 1 333 ? 33.286 33.777 12.678 1.00 26.81 333 ALA A C 1
ATOM 2598 O O . ALA A 1 333 ? 33.841 32.832 13.233 1.00 26.81 333 ALA A O 1
ATOM 2599 N N . VAL A 1 334 ? 33.828 34.404 11.632 1.00 28.31 334 VAL A N 1
ATOM 2600 C CA . VAL A 1 334 ? 35.173 34.088 11.131 1.00 28.31 334 VAL A CA 1
ATOM 2601 C C . VAL A 1 334 ? 36.198 34.870 11.951 1.00 28.31 334 VAL A C 1
ATOM 2603 O O . VAL A 1 334 ? 36.303 36.090 11.825 1.00 28.31 334 VAL A O 1
ATOM 2606 N N . ILE A 1 335 ? 36.950 34.164 12.796 1.00 28.25 335 ILE A N 1
ATOM 2607 C CA . ILE A 1 335 ? 38.096 34.723 13.525 1.00 28.25 335 ILE A CA 1
ATOM 2608 C C . ILE A 1 335 ? 39.200 35.064 12.516 1.00 28.25 335 ILE A C 1
ATOM 2610 O O . ILE A 1 335 ? 39.487 34.281 11.612 1.00 28.25 335 ILE A O 1
ATOM 2614 N N . HIS A 1 336 ? 39.808 36.245 12.652 1.00 27.12 336 HIS A N 1
ATOM 2615 C CA . HIS A 1 336 ? 40.724 36.784 11.649 1.00 27.12 336 HIS A CA 1
ATOM 2616 C C . HIS A 1 336 ? 42.178 36.806 12.143 1.00 27.12 336 HIS A C 1
ATOM 2618 O O . HIS A 1 336 ? 42.579 37.677 12.915 1.00 27.12 336 HIS A O 1
ATOM 2624 N N . THR A 1 337 ? 42.984 35.868 11.646 1.00 31.97 337 THR A N 1
ATOM 2625 C CA . THR A 1 337 ? 44.447 35.825 11.806 1.00 31.97 337 THR A CA 1
ATOM 2626 C C . THR A 1 337 ? 45.084 35.418 10.471 1.00 31.97 337 THR A C 1
ATOM 2628 O O . THR A 1 337 ? 44.623 34.459 9.866 1.00 31.97 337 THR A O 1
ATOM 2631 N N . GLY A 1 338 ? 46.138 36.054 9.954 1.00 25.56 338 GLY A N 1
ATOM 2632 C CA . GLY A 1 338 ? 46.775 37.304 10.382 1.00 25.56 338 GLY A CA 1
ATOM 2633 C C . GLY A 1 338 ? 48.247 37.370 9.953 1.00 25.56 338 GLY A C 1
ATOM 2634 O O . GLY A 1 338 ? 49.017 36.517 10.377 1.00 25.56 338 GLY A O 1
ATOM 2635 N N . ARG A 1 339 ? 48.646 38.432 9.219 1.00 29.12 339 ARG A N 1
ATOM 2636 C CA . ARG A 1 339 ? 49.996 38.659 8.615 1.00 29.12 339 ARG A CA 1
ATOM 2637 C C . ARG A 1 339 ? 50.311 37.707 7.436 1.00 29.12 339 ARG A C 1
ATOM 2639 O O . ARG A 1 339 ? 49.715 36.646 7.364 1.00 29.12 339 ARG A O 1
ATOM 2646 N N . ARG A 1 340 ? 51.242 37.957 6.497 1.00 30.78 340 ARG A N 1
ATOM 2647 C CA . ARG A 1 340 ? 51.991 39.112 5.892 1.00 30.78 340 ARG A CA 1
ATOM 2648 C C . ARG A 1 340 ? 52.810 38.482 4.720 1.00 30.78 340 ARG A C 1
ATOM 2650 O O . ARG A 1 340 ? 53.028 37.281 4.773 1.00 30.78 340 ARG A O 1
ATOM 2657 N N . ALA A 1 341 ? 53.383 39.151 3.713 1.00 29.58 341 ALA A N 1
ATOM 2658 C CA . ALA A 1 341 ? 53.273 40.489 3.102 1.00 29.58 341 ALA A CA 1
ATOM 2659 C C . ALA A 1 341 ? 54.138 40.508 1.805 1.00 29.58 341 ALA A C 1
ATOM 2661 O O . ALA A 1 341 ? 54.896 39.568 1.597 1.00 29.58 341 ALA A O 1
ATOM 2662 N N . ALA A 1 342 ? 54.124 41.629 1.056 1.00 30.39 342 ALA A N 1
ATOM 2663 C CA . ALA A 1 342 ? 55.112 42.018 0.021 1.00 30.39 342 ALA A CA 1
ATOM 2664 C C . ALA A 1 342 ? 55.097 41.208 -1.312 1.00 30.39 342 ALA A C 1
ATOM 2666 O O . ALA A 1 342 ? 54.712 40.049 -1.324 1.00 30.39 342 ALA A O 1
ATOM 2667 N N . SER A 1 343 ? 55.451 41.768 -2.484 1.00 31.50 343 SER A N 1
ATOM 2668 C CA . SER A 1 343 ? 55.843 43.156 -2.837 1.00 31.50 343 SER A CA 1
ATOM 2669 C C . SER A 1 343 ? 55.684 43.476 -4.337 1.00 31.50 343 SER A C 1
ATOM 2671 O O . SER A 1 343 ? 56.129 42.678 -5.148 1.00 31.50 343 SER A O 1
ATOM 2673 N N . GLN A 1 344 ? 55.269 44.723 -4.639 1.00 33.53 344 GLN A N 1
ATOM 2674 C CA . GLN A 1 344 ? 55.739 45.581 -5.762 1.00 33.53 344 GLN A CA 1
ATOM 2675 C C . GLN A 1 344 ? 55.457 45.147 -7.232 1.00 33.53 344 GLN A C 1
ATOM 2677 O O . GLN A 1 344 ? 55.318 43.973 -7.525 1.00 33.53 344 GLN A O 1
ATOM 2682 N N . ALA A 1 345 ? 55.372 46.049 -8.229 1.00 33.06 345 ALA A N 1
ATOM 2683 C CA . ALA A 1 345 ? 55.148 47.510 -8.235 1.00 33.06 345 ALA A CA 1
ATOM 2684 C C . ALA A 1 345 ? 54.755 48.029 -9.647 1.00 33.06 345 ALA A C 1
ATOM 2686 O O . ALA A 1 345 ? 55.056 47.390 -10.647 1.00 33.06 345 ALA A O 1
ATOM 2687 N N . GLY A 1 346 ? 54.198 49.251 -9.711 1.00 28.98 346 GLY A N 1
ATOM 2688 C CA . GLY A 1 346 ? 54.115 50.079 -10.932 1.00 28.98 346 GLY A CA 1
ATOM 2689 C C . GLY A 1 346 ? 52.721 50.157 -11.592 1.00 28.98 346 GLY A C 1
ATOM 2690 O O . GLY A 1 346 ? 52.039 49.150 -11.696 1.00 28.98 346 GLY A O 1
ATOM 2691 N N . THR A 1 347 ? 52.219 51.315 -12.049 1.00 31.91 347 THR A N 1
ATOM 2692 C CA . THR A 1 347 ? 52.725 52.697 -11.876 1.00 31.91 347 THR A CA 1
ATOM 2693 C C . THR A 1 347 ? 51.580 53.733 -11.932 1.00 31.91 347 THR A C 1
ATOM 2695 O O . THR A 1 347 ? 50.448 53.421 -12.283 1.00 31.91 347 THR A O 1
ATOM 2698 N N . ARG A 1 348 ? 51.878 54.980 -11.538 1.00 36.06 348 ARG A N 1
ATOM 2699 C CA . ARG A 1 348 ? 51.000 56.178 -11.552 1.00 36.06 348 ARG A CA 1
ATOM 2700 C C . ARG A 1 348 ? 50.604 56.587 -13.005 1.00 36.06 348 ARG A C 1
ATOM 2702 O O . ARG A 1 348 ? 51.252 56.121 -13.929 1.00 36.06 348 ARG A O 1
ATOM 2709 N N . ARG A 1 349 ? 49.642 57.491 -13.291 1.00 33.22 349 ARG A N 1
ATOM 2710 C CA . ARG A 1 349 ? 49.015 58.568 -12.478 1.00 33.22 349 ARG A CA 1
ATOM 2711 C C . ARG A 1 349 ? 47.634 59.025 -13.024 1.00 33.22 349 ARG A C 1
ATOM 2713 O O . ARG A 1 349 ? 47.228 58.641 -14.109 1.00 33.22 349 ARG A O 1
ATOM 2720 N N . ALA A 1 350 ? 46.975 59.891 -12.244 1.00 33.56 350 ALA A N 1
ATOM 2721 C CA . ALA A 1 350 ? 45.802 60.735 -12.550 1.00 33.56 350 ALA A CA 1
ATOM 2722 C C . ALA A 1 350 ? 46.013 61.682 -13.779 1.00 33.56 350 ALA A C 1
ATOM 2724 O O . ALA A 1 350 ? 47.133 61.751 -14.277 1.00 33.56 350 ALA A O 1
ATOM 2725 N N . SER A 1 351 ? 45.049 62.477 -14.281 1.00 32.53 351 SER A N 1
ATOM 2726 C CA . SER A 1 351 ? 43.962 63.205 -13.582 1.00 32.53 351 SER A CA 1
ATOM 2727 C C . SER A 1 351 ? 42.791 63.669 -14.482 1.00 32.53 351 SER A C 1
ATOM 2729 O O . SER A 1 351 ? 42.833 63.540 -15.698 1.00 32.53 351 SER A O 1
ATOM 2731 N N . ALA A 1 352 ? 41.725 64.209 -13.865 1.00 33.03 352 ALA A N 1
ATOM 2732 C CA . ALA A 1 352 ? 40.456 64.584 -14.511 1.00 33.03 352 ALA A CA 1
ATOM 2733 C C . ALA A 1 352 ? 40.165 66.102 -14.527 1.00 33.03 352 ALA A C 1
ATOM 2735 O O . ALA A 1 352 ? 40.641 66.822 -13.647 1.00 33.03 352 ALA A O 1
ATOM 2736 N N . ARG A 1 353 ? 39.277 66.549 -15.441 1.00 35.28 353 ARG A N 1
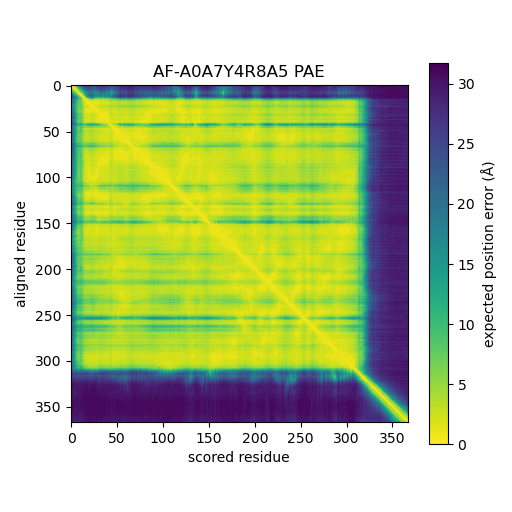ATOM 2737 C CA . ARG A 1 353 ? 38.306 67.674 -15.300 1.00 35.28 353 ARG A CA 1
ATOM 2738 C C . ARG A 1 353 ? 37.318 67.688 -16.499 1.00 35.28 353 ARG A C 1
ATOM 2740 O O . ARG A 1 353 ? 37.691 67.223 -17.562 1.00 35.28 353 ARG A O 1
ATOM 2747 N N . ALA A 1 354 ? 36.004 67.894 -16.283 1.00 35.78 354 ALA A N 1
ATOM 2748 C CA . ALA A 1 354 ? 35.218 69.140 -16.508 1.00 35.78 354 ALA A CA 1
ATOM 2749 C C . ALA A 1 354 ? 35.212 69.647 -17.978 1.00 35.78 354 ALA A C 1
ATOM 2751 O O . ALA A 1 354 ? 36.264 69.634 -18.593 1.00 35.78 354 ALA A O 1
ATOM 2752 N N . ARG A 1 355 ? 34.142 70.177 -18.609 1.00 35.94 355 ARG A N 1
ATOM 2753 C CA . ARG A 1 355 ? 32.732 70.571 -18.285 1.00 35.94 355 ARG A CA 1
ATOM 2754 C C . ARG A 1 355 ? 31.996 70.762 -19.670 1.00 35.94 355 ARG A C 1
ATOM 2756 O O . ARG A 1 355 ? 32.679 70.661 -20.678 1.00 35.94 355 ARG A O 1
ATOM 2763 N N . HIS A 1 356 ? 30.692 71.033 -19.884 1.00 35.00 356 HIS A N 1
ATOM 2764 C CA . HIS A 1 356 ? 29.562 71.429 -19.021 1.00 35.00 356 HIS A CA 1
ATOM 2765 C C . HIS A 1 356 ? 28.145 71.059 -19.597 1.00 35.00 356 HIS A C 1
ATOM 2767 O O . HIS A 1 356 ? 27.964 70.006 -20.191 1.00 35.00 356 HIS A O 1
ATOM 2773 N N . THR A 1 357 ? 27.138 71.911 -19.340 1.00 34.22 357 THR A N 1
ATOM 2774 C CA . THR A 1 357 ? 25.691 71.948 -19.688 1.00 34.22 357 THR A CA 1
ATOM 2775 C C . THR A 1 357 ? 25.313 72.385 -21.124 1.00 34.22 357 THR A C 1
ATOM 2777 O O . THR A 1 357 ? 26.004 73.242 -21.666 1.00 34.22 357 THR A O 1
ATOM 2780 N N . GLY A 1 358 ? 24.126 71.999 -21.651 1.00 30.53 358 GLY A N 1
ATOM 2781 C CA . GLY A 1 358 ? 23.545 72.646 -22.860 1.00 30.53 358 GLY A CA 1
ATOM 2782 C C . GLY A 1 358 ? 22.181 72.159 -23.428 1.00 30.53 358 GLY A C 1
ATOM 2783 O O . GLY A 1 358 ? 22.166 71.478 -24.438 1.00 30.53 358 GLY A O 1
ATOM 2784 N N . ARG A 1 359 ? 21.053 72.548 -22.802 1.00 33.72 359 ARG A N 1
ATOM 2785 C CA . ARG A 1 359 ? 19.643 72.678 -23.303 1.00 33.72 359 ARG A CA 1
ATOM 2786 C C . ARG A 1 359 ? 19.094 71.946 -24.576 1.00 33.72 359 ARG A C 1
ATOM 2788 O O . ARG A 1 359 ? 19.502 72.198 -25.699 1.00 33.72 359 ARG A O 1
ATOM 2795 N N . VAL A 1 360 ? 17.960 71.253 -24.357 1.00 39.66 360 VAL A N 1
ATOM 2796 C CA . VAL A 1 360 ? 16.766 71.018 -25.240 1.00 39.66 360 VAL A CA 1
ATOM 2797 C C . VAL A 1 360 ? 16.184 72.332 -25.854 1.00 39.66 360 VAL A C 1
ATOM 2799 O O . VAL A 1 360 ? 16.481 73.368 -25.250 1.00 39.66 360 VAL A O 1
ATOM 2802 N N . PRO A 1 361 ? 15.312 72.370 -26.921 1.00 50.56 361 PRO A N 1
ATOM 2803 C CA . PRO A 1 361 ? 14.139 71.474 -27.126 1.00 50.56 361 PRO A CA 1
ATOM 2804 C C . PRO A 1 361 ? 13.565 71.161 -28.555 1.00 50.56 361 PRO A C 1
ATOM 2806 O O . PRO A 1 361 ? 13.372 72.044 -29.383 1.00 50.56 361 PRO A O 1
ATOM 2809 N N . ARG A 1 362 ? 12.999 69.943 -28.692 1.00 39.97 362 ARG A N 1
ATOM 2810 C CA . ARG A 1 362 ? 11.804 69.565 -29.511 1.00 39.97 362 ARG A CA 1
ATOM 2811 C C . ARG A 1 362 ? 11.853 69.871 -31.057 1.00 39.97 362 ARG A C 1
ATOM 2813 O O . ARG A 1 362 ? 12.954 69.861 -31.590 1.00 39.97 362 ARG A O 1
ATOM 2820 N N . PRO A 1 363 ? 10.738 69.837 -31.843 1.00 59.75 363 PRO A N 1
ATOM 2821 C CA . PRO A 1 363 ? 10.419 68.620 -32.613 1.00 59.75 363 PRO A CA 1
ATOM 2822 C C . PRO A 1 363 ? 9.975 68.847 -34.082 1.00 59.75 363 PRO A C 1
ATOM 2824 O O . PRO A 1 363 ? 9.605 69.952 -34.473 1.00 59.75 363 PRO A O 1
ATOM 2827 N N . GLN A 1 364 ? 9.823 67.764 -34.853 1.00 39.12 364 GLN A N 1
ATOM 2828 C CA . GLN A 1 364 ? 8.808 67.697 -35.917 1.00 39.12 364 GLN A CA 1
ATOM 2829 C C . GLN A 1 364 ? 8.409 66.247 -36.231 1.00 39.12 364 GLN A C 1
ATOM 2831 O O . GLN A 1 364 ? 9.121 65.315 -35.867 1.00 39.12 364 GLN A O 1
ATOM 2836 N N . ALA A 1 365 ? 7.245 66.069 -36.857 1.00 43.84 365 ALA A N 1
ATOM 2837 C CA . ALA A 1 365 ? 6.659 64.773 -37.193 1.00 43.84 365 ALA A CA 1
ATOM 2838 C C . ALA A 1 365 ? 6.078 64.794 -38.613 1.00 43.84 365 ALA A C 1
ATOM 2840 O O . ALA A 1 365 ? 5.567 65.837 -39.029 1.00 43.84 365 ALA A O 1
ATOM 2841 N N . ARG A 1 366 ? 6.129 63.645 -39.304 1.00 40.53 366 ARG A N 1
ATOM 2842 C CA . ARG A 1 366 ? 5.256 63.164 -40.403 1.00 40.53 366 ARG A CA 1
ATOM 2843 C C . ARG A 1 366 ? 5.870 61.888 -40.996 1.00 40.53 366 ARG A C 1
ATOM 2845 O O . ARG A 1 366 ? 7.093 61.786 -41.040 1.00 40.53 366 ARG A O 1
ATOM 2852 N N . GLY A 1 367 ? 5.021 60.973 -41.462 1.00 42.97 367 GLY A N 1
ATOM 2853 C CA . GLY A 1 367 ? 5.378 59.616 -41.890 1.00 42.97 367 GLY A CA 1
ATOM 2854 C C . GLY A 1 367 ? 4.620 58.612 -41.043 1.00 42.97 367 GLY A C 1
ATOM 2855 O O . GLY A 1 367 ? 5.292 57.727 -40.481 1.00 42.97 367 GLY A O 1
#

Foldseek 3Di:
DDPPPFQDDPPPPPQDDAPDADPVRAGEAADALVVLLVQQLPAAPLRQLVLDAQQLLCQLQVHHDPDNPSVVSSVVLSVVRSVQWDGDDPVLCVLVVVLVVVLQVLCCPQPVSLRDSYAAEIEGQCSNAVQWEDGAQYTYYHPVCSVVRPHNLSVQLRSLLNRCSRPVVVVQVLLVQLQKDAAPAEAEQPQQSNFFHAGRRFHDQRIWHWFQDPVRDIFIWTKTWGFPDSHRDNVAHHPLSRIDIFTFTWDDDPSYIYGDDDPVSHGDDGDDCPTGRNCVRLPDQAQCPRHSSSSVSSVRSVSSCVVVVHDDDPHDHSDDPDDDDPDDPDDDDDDDDDDDDDDYDDDDDDDDDDDDDDDDDDDDDDD

Sequence (367 aa):
MAVIIGSVWPAAAADPKPDHVFDDGVPVYFLNQRDGSKAIVEDDPDGFFDHLTLLDIAIRTGKDPKSDDLDAERARFKKFVAGHVRKWTRTEKEVLLAVVTSAHEMCGKSLPAMRPQAWRFIKTSGEEEGSPYTRGSAIVLPEDQLAAGVNLDIVLHEWFHVYSRLHPDVRRELYALLGFRPLPAVNVPATLQRKRITNPDGIDIALAIAVTAPDGRKIDVVPVIYSKFDQRRDDVSGTFAYLTFGLFEVRESGGSWSIVTDAAGQPSAPLSPTVDGFFQQIGNNTQYVIHPDEILADNVALLIASENGAATRPIQSVPRPRTFSRRSRTRVAVIHTGRRAASQAGTRRASARARHTGRVPRPQARG

Solvent-accessible surface area (backbone atoms only — not comparable to full-atom values): 22032 Å² total; per-residue (Å²): 135,81,83,77,80,73,62,72,74,77,75,58,90,74,73,72,84,59,77,46,66,48,100,89,68,37,35,32,34,74,37,48,43,79,59,28,32,43,52,71,58,51,76,36,99,76,38,59,71,84,63,56,34,66,48,36,52,16,46,38,68,74,41,80,74,93,56,90,52,54,68,65,44,43,60,47,47,43,56,47,47,31,66,39,40,34,74,80,52,71,65,58,50,57,56,49,48,58,44,49,52,55,48,51,52,38,27,53,72,68,40,57,94,65,43,72,78,55,48,36,37,30,40,28,64,36,65,65,46,79,55,72,48,48,41,60,74,29,38,37,39,19,50,63,51,54,74,70,56,73,49,56,55,56,58,36,23,46,46,37,51,35,48,34,70,50,33,60,68,60,38,52,54,56,33,44,70,39,50,34,42,83,47,98,52,61,48,63,40,69,77,57,50,59,26,32,45,70,44,75,71,47,64,78,52,36,41,32,31,63,30,41,47,98,87,68,47,79,43,40,26,24,53,44,41,25,40,77,50,98,60,76,52,98,92,62,74,60,54,61,60,42,53,42,75,34,33,33,53,44,46,77,56,96,91,42,36,28,53,43,52,51,99,84,60,44,67,50,86,53,41,61,76,88,37,52,49,42,54,78,40,58,45,81,81,58,62,40,73,66,34,68,52,50,46,46,13,51,51,48,20,51,48,45,31,54,79,66,73,46,87,76,75,85,66,62,58,77,67,76,68,81,78,79,78,94,81,77,88,74,87,79,84,82,83,89,81,80,88,87,82,89,80,89,84,87,80,87,82,86,87,88,80,91,86,88,90,85,83,87,85,90,88,87,89,87,135